Protein AF-A0A3E0HJ05-F1 (afdb_monomer)

Radius of gyration: 36.64 Å; Cα contacts (8 Å, |Δi|>4): 336; chains: 1; bounding box: 86×82×87 Å

Sequence (400 aa):
MMTKRSSRTKILLKKLAVIPVLTGFTLLFAERVEAYENSNELLDSEIIQNELPKEQKSNDTYILEDIKEKLNDVNSLKKSFIEKKDTFNINIPNGEKIKVWESRVANYNKLNKIYEELRDQKPHYIKSNIERQKQLKDLFSKLGSLYFNLSKNDKIRVKRPIHPHSPYIRFKKNGKAYYKLKNELTKEDKKLLPPPPTPLSNNKRKHTSVKSDSIPKLKRIVNHKKGTFTYTTNNGNIISKKLSELTKEEKKMIPPPPQIKLKQKALSNKLFQDFKNTKKYSIWIDGKAVNNNVLNNYKNTDFFNYSGSFVHKNARNKRFPQEYQYQLNTKKYIQKKNNQKQTTINKLSRHTSKNIKYYLDNKPISKVELNKINPKNIEKVKVVKKNDGLGAIYIASKNN

pLDDT: mean 73.84, std 21.3, range [27.89, 97.06]

Organism: NCBI:txid561505

Foldseek 3Di:
DDDDDDDPVVVVVVVVVVVVVVVVVCVVPPDDPPDPPPDDDDDDDDDDDDDDDDDDDDDPPVVVVVVVVVVVVVVVVVVVVVVPPDDDFDQDPVRDTDDDPADLLRVLQVLLVVLVVLLPDPPHLVPDDPVSVVVSVVSLVVSQVSLVPDDPVSVVVDDRRDRSLPPWDWFDDPNDIDTDHPVPQDPVNVVRDDDDDDDPPPVPVPPPVPPDPDQPPWDWDADPVQQKIWTADSVRDIDIDHVVPDDPVRVVVHDDDDPPPDQFDQDDPVNLVVLLPQQAEFEAELNHTDRSVVSVVDDSRQFRDKDKDADDCVRADPVRNHGMYMYTYGPVSVVVVVVVVVVVVVVVVVVLQPQEWEEEVNHTDDPVVVVVDDPVQWDDWDWDADPVRHIYIYTYGDDD

Solvent-accessible surface area (backbone atoms only — not comparable to full-atom values): 25010 Å² total; per-residue (Å²): 138,88,80,82,82,75,54,70,65,62,53,49,53,54,54,58,63,47,49,65,56,53,53,50,50,54,61,76,66,54,75,82,76,78,78,78,79,81,86,72,78,90,78,93,76,82,88,75,88,78,86,84,86,78,92,80,91,85,66,73,67,66,54,54,56,56,48,50,52,53,51,51,49,52,50,50,48,52,47,49,66,63,64,67,65,81,85,73,85,62,88,47,100,84,73,58,79,76,91,71,98,58,52,76,66,55,49,49,51,54,54,48,50,54,49,51,58,65,51,72,41,83,61,49,47,86,75,39,56,70,67,60,39,49,51,48,51,52,50,48,53,52,49,49,54,54,56,70,72,46,51,77,75,56,49,76,78,48,82,79,84,75,63,65,56,62,85,40,47,76,38,59,58,97,89,41,80,44,73,41,45,79,91,71,56,48,78,68,58,57,69,50,42,80,76,74,78,71,73,74,77,72,71,62,70,74,77,65,84,68,89,61,98,66,73,81,81,69,51,73,47,78,38,81,90,78,43,32,38,34,37,43,48,98,87,69,50,78,48,74,44,46,61,88,75,49,50,80,67,58,57,71,64,56,73,76,78,82,78,85,71,79,71,77,37,84,54,50,68,70,61,52,58,58,44,52,39,65,73,49,29,41,40,22,54,70,86,38,82,50,66,32,72,62,54,76,83,54,57,51,82,52,33,36,26,68,52,70,47,77,46,55,79,90,76,40,44,94,91,50,69,25,48,27,42,35,44,36,32,36,46,70,56,53,53,52,51,55,55,52,50,55,52,49,55,57,49,56,61,52,54,71,66,72,40,57,47,36,23,50,70,86,40,79,44,52,77,69,59,58,71,68,57,59,75,88,50,52,66,48,78,48,80,48,76,49,95,86,71,43,33,39,40,40,32,34,61,54,85,128

Mean predicted aligned error: 22.83 Å

Secondary structure (DSSP, 8-state):
-------HHHHHHHHHHHHHHHHHHHHHS----------------------PPP-----HHHHHHHHHHHHHHHHHHHHHHHH------PPPTT---------HHHHHHHHHHHHHHHHHSSSPGGGS-HHHHHHHHHHHHHHHHHHHHS-HHHHHTSPPPPPTTTTSEEEEETTEEEEE-GGG--HHHHHTSPPPPPP--------------------EEEETTTTEEEEE-TTS-EEEEEGGG--HHHHHTSPPPP--PPPP-PPPHHHHHHTT-TTTEEEEETTEEE-GGGGGG--GGGEEEEEEEE--GGG--SS---SEEEEEEEHHHHHHHHHHHHHHHHHHHHHHHHSEEEEETTEEE-HHHHTTS-GGGEEEEEEEE-TTS-EEEEEEEPP-

Structure (mmCIF, N/CA/C/O backbone):
data_AF-A0A3E0HJ05-F1
#
_entry.id   AF-A0A3E0HJ05-F1
#
loop_
_atom_site.group_PDB
_atom_site.id
_atom_site.type_symbol
_atom_site.label_atom_id
_atom_site.label_alt_id
_atom_site.label_comp_id
_atom_site.label_asym_id
_atom_site.label_entity_id
_atom_site.label_seq_id
_atom_site.pdbx_PDB_ins_code
_atom_site.Cartn_x
_atom_site.Cartn_y
_atom_site.Cartn_z
_atom_site.occupancy
_atom_site.B_iso_or_equiv
_atom_site.auth_seq_id
_atom_site.auth_comp_id
_atom_site.auth_asym_id
_atom_site.auth_atom_id
_atom_site.pdbx_PDB_model_num
ATOM 1 N N . MET A 1 1 ? -36.375 -14.419 -56.404 1.00 45.81 1 MET A N 1
ATOM 2 C CA . MET A 1 1 ? -37.252 -13.583 -55.552 1.00 45.81 1 MET A CA 1
ATOM 3 C C . MET A 1 1 ? -36.842 -12.119 -55.734 1.00 45.81 1 MET A C 1
ATOM 5 O O . MET A 1 1 ? -35.772 -11.734 -55.285 1.00 45.81 1 MET A O 1
ATOM 9 N N . MET A 1 2 ? -37.604 -11.343 -56.515 1.00 43.09 2 MET A N 1
ATOM 10 C CA . MET A 1 2 ? -37.268 -9.956 -56.891 1.00 43.09 2 MET A CA 1
ATOM 11 C C . MET A 1 2 ? -37.443 -8.989 -55.708 1.00 43.09 2 MET A C 1
ATOM 13 O O . MET A 1 2 ? -38.526 -8.904 -55.130 1.00 43.09 2 MET A O 1
ATOM 17 N N . THR A 1 3 ? -36.411 -8.211 -55.376 1.00 59.53 3 THR A N 1
ATOM 18 C CA . THR A 1 3 ? -36.490 -7.126 -54.387 1.00 59.53 3 THR A CA 1
ATOM 19 C C . THR A 1 3 ? -37.059 -5.865 -55.045 1.00 59.53 3 THR A C 1
ATOM 21 O O . THR A 1 3 ? -36.388 -5.167 -55.803 1.00 59.53 3 THR A O 1
ATOM 24 N N . LYS A 1 4 ? -38.332 -5.547 -54.772 1.00 61.44 4 LYS A N 1
ATOM 25 C CA . LYS A 1 4 ? -38.947 -4.296 -55.248 1.00 61.44 4 LYS A CA 1
ATOM 26 C C . LYS A 1 4 ? -38.278 -3.106 -54.551 1.00 61.44 4 LYS A C 1
ATOM 28 O O . LYS A 1 4 ? -38.478 -2.874 -53.358 1.00 61.44 4 LYS A O 1
ATOM 33 N N . ARG A 1 5 ? -37.475 -2.344 -55.296 1.00 62.31 5 ARG A N 1
ATOM 34 C CA . ARG A 1 5 ? -36.801 -1.130 -54.815 1.00 62.31 5 ARG A CA 1
ATOM 35 C C . ARG A 1 5 ? -37.858 -0.052 -54.545 1.00 62.31 5 ARG A C 1
ATOM 37 O O . ARG A 1 5 ? -38.400 0.546 -55.468 1.00 62.31 5 ARG A O 1
ATOM 44 N N . SER A 1 6 ? -38.208 0.155 -53.276 1.00 69.06 6 SER A N 1
ATOM 45 C CA . SER A 1 6 ? -39.196 1.167 -52.881 1.00 69.06 6 SER A CA 1
ATOM 46 C C . SER A 1 6 ? -38.671 2.575 -53.174 1.00 69.06 6 SER A C 1
ATOM 48 O O . SER A 1 6 ? -37.510 2.874 -52.894 1.00 69.06 6 SER A O 1
ATOM 50 N N . SER A 1 7 ? -39.531 3.452 -53.702 1.00 78.69 7 SER A N 1
ATOM 51 C CA . SER A 1 7 ? -39.158 4.837 -54.005 1.00 78.69 7 SER A CA 1
ATOM 52 C C . SER A 1 7 ? -38.736 5.591 -52.738 1.00 78.69 7 SER A C 1
ATOM 54 O O . SER A 1 7 ? -39.241 5.325 -51.639 1.00 78.69 7 SER A O 1
ATOM 56 N N . ARG A 1 8 ? -37.807 6.548 -52.888 1.00 71.50 8 ARG A N 1
ATOM 57 C CA . ARG A 1 8 ? -37.295 7.374 -51.778 1.00 71.50 8 ARG A CA 1
ATOM 58 C C . ARG A 1 8 ? -38.423 8.073 -51.016 1.00 71.50 8 ARG A C 1
ATOM 60 O O . ARG A 1 8 ? -38.378 8.118 -49.792 1.00 71.50 8 ARG A O 1
ATOM 67 N N . THR A 1 9 ? -39.468 8.516 -51.711 1.00 75.31 9 THR A N 1
ATOM 68 C CA . THR A 1 9 ? -40.637 9.178 -51.115 1.00 75.31 9 THR A CA 1
ATOM 69 C C . THR A 1 9 ? -41.416 8.242 -50.192 1.00 75.31 9 THR A C 1
ATOM 71 O O . THR A 1 9 ? -41.758 8.625 -49.077 1.00 75.31 9 THR A O 1
ATOM 74 N N . LYS A 1 10 ? -41.609 6.973 -50.586 1.00 74.38 10 LYS A N 1
ATOM 75 C CA . LYS A 1 10 ? -42.245 5.959 -49.724 1.00 74.38 10 LYS A CA 1
ATOM 76 C C . LYS A 1 10 ? -41.419 5.650 -48.475 1.00 74.38 10 LYS A C 1
ATOM 78 O O . LYS A 1 10 ? -41.986 5.368 -47.425 1.00 74.38 10 LYS A O 1
ATOM 83 N N . ILE A 1 11 ? -40.090 5.706 -48.566 1.00 78.44 11 ILE A N 1
ATOM 84 C CA . ILE A 1 11 ? -39.205 5.527 -47.405 1.00 78.44 11 ILE A CA 1
ATOM 85 C C . ILE A 1 11 ? -39.314 6.732 -46.460 1.00 78.44 11 ILE A C 1
ATOM 87 O O . ILE A 1 11 ? -39.327 6.554 -45.244 1.00 78.44 11 ILE A O 1
ATOM 91 N N . LEU A 1 12 ? -39.427 7.942 -47.007 1.00 78.44 12 LEU A N 1
ATOM 92 C CA . LEU A 1 12 ? -39.519 9.181 -46.235 1.00 78.44 12 LEU A CA 1
ATOM 93 C C . LEU A 1 12 ? -40.859 9.288 -45.487 1.00 78.44 12 LEU A C 1
ATOM 95 O O . LEU A 1 12 ? -40.858 9.557 -44.290 1.00 78.44 12 LEU A O 1
ATOM 99 N N . LEU A 1 13 ? -41.971 8.935 -46.142 1.00 79.56 13 LEU A N 1
ATOM 100 C CA . LEU A 1 13 ? -43.294 8.819 -45.512 1.00 79.56 13 LEU A CA 1
ATOM 101 C C . LEU A 1 13 ? -43.320 7.777 -44.387 1.00 79.56 13 LEU A C 1
ATOM 103 O O . LEU A 1 13 ? -43.849 8.043 -43.311 1.00 79.56 13 LEU A O 1
ATOM 107 N N . LYS A 1 14 ? -42.686 6.614 -44.589 1.00 73.81 14 LYS A N 1
ATOM 108 C CA . LYS A 1 14 ? -42.572 5.596 -43.533 1.00 73.81 14 LYS A CA 1
ATOM 109 C C . LYS A 1 14 ? -41.764 6.089 -42.334 1.00 73.81 14 LYS A C 1
ATOM 111 O O . LYS A 1 14 ? -42.125 5.780 -41.209 1.00 73.81 14 LYS A O 1
ATOM 116 N N . LYS A 1 15 ? -40.695 6.861 -42.553 1.00 74.06 15 LYS A N 1
ATOM 117 C CA . LYS A 1 15 ? -39.902 7.445 -41.459 1.00 74.06 15 LYS A CA 1
ATOM 118 C C . LYS A 1 15 ? -40.674 8.524 -40.698 1.00 74.06 15 LYS A C 1
ATOM 120 O O . LYS A 1 15 ? -40.590 8.554 -39.477 1.00 74.06 15 LYS A O 1
ATOM 125 N N . LEU A 1 16 ? -41.454 9.348 -41.397 1.00 79.38 16 LEU A N 1
ATOM 126 C CA . LEU A 1 16 ? -42.329 10.352 -40.783 1.00 79.38 16 LEU A CA 1
ATOM 127 C C . LEU A 1 16 ? -43.418 9.713 -39.909 1.00 79.38 16 LEU A C 1
ATOM 129 O O . LEU A 1 16 ? -43.684 10.205 -38.819 1.00 79.38 16 LEU A O 1
ATOM 133 N N . ALA A 1 17 ? -43.971 8.572 -40.331 1.00 80.25 17 ALA A N 1
ATOM 134 C CA . ALA A 1 17 ? -44.976 7.838 -39.561 1.00 80.25 17 ALA A CA 1
ATOM 135 C C . ALA A 1 17 ? -44.434 7.206 -38.260 1.00 80.25 17 ALA A C 1
ATOM 137 O O . ALA A 1 17 ? -45.206 6.941 -37.343 1.00 80.25 17 ALA A O 1
ATOM 138 N N . VAL A 1 18 ? -43.118 6.980 -38.148 1.00 80.19 18 VAL A N 1
ATOM 139 C CA . VAL A 1 18 ? -42.493 6.389 -36.946 1.00 80.19 18 VAL A CA 1
ATOM 140 C C . VAL A 1 18 ? -42.329 7.413 -35.817 1.00 80.19 18 VAL A C 1
ATOM 142 O O . VAL A 1 18 ? -42.331 7.034 -34.649 1.00 80.19 18 VAL A O 1
ATOM 145 N N . ILE A 1 19 ? -42.233 8.706 -36.140 1.00 77.62 19 ILE A N 1
ATOM 146 C CA . ILE A 1 19 ? -42.011 9.780 -35.159 1.00 77.62 19 ILE A CA 1
ATOM 147 C C . ILE A 1 19 ? -43.131 9.846 -34.102 1.00 77.62 19 ILE A C 1
ATOM 149 O O . ILE A 1 19 ? -42.797 9.731 -32.925 1.00 77.62 19 ILE A O 1
ATOM 153 N N . PRO A 1 20 ? -44.433 9.935 -34.449 1.00 80.44 20 PRO A N 1
ATOM 154 C CA . PRO A 1 20 ? -45.496 10.012 -33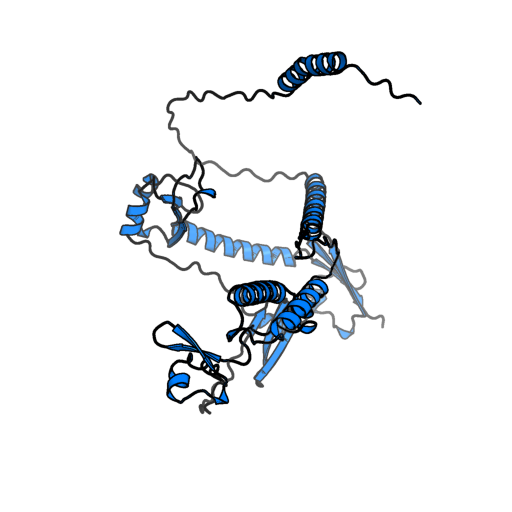.441 1.00 80.44 20 PRO A CA 1
ATOM 155 C C . PRO A 1 20 ? -45.615 8.742 -32.586 1.00 80.44 20 PRO A C 1
ATOM 157 O O . PRO A 1 20 ? -45.930 8.830 -31.401 1.00 80.44 20 PRO A O 1
ATOM 160 N N . VAL A 1 21 ? -45.296 7.567 -33.143 1.00 79.94 21 VAL A N 1
ATOM 161 C CA . VAL A 1 21 ? -45.274 6.301 -32.387 1.00 79.94 21 VAL A CA 1
ATOM 162 C C . VAL A 1 21 ? -44.150 6.311 -31.351 1.00 79.94 21 VAL A C 1
ATOM 164 O O . VAL A 1 21 ? -44.357 5.910 -30.207 1.00 79.94 21 VAL A O 1
ATOM 167 N N . LEU A 1 22 ? -42.972 6.815 -31.725 1.00 76.81 22 LEU A N 1
ATOM 168 C CA . LEU A 1 22 ? -41.833 6.930 -30.819 1.00 76.81 22 LEU A CA 1
ATOM 169 C C . LEU A 1 22 ? -42.100 7.962 -29.710 1.00 76.81 22 LEU A C 1
ATOM 171 O O . LEU A 1 22 ? -41.793 7.696 -28.551 1.00 76.81 22 LEU A O 1
ATOM 175 N N . THR A 1 23 ? -42.733 9.093 -30.044 1.00 79.00 23 THR A N 1
ATOM 176 C CA . THR A 1 23 ? -43.144 10.117 -29.070 1.00 79.00 23 THR A CA 1
ATOM 177 C C . THR A 1 23 ? -44.189 9.581 -28.085 1.00 79.00 23 THR A C 1
ATOM 179 O O . THR A 1 23 ? -44.077 9.818 -26.881 1.00 79.00 23 THR A O 1
ATOM 182 N N . GLY A 1 24 ? -45.161 8.797 -28.563 1.00 78.81 24 GLY A N 1
ATOM 183 C CA . GLY A 1 24 ? -46.135 8.113 -27.707 1.00 78.81 24 GLY A CA 1
ATOM 184 C C . GLY A 1 24 ? -45.481 7.105 -26.758 1.00 78.81 24 GLY A C 1
ATOM 185 O O . GLY A 1 24 ? -45.806 7.081 -25.574 1.00 78.81 24 GLY A O 1
ATOM 186 N N . PHE A 1 25 ? -44.495 6.339 -27.236 1.00 74.94 25 PHE A N 1
ATOM 187 C CA . PHE A 1 25 ? -43.722 5.420 -26.392 1.00 74.94 25 PHE A CA 1
ATOM 188 C C . PHE A 1 25 ? -42.910 6.147 -25.313 1.00 74.94 25 PHE A C 1
ATOM 190 O O . PHE A 1 25 ? -42.879 5.691 -24.174 1.00 74.94 25 PHE A O 1
ATOM 197 N N . THR A 1 26 ? -42.296 7.293 -25.624 1.00 75.06 26 THR A N 1
ATOM 198 C CA . THR A 1 26 ? -41.594 8.095 -24.606 1.00 75.06 26 THR A CA 1
ATOM 199 C C . THR A 1 26 ? -42.538 8.700 -23.568 1.00 75.06 26 THR A C 1
ATOM 201 O O . THR A 1 26 ? -42.143 8.841 -22.418 1.00 75.06 26 THR A O 1
ATOM 204 N N . LEU A 1 27 ? -43.783 9.013 -23.942 1.00 74.31 27 LEU A N 1
ATOM 205 C CA . LEU A 1 27 ? -44.815 9.498 -23.017 1.00 74.31 27 LEU A CA 1
ATOM 206 C C . LEU A 1 27 ? -45.376 8.378 -22.128 1.00 74.31 27 LEU A C 1
ATOM 208 O O . LEU A 1 27 ? -45.631 8.613 -20.953 1.00 74.31 27 LEU A O 1
ATOM 212 N N . LEU A 1 28 ? -45.523 7.162 -22.664 1.00 70.50 28 LEU A N 1
ATOM 213 C CA . LEU A 1 28 ? -46.004 5.988 -21.921 1.00 70.50 28 LEU A CA 1
ATOM 214 C C . LEU A 1 28 ? -44.966 5.410 -20.944 1.00 70.50 28 LEU A C 1
ATOM 216 O O . LEU A 1 28 ? -45.352 4.802 -19.952 1.00 70.50 28 LEU A O 1
ATOM 220 N N . PHE A 1 29 ? -43.669 5.603 -21.209 1.00 56.56 29 PHE A N 1
ATOM 221 C CA . PHE A 1 29 ? -42.566 5.142 -20.350 1.00 56.56 29 PHE A CA 1
ATOM 222 C C . PHE A 1 29 ? -41.878 6.264 -19.557 1.00 56.56 29 PHE A C 1
ATOM 224 O O . PHE A 1 29 ? -40.874 6.019 -18.886 1.00 56.56 29 PHE A O 1
ATOM 231 N N . ALA A 1 30 ? -42.405 7.488 -19.595 1.00 58.97 30 ALA A N 1
ATOM 232 C CA . ALA A 1 30 ? -42.013 8.524 -18.652 1.00 58.97 30 ALA A CA 1
ATOM 233 C C . ALA A 1 30 ? -42.692 8.238 -17.304 1.00 58.97 30 ALA A C 1
ATOM 235 O O . ALA A 1 30 ? -43.804 8.694 -17.043 1.00 58.97 30 ALA A O 1
ATOM 236 N N . GLU A 1 31 ? -42.035 7.457 -16.445 1.00 49.81 31 GLU A N 1
ATOM 237 C CA . GLU A 1 31 ? -42.407 7.385 -15.032 1.00 49.81 31 GLU A CA 1
ATOM 238 C C . GLU A 1 31 ? -42.452 8.809 -14.459 1.00 49.81 31 GLU A C 1
ATOM 240 O O . GLU A 1 31 ? -41.484 9.571 -14.556 1.00 49.81 31 GLU A O 1
ATOM 245 N N . ARG A 1 32 ? -43.601 9.178 -13.878 1.00 50.84 32 ARG A N 1
ATOM 246 C CA . ARG A 1 32 ? -43.757 10.405 -13.093 1.00 50.84 32 ARG A CA 1
ATOM 247 C C . ARG A 1 32 ? -42.701 10.408 -11.991 1.00 50.84 32 ARG A C 1
ATOM 249 O O . ARG A 1 32 ? -42.821 9.687 -11.006 1.00 50.84 32 ARG A O 1
ATOM 256 N N . VAL A 1 33 ? -41.701 11.270 -12.122 1.00 55.09 33 VAL A N 1
ATOM 257 C CA . VAL A 1 33 ? -40.945 11.737 -10.964 1.00 55.09 33 VAL A CA 1
ATOM 258 C C . VAL A 1 33 ? -41.799 12.829 -10.337 1.00 55.09 33 VAL A C 1
ATOM 260 O O . VAL A 1 33 ? -41.827 13.954 -10.831 1.00 55.09 33 VAL A O 1
ATOM 263 N N . GLU A 1 34 ? -42.549 12.493 -9.289 1.00 48.56 34 GLU A N 1
ATOM 264 C CA . GLU A 1 34 ? -43.165 13.514 -8.446 1.00 48.56 34 GLU A CA 1
ATOM 265 C C . GLU A 1 34 ? -42.035 14.323 -7.805 1.00 48.56 34 GLU A C 1
ATOM 267 O O . GLU A 1 34 ? -41.285 13.843 -6.951 1.00 48.56 34 GLU A O 1
ATOM 272 N N . ALA A 1 35 ? -41.854 15.552 -8.282 1.00 36.72 35 ALA A N 1
ATOM 273 C CA . ALA A 1 35 ? -41.029 16.523 -7.599 1.00 36.72 35 ALA A CA 1
ATOM 274 C C . ALA A 1 35 ? -41.748 16.878 -6.295 1.00 36.72 35 ALA A C 1
ATOM 276 O O . ALA A 1 35 ? -42.726 17.618 -6.301 1.00 36.72 35 ALA A O 1
ATOM 277 N N . TYR A 1 36 ? -41.275 16.327 -5.179 1.00 31.34 36 TYR A N 1
ATOM 278 C CA . TYR A 1 36 ? -41.640 16.832 -3.862 1.00 31.34 36 TYR A CA 1
ATOM 279 C C . TYR A 1 36 ? -41.141 18.280 -3.747 1.00 31.34 36 TYR A C 1
ATOM 281 O O . TYR A 1 36 ? -39.944 18.524 -3.560 1.00 31.34 36 TYR A O 1
ATOM 289 N N . GLU A 1 37 ? -42.059 19.241 -3.869 1.00 38.22 37 GLU A N 1
ATOM 290 C CA . GLU A 1 37 ? -41.885 20.588 -3.333 1.00 38.22 37 GLU A CA 1
ATOM 291 C C . GLU A 1 37 ? -41.752 20.466 -1.819 1.00 38.22 37 GLU A C 1
ATOM 293 O O . GLU A 1 37 ? -42.701 20.166 -1.100 1.00 38.22 37 GLU A O 1
ATOM 298 N N . ASN A 1 38 ? -40.532 20.650 -1.326 1.00 33.56 38 ASN A N 1
ATOM 299 C CA . ASN A 1 38 ? -40.273 20.671 0.101 1.00 33.56 38 ASN A CA 1
ATOM 300 C C . ASN A 1 38 ? -40.433 22.112 0.598 1.00 33.56 38 ASN A C 1
ATOM 302 O O . ASN A 1 38 ? -39.451 22.803 0.870 1.00 33.56 38 ASN A O 1
ATOM 306 N N . SER A 1 39 ? -41.679 22.577 0.669 1.00 39.00 39 SER A N 1
ATOM 307 C CA . SER A 1 39 ? -42.059 23.649 1.580 1.00 39.00 39 SER A CA 1
ATOM 308 C C . SER A 1 39 ? -42.241 23.013 2.951 1.00 39.00 39 SER A C 1
ATOM 310 O O . SER A 1 39 ? -43.238 22.338 3.173 1.00 39.00 39 SER A O 1
ATOM 312 N N . ASN A 1 40 ? -41.262 23.170 3.837 1.00 34.16 40 ASN A N 1
ATOM 313 C CA . ASN A 1 40 ? -41.509 23.195 5.274 1.00 34.16 40 ASN A CA 1
ATOM 314 C C . ASN A 1 40 ? -40.354 23.919 5.963 1.00 34.16 40 ASN A C 1
ATOM 316 O O . ASN A 1 40 ? -39.234 23.424 6.107 1.00 34.16 40 ASN A O 1
ATOM 320 N N . GLU A 1 41 ? -40.683 25.162 6.291 1.00 29.34 41 GLU A N 1
ATOM 321 C CA . GLU A 1 41 ? -40.350 25.860 7.522 1.00 29.34 41 GLU A CA 1
ATOM 322 C C . GLU A 1 41 ? -39.971 24.948 8.700 1.00 29.34 41 GLU A C 1
ATOM 324 O O . GLU A 1 41 ? -40.514 23.863 8.897 1.00 29.34 41 GLU A O 1
ATOM 329 N N . LEU A 1 42 ? -39.008 25.461 9.465 1.00 36.66 42 LEU A N 1
ATOM 330 C CA . LEU A 1 42 ? -38.709 25.195 10.870 1.00 36.66 42 LEU A CA 1
ATOM 331 C C . LEU A 1 42 ? -39.672 24.248 11.599 1.00 36.66 42 LEU A C 1
ATOM 333 O O . LEU A 1 42 ? -40.839 24.571 11.763 1.00 36.66 42 LEU A O 1
ATOM 337 N N . LEU A 1 43 ? -39.114 23.193 12.196 1.00 28.53 43 LEU A N 1
ATOM 338 C CA . LEU A 1 43 ? -39.474 22.784 13.553 1.00 28.53 43 LEU A CA 1
ATOM 339 C C . LEU A 1 43 ? -38.318 21.979 14.159 1.00 28.53 43 LEU A C 1
ATOM 341 O O . LEU A 1 43 ? -38.064 20.824 13.816 1.00 28.53 43 LEU A O 1
ATOM 345 N N . ASP A 1 44 ? -37.600 22.645 15.062 1.00 34.03 44 ASP A N 1
ATOM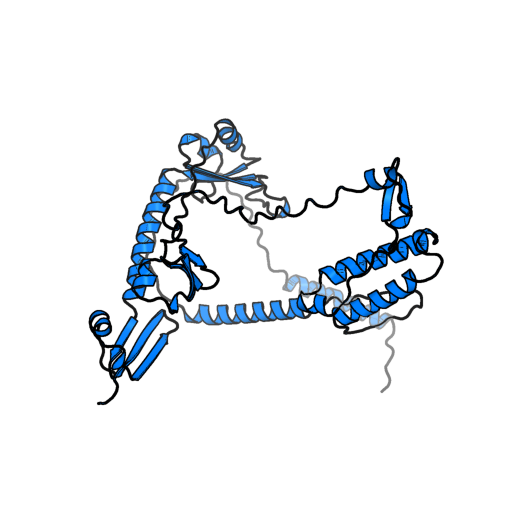 346 C CA . ASP A 1 44 ? -36.848 22.003 16.130 1.00 34.03 44 ASP A CA 1
ATOM 347 C C . ASP A 1 44 ? -37.805 21.121 16.943 1.00 34.03 44 ASP A C 1
ATOM 349 O O . ASP A 1 44 ? -38.844 21.585 17.410 1.00 34.03 44 ASP A O 1
ATOM 353 N N . SER A 1 45 ? -37.479 19.843 17.128 1.00 31.98 45 SER A N 1
ATOM 354 C CA . SER A 1 45 ? -38.027 19.045 18.233 1.00 31.98 45 SER A CA 1
ATOM 355 C C . SER A 1 45 ? -37.170 17.803 18.502 1.00 31.98 45 SER A C 1
ATOM 357 O O . SER A 1 45 ? -37.063 16.879 17.701 1.00 31.98 45 SER A O 1
ATOM 359 N N . GLU A 1 46 ? -36.489 17.866 19.645 1.00 29.73 46 GLU A N 1
ATOM 360 C CA . GLU A 1 46 ? -36.215 16.790 20.604 1.00 29.73 46 GLU A CA 1
ATOM 361 C C . GLU A 1 46 ? -36.060 15.344 20.103 1.00 29.73 46 GLU A C 1
ATOM 363 O O . GLU A 1 46 ? -37.014 14.595 19.903 1.00 29.73 46 GLU A O 1
ATOM 368 N N . ILE A 1 47 ? -34.810 14.869 20.099 1.00 29.97 47 ILE A N 1
ATOM 369 C CA . ILE A 1 47 ? -34.523 13.433 20.194 1.00 29.97 47 ILE A CA 1
ATOM 370 C C . ILE A 1 47 ? -34.620 13.033 21.672 1.00 29.97 47 ILE A C 1
ATOM 372 O O . ILE A 1 47 ? -33.638 13.088 22.417 1.00 29.97 47 ILE A O 1
ATOM 376 N N . ILE A 1 48 ? -35.817 12.609 22.075 1.00 27.89 48 ILE A N 1
ATOM 377 C CA . ILE A 1 48 ? -36.042 11.808 23.280 1.00 27.89 48 ILE A CA 1
ATOM 378 C C . ILE A 1 48 ? -35.408 10.424 23.063 1.00 27.89 48 ILE A C 1
ATOM 380 O O . ILE A 1 48 ? -35.591 9.768 22.037 1.00 27.89 48 ILE A O 1
ATOM 384 N N . GLN A 1 49 ? -34.607 9.994 24.039 1.00 38.12 49 GLN A N 1
ATOM 385 C CA . GLN A 1 49 ? -34.105 8.626 24.148 1.00 38.12 49 GLN A CA 1
ATOM 386 C C . GLN A 1 49 ? -35.290 7.679 24.354 1.00 38.12 49 GLN A C 1
ATOM 388 O O . GLN A 1 49 ? -36.028 7.923 25.293 1.00 38.12 49 GLN A O 1
ATOM 393 N N . ASN A 1 50 ? -35.429 6.602 23.567 1.00 28.39 50 ASN A N 1
ATOM 394 C CA . ASN A 1 50 ? -36.042 5.348 24.029 1.00 28.39 50 ASN A CA 1
ATOM 395 C C . ASN A 1 50 ? -35.643 4.130 23.159 1.00 28.39 50 ASN A C 1
ATOM 397 O O . ASN A 1 50 ? -35.735 4.146 21.938 1.00 28.39 50 ASN A O 1
ATOM 401 N N . GLU A 1 51 ? -35.113 3.134 23.875 1.00 29.53 51 GLU A N 1
ATOM 402 C CA . GLU A 1 51 ? -35.113 1.663 23.744 1.00 29.53 51 GLU A CA 1
ATOM 403 C C . GLU A 1 51 ? -34.953 0.901 22.402 1.00 29.53 51 GLU A C 1
ATOM 405 O O . GLU A 1 51 ? -35.538 1.188 21.365 1.00 29.53 51 GLU A O 1
ATOM 410 N N . LEU A 1 52 ? -34.145 -0.173 22.482 1.00 28.64 52 LEU A N 1
ATOM 411 C CA . LEU A 1 52 ? -33.915 -1.193 21.446 1.00 28.64 52 LEU A CA 1
ATOM 412 C C . LEU A 1 52 ? -35.151 -2.096 21.242 1.00 28.64 52 LEU A C 1
ATOM 414 O O . LEU A 1 52 ? -35.652 -2.629 22.235 1.00 28.64 52 LEU A O 1
ATOM 418 N N . PRO A 1 53 ? -35.518 -2.460 19.995 1.00 29.48 53 PRO A N 1
ATOM 419 C CA . PRO A 1 53 ? -36.427 -3.573 19.752 1.00 29.48 53 PRO A CA 1
ATOM 420 C C . PRO A 1 53 ? -35.707 -4.931 19.804 1.00 29.48 53 PRO A C 1
ATOM 422 O O . PRO A 1 53 ? -34.565 -5.088 19.360 1.00 29.48 53 PRO A O 1
ATOM 425 N N . LYS A 1 54 ? -36.422 -5.910 20.369 1.00 29.12 54 LYS A N 1
ATOM 426 C CA . LYS A 1 54 ? -36.072 -7.331 20.505 1.00 29.12 54 LYS A CA 1
ATOM 427 C C . LYS A 1 54 ? -36.150 -8.083 19.167 1.00 29.12 54 LYS A C 1
ATOM 429 O O . LYS A 1 54 ? -36.834 -7.666 18.241 1.00 29.12 54 LYS A O 1
ATOM 434 N N . GLU A 1 55 ? -35.442 -9.214 19.130 1.00 32.16 55 GLU A N 1
ATOM 435 C CA . GLU A 1 55 ? -35.358 -10.202 18.047 1.00 32.16 55 GLU A CA 1
ATOM 436 C C . GLU A 1 55 ? -36.708 -10.560 17.400 1.00 32.16 55 GLU A C 1
ATOM 438 O O . GLU A 1 55 ? -37.640 -10.983 18.083 1.00 32.16 55 GLU A O 1
ATOM 443 N N . GLN A 1 56 ? -36.743 -10.547 16.065 1.00 28.45 56 GLN A N 1
ATOM 444 C CA . GLN A 1 56 ? -37.658 -11.364 15.269 1.00 28.45 56 GLN A CA 1
ATOM 445 C C . GLN A 1 56 ? -36.851 -12.283 14.345 1.00 28.45 56 GLN A C 1
ATOM 447 O O . GLN A 1 56 ? -36.009 -11.843 13.564 1.00 28.45 56 GLN A O 1
ATOM 452 N N . LYS A 1 57 ? -37.115 -13.586 14.479 1.00 39.19 57 LYS A N 1
ATOM 453 C CA . LYS A 1 57 ? -36.731 -14.647 13.545 1.00 39.19 57 LYS A CA 1
ATOM 454 C C . LYS A 1 57 ? -37.639 -14.578 12.316 1.00 39.19 57 LYS A C 1
ATOM 456 O O . LYS A 1 57 ? -38.853 -14.565 12.493 1.00 39.19 57 LYS A O 1
ATOM 461 N N . SER A 1 58 ? -37.073 -14.625 11.112 1.00 34.16 58 SER A N 1
ATOM 462 C CA . SER A 1 58 ? -37.588 -15.382 9.952 1.00 34.16 58 SER A CA 1
ATOM 463 C C . SER A 1 58 ? -36.800 -15.046 8.676 1.00 34.16 58 SER A C 1
ATOM 465 O O . SER A 1 58 ? -36.328 -13.925 8.512 1.00 34.16 58 SER A O 1
ATOM 467 N N . ASN A 1 59 ? -36.722 -16.038 7.780 1.00 34.91 59 ASN A N 1
ATOM 468 C CA . ASN A 1 59 ? -36.358 -15.962 6.354 1.00 34.91 59 ASN A CA 1
ATOM 469 C C . ASN A 1 59 ? -34.894 -16.232 5.954 1.00 34.91 59 ASN A C 1
ATOM 471 O O . ASN A 1 59 ? -34.312 -15.507 5.151 1.00 34.91 59 ASN A O 1
ATOM 475 N N . ASP A 1 60 ? -34.340 -17.362 6.408 1.00 36.66 60 ASP A N 1
ATOM 476 C CA . ASP A 1 60 ? -33.050 -17.887 5.920 1.00 36.66 60 ASP A CA 1
ATOM 477 C C . ASP A 1 60 ? -33.098 -18.386 4.456 1.00 36.66 60 ASP A C 1
ATOM 479 O O . ASP A 1 60 ? -32.069 -18.410 3.780 1.00 36.66 60 ASP A O 1
ATOM 483 N N . THR A 1 61 ? -34.276 -18.734 3.923 1.00 36.97 61 THR A N 1
ATOM 484 C CA . THR A 1 61 ? -34.416 -19.247 2.545 1.00 36.97 61 THR A CA 1
ATOM 485 C C . THR A 1 61 ? -34.180 -18.158 1.493 1.00 36.97 61 THR A C 1
ATOM 487 O O . THR A 1 61 ? -33.411 -18.366 0.562 1.00 36.97 61 THR A O 1
ATOM 490 N N . TYR A 1 62 ? -34.715 -16.948 1.689 1.00 36.41 62 TYR A N 1
ATOM 491 C CA . TYR A 1 62 ? -34.543 -15.837 0.739 1.00 36.41 62 TYR A CA 1
ATOM 492 C C . TYR A 1 62 ? -33.093 -15.332 0.647 1.00 36.41 62 TYR A C 1
ATOM 494 O O . TYR A 1 62 ? -32.664 -14.847 -0.396 1.00 36.41 62 TYR A O 1
ATOM 502 N N . ILE A 1 63 ? -32.310 -15.484 1.720 1.00 43.91 63 ILE A N 1
ATOM 503 C CA . ILE A 1 63 ? -30.905 -15.058 1.753 1.00 43.91 63 ILE A CA 1
ATOM 504 C C . ILE A 1 63 ? -30.014 -16.031 0.957 1.00 43.91 63 ILE A C 1
ATOM 506 O O . ILE A 1 63 ? -29.008 -15.618 0.381 1.00 43.91 63 ILE A O 1
ATOM 510 N N . LEU A 1 64 ? -30.365 -17.319 0.892 1.00 41.78 64 LEU A N 1
ATOM 511 C CA . LEU A 1 64 ? -29.567 -18.344 0.207 1.00 41.78 64 LEU A CA 1
ATOM 512 C C . LEU A 1 64 ? -29.651 -18.248 -1.322 1.00 41.78 64 LEU A C 1
ATOM 514 O O . LEU A 1 64 ? -28.619 -18.401 -1.983 1.00 41.78 64 LEU A O 1
ATOM 518 N N . GLU A 1 65 ? -30.831 -17.966 -1.879 1.00 49.38 65 GLU A N 1
ATOM 519 C CA . GLU A 1 65 ? -31.000 -17.694 -3.313 1.00 49.38 65 GLU A CA 1
ATOM 520 C C . GLU A 1 65 ? -30.258 -16.411 -3.730 1.00 49.38 65 GLU A C 1
ATOM 522 O O . GLU A 1 65 ? -29.450 -16.450 -4.659 1.00 49.38 65 GLU A O 1
ATOM 527 N N . ASP A 1 66 ? -30.408 -15.324 -2.968 1.00 45.69 66 ASP A N 1
ATOM 528 C CA . ASP A 1 66 ? -29.780 -14.022 -3.248 1.00 45.69 66 ASP A CA 1
ATOM 529 C C . ASP A 1 66 ? -28.235 -14.078 -3.126 1.00 45.69 66 ASP A C 1
ATOM 531 O O . ASP A 1 66 ? -27.492 -13.421 -3.860 1.00 45.69 66 ASP A O 1
ATOM 535 N N . ILE A 1 67 ? -27.701 -14.935 -2.242 1.00 43.66 67 ILE A N 1
ATOM 536 C CA . ILE A 1 67 ? -26.255 -15.205 -2.156 1.00 43.66 67 ILE A CA 1
ATOM 537 C C . ILE A 1 67 ? -25.761 -16.042 -3.342 1.00 43.66 67 ILE A C 1
ATOM 539 O O . ILE A 1 67 ? -24.672 -15.762 -3.848 1.00 43.66 67 ILE A O 1
ATOM 543 N N . LYS A 1 68 ? -26.509 -17.060 -3.793 1.00 49.34 68 LYS A N 1
ATOM 544 C CA . LYS A 1 68 ? -26.128 -17.864 -4.972 1.00 49.34 68 LYS A CA 1
ATOM 545 C C . LYS A 1 68 ? -26.111 -17.013 -6.238 1.00 49.34 68 LYS A C 1
ATOM 547 O O . LYS A 1 68 ? -25.178 -17.138 -7.031 1.00 49.34 68 LYS A O 1
ATOM 552 N N . GLU A 1 69 ? -27.092 -16.130 -6.392 1.00 51.03 69 GLU A N 1
ATOM 553 C CA . GLU A 1 69 ? -27.199 -15.218 -7.529 1.00 51.03 69 GLU A CA 1
ATOM 554 C C . GLU A 1 69 ? -26.032 -14.220 -7.544 1.00 51.03 69 GLU A C 1
ATOM 556 O O . GLU A 1 69 ? -25.295 -14.140 -8.529 1.00 51.03 69 GLU A O 1
ATOM 561 N N . LYS A 1 70 ? -25.717 -13.606 -6.392 1.00 52.91 70 LYS A N 1
ATOM 562 C CA . LYS A 1 70 ? -24.526 -12.747 -6.235 1.00 52.91 70 LYS A CA 1
ATOM 563 C C . LYS A 1 70 ? -23.211 -13.492 -6.465 1.00 52.91 70 LYS A C 1
ATOM 565 O O . LYS A 1 70 ? -22.258 -12.907 -6.978 1.00 52.91 70 LYS A O 1
ATOM 570 N N . LEU A 1 71 ? -23.113 -14.773 -6.101 1.00 43.38 71 LEU A N 1
ATOM 571 C CA . LEU A 1 71 ? -21.904 -15.572 -6.341 1.00 43.38 71 LEU A CA 1
ATOM 572 C C . LEU A 1 71 ? -21.718 -15.884 -7.833 1.00 43.38 71 LEU A C 1
ATOM 574 O O . LEU A 1 71 ? -20.590 -15.851 -8.333 1.00 43.38 71 LEU A O 1
ATOM 578 N N . ASN A 1 72 ? -22.816 -16.168 -8.536 1.00 50.31 72 ASN A N 1
ATOM 579 C CA . ASN A 1 72 ? -22.824 -16.380 -9.980 1.00 50.31 72 ASN A CA 1
ATOM 580 C C . ASN A 1 72 ? -22.466 -15.097 -10.731 1.00 50.31 72 ASN A C 1
ATOM 582 O O . ASN A 1 72 ? -21.633 -15.158 -11.633 1.00 50.31 72 ASN A O 1
ATOM 586 N N . ASP A 1 73 ? -22.970 -13.945 -10.292 1.00 53.97 73 ASP A N 1
ATOM 587 C CA . ASP A 1 73 ? -22.596 -12.642 -10.844 1.00 53.97 73 ASP A CA 1
ATOM 588 C C . ASP A 1 73 ? -21.138 -12.280 -10.575 1.00 53.97 73 ASP A C 1
ATOM 590 O O . ASP A 1 73 ? -20.435 -11.818 -11.467 1.00 53.97 73 ASP A O 1
ATOM 594 N N . VAL A 1 74 ? -20.608 -12.551 -9.380 1.00 49.47 74 VAL A N 1
ATOM 595 C CA . VAL A 1 74 ? -19.181 -12.323 -9.098 1.00 49.47 74 VAL A CA 1
ATOM 596 C C . VAL A 1 74 ? -18.298 -13.237 -9.949 1.00 49.47 74 VAL A C 1
ATOM 598 O O . VAL A 1 74 ? -17.225 -12.817 -10.391 1.00 49.47 74 VAL A O 1
ATOM 601 N N . ASN A 1 75 ? -18.730 -14.472 -10.212 1.00 44.62 75 ASN A N 1
ATOM 602 C CA . ASN A 1 75 ? -18.020 -15.395 -11.092 1.00 44.62 75 ASN A CA 1
ATOM 603 C C . ASN A 1 75 ? -18.148 -15.001 -12.573 1.00 44.62 75 ASN A C 1
ATOM 605 O O . ASN A 1 75 ? -17.149 -15.089 -13.288 1.00 44.62 75 ASN A O 1
ATOM 609 N N . SER A 1 76 ? -19.309 -14.511 -13.020 1.00 43.81 76 SER A N 1
ATOM 610 C CA . SER A 1 76 ? -19.532 -13.981 -14.373 1.00 43.81 76 SER A CA 1
ATOM 611 C C . SER A 1 76 ? -18.731 -12.694 -14.599 1.00 43.81 76 SER A C 1
ATOM 613 O O . SER A 1 76 ? -18.081 -12.545 -15.630 1.00 43.81 76 SER A O 1
ATOM 615 N N . LEU A 1 77 ? -18.650 -11.820 -13.591 1.00 41.41 77 LEU A N 1
ATOM 616 C CA . LEU A 1 77 ? -17.797 -10.634 -13.558 1.00 41.41 77 LEU A CA 1
ATOM 617 C C . LEU A 1 77 ? -16.322 -11.023 -13.586 1.00 41.41 77 LEU A C 1
ATOM 619 O O . LEU A 1 77 ? -15.566 -10.495 -14.391 1.00 41.41 77 LEU A O 1
ATOM 623 N N . LYS A 1 78 ? -15.881 -11.998 -12.782 1.00 38.12 78 LYS A N 1
ATOM 624 C CA . LYS A 1 78 ? -14.503 -12.513 -12.868 1.00 38.12 78 LYS A CA 1
ATOM 625 C C . LYS A 1 78 ? -14.196 -13.064 -14.257 1.00 38.12 78 LYS A C 1
ATOM 627 O O . LYS A 1 78 ? -13.107 -12.818 -14.767 1.00 38.12 78 LYS A O 1
ATOM 632 N N . LYS A 1 79 ? -15.140 -13.785 -14.866 1.00 34.62 79 LYS A N 1
ATOM 633 C CA . LYS A 1 79 ? -15.004 -14.349 -16.210 1.00 34.62 79 LYS A CA 1
ATOM 634 C C . LYS A 1 79 ? -14.968 -13.246 -17.274 1.00 34.62 79 LYS A C 1
ATOM 636 O O . LYS A 1 79 ? -14.070 -13.268 -18.105 1.00 34.62 79 LYS A O 1
ATOM 641 N N . SER A 1 80 ? -15.796 -12.207 -17.162 1.00 32.19 80 SER A N 1
ATOM 642 C CA . SER A 1 80 ? -15.805 -11.050 -18.071 1.00 32.19 80 SER A CA 1
ATOM 643 C C . SER A 1 80 ? -14.580 -10.136 -17.911 1.00 32.19 80 SER A C 1
ATOM 645 O O . SER A 1 80 ? -14.059 -9.634 -18.906 1.00 32.19 80 SER A O 1
ATOM 647 N N . PHE A 1 81 ? -14.034 -9.990 -16.697 1.00 34.22 81 PHE A N 1
ATOM 648 C CA . PHE A 1 81 ? -12.737 -9.342 -16.449 1.00 34.22 81 PHE A CA 1
ATOM 649 C C . PHE A 1 81 ? -11.549 -10.177 -16.966 1.00 34.22 81 PH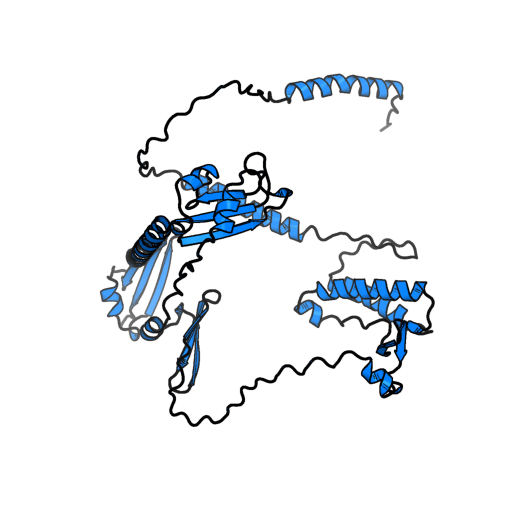E A C 1
ATOM 651 O O . PHE A 1 81 ? -10.497 -9.616 -17.271 1.00 34.22 81 PHE A O 1
ATOM 658 N N . ILE A 1 82 ? -11.690 -11.504 -17.079 1.00 42.53 82 ILE A N 1
ATOM 659 C CA . ILE A 1 82 ? -10.677 -12.403 -17.660 1.00 42.53 82 ILE A CA 1
ATOM 660 C C . ILE A 1 82 ? -10.805 -12.498 -19.196 1.00 42.53 82 ILE A C 1
ATOM 662 O O . ILE A 1 82 ? -9.789 -12.705 -19.868 1.00 42.53 82 ILE A O 1
ATOM 666 N N . GLU A 1 83 ? -12.011 -12.324 -19.749 1.00 42.41 83 GLU A N 1
ATOM 667 C CA . GLU A 1 83 ? -12.328 -12.404 -21.185 1.00 42.41 83 GLU A CA 1
ATOM 668 C C . GLU A 1 83 ? -12.161 -11.072 -21.933 1.00 42.41 83 GLU A C 1
ATOM 670 O O . GLU A 1 83 ? -11.823 -11.092 -23.116 1.00 42.41 83 GLU A O 1
ATOM 675 N N . LYS A 1 84 ? -12.263 -9.913 -21.264 1.00 39.22 84 LYS A N 1
ATOM 676 C CA . LYS A 1 84 ? -11.827 -8.618 -21.823 1.00 39.22 84 LYS A CA 1
ATOM 677 C C . LYS A 1 84 ? -10.294 -8.525 -21.848 1.00 39.22 84 LYS A C 1
ATOM 679 O O . LYS A 1 84 ? -9.681 -7.735 -21.139 1.00 39.22 84 LYS A O 1
ATOM 684 N N . LYS A 1 85 ? -9.647 -9.375 -22.646 1.00 44.03 85 LYS A N 1
ATOM 685 C CA . LYS A 1 85 ? -8.240 -9.219 -23.027 1.00 44.03 85 LYS A CA 1
ATOM 686 C C . LYS A 1 85 ? -8.195 -8.344 -24.270 1.00 44.03 85 LYS A C 1
ATOM 688 O O . LYS A 1 85 ? -8.454 -8.810 -25.372 1.00 44.03 85 LYS A O 1
ATOM 693 N N . ASP A 1 86 ? -7.902 -7.076 -24.022 1.00 40.12 86 ASP A N 1
ATOM 694 C CA . ASP A 1 86 ? -7.628 -5.998 -24.967 1.00 40.12 86 ASP A CA 1
ATOM 695 C C . ASP A 1 86 ? -7.148 -6.478 -26.349 1.00 40.12 86 ASP A C 1
ATOM 697 O O . ASP A 1 86 ? -6.026 -6.964 -26.521 1.00 40.12 86 ASP A O 1
ATOM 701 N N . THR A 1 87 ? -7.996 -6.307 -27.362 1.00 39.50 87 THR A N 1
ATOM 702 C CA . THR A 1 87 ? -7.588 -6.398 -28.764 1.00 39.50 87 THR A CA 1
ATOM 703 C C . THR A 1 87 ? -6.761 -5.158 -29.102 1.00 39.50 87 THR A C 1
ATOM 705 O O . THR A 1 87 ? -7.315 -4.080 -29.313 1.00 39.50 87 THR A O 1
ATOM 708 N N . PHE A 1 88 ? -5.436 -5.285 -29.147 1.00 40.12 88 PHE A N 1
ATOM 709 C CA . PHE A 1 88 ? -4.567 -4.217 -29.641 1.00 40.12 88 PHE A CA 1
ATOM 710 C C . PHE A 1 88 ? -4.379 -4.359 -31.152 1.00 40.12 88 PHE A C 1
ATOM 712 O O . PHE A 1 88 ? -3.705 -5.276 -31.615 1.00 40.12 88 PHE A O 1
ATOM 719 N N . ASN A 1 89 ? -4.928 -3.417 -31.916 1.00 40.12 89 ASN A N 1
ATOM 720 C CA . ASN A 1 89 ? -4.542 -3.228 -33.310 1.00 40.12 89 ASN A CA 1
ATOM 721 C C . ASN A 1 89 ? -3.172 -2.532 -33.327 1.00 40.12 89 ASN A C 1
ATOM 723 O O . ASN A 1 89 ? -3.054 -1.391 -32.881 1.00 40.12 89 ASN A O 1
ATOM 727 N N . ILE A 1 90 ? -2.126 -3.212 -33.799 1.00 40.22 90 ILE A N 1
ATOM 728 C CA . ILE A 1 90 ? -0.826 -2.589 -34.075 1.00 40.22 90 ILE A CA 1
ATOM 729 C C . ILE A 1 90 ? -0.770 -2.321 -35.577 1.00 40.22 90 ILE A C 1
ATOM 731 O O . ILE A 1 90 ? -0.804 -3.263 -36.362 1.00 40.22 90 ILE A O 1
ATOM 735 N N . ASN A 1 91 ? -0.670 -1.051 -35.970 1.00 41.41 91 ASN A N 1
ATOM 736 C CA . ASN A 1 91 ? -0.314 -0.695 -37.341 1.00 41.41 91 ASN A CA 1
ATOM 737 C C . ASN A 1 91 ? 1.198 -0.898 -37.519 1.00 41.41 91 ASN A C 1
ATOM 739 O O . ASN A 1 91 ? 1.995 -0.327 -36.774 1.00 41.41 91 ASN A O 1
ATOM 743 N N . ILE A 1 92 ? 1.574 -1.729 -38.488 1.00 45.59 92 ILE A N 1
ATOM 744 C CA . ILE A 1 92 ? 2.955 -1.959 -38.933 1.00 45.59 92 ILE A CA 1
ATOM 745 C C . ILE A 1 92 ? 3.180 -1.105 -40.200 1.00 45.59 92 ILE A C 1
ATOM 747 O O . ILE A 1 92 ? 2.234 -0.948 -40.974 1.00 45.59 92 ILE A O 1
ATOM 751 N N . PRO A 1 93 ? 4.389 -0.560 -40.449 1.00 42.47 93 PRO A N 1
ATOM 752 C CA . PRO A 1 93 ? 4.697 0.277 -41.622 1.00 42.47 93 PRO A CA 1
ATOM 753 C C . PRO A 1 93 ? 4.369 -0.329 -43.002 1.00 42.47 93 PRO A C 1
ATOM 755 O O . PRO A 1 93 ? 4.233 0.427 -43.955 1.00 42.47 93 PRO A O 1
ATOM 758 N N . ASN A 1 94 ? 4.158 -1.646 -43.111 1.00 40.75 94 ASN A N 1
ATOM 759 C CA . ASN A 1 94 ? 3.803 -2.316 -44.372 1.00 40.75 94 ASN A CA 1
ATOM 760 C C . ASN A 1 94 ? 2.287 -2.549 -44.558 1.00 40.75 94 ASN A C 1
ATOM 762 O O . ASN A 1 94 ? 1.884 -3.282 -45.453 1.00 40.75 94 ASN A O 1
ATOM 766 N N . GLY A 1 95 ? 1.428 -1.966 -43.715 1.00 43.06 95 GLY A N 1
ATOM 767 C CA . GLY A 1 95 ? -0.031 -1.993 -43.911 1.00 43.06 95 GLY A CA 1
ATOM 768 C C . GLY A 1 95 ? -0.748 -3.297 -43.530 1.00 43.06 95 GLY A C 1
ATOM 769 O O . GLY A 1 95 ? -1.977 -3.344 -43.571 1.00 43.06 95 GLY A O 1
ATOM 770 N N . GLU A 1 96 ? -0.036 -4.338 -43.094 1.00 37.50 96 GLU A N 1
ATOM 771 C CA . GLU A 1 96 ? -0.668 -5.581 -42.643 1.00 37.50 96 GLU A CA 1
ATOM 772 C C . GLU A 1 96 ? -1.319 -5.445 -41.256 1.00 37.50 96 GLU A C 1
ATOM 774 O O . GLU A 1 96 ? -0.705 -4.996 -40.283 1.00 37.50 96 GLU A O 1
ATOM 779 N N . LYS A 1 97 ? -2.580 -5.890 -41.159 1.00 40.56 97 LYS A N 1
ATOM 780 C CA . LYS A 1 97 ? -3.334 -6.017 -39.904 1.00 40.56 97 LYS A CA 1
ATOM 781 C C . LYS A 1 97 ? -3.314 -7.471 -39.451 1.00 40.56 97 LYS A C 1
ATOM 783 O O . LYS A 1 97 ? -3.930 -8.330 -40.072 1.00 40.56 97 LYS A O 1
ATOM 788 N N . ILE A 1 98 ? -2.655 -7.741 -38.331 1.00 39.12 98 ILE A N 1
ATOM 789 C CA . ILE A 1 98 ? -2.530 -9.089 -37.773 1.00 39.12 98 ILE A CA 1
ATOM 790 C C . ILE A 1 98 ? -3.538 -9.261 -36.621 1.00 39.12 98 ILE A C 1
ATOM 792 O O . ILE A 1 98 ? -3.399 -8.632 -35.573 1.00 39.12 98 ILE A O 1
ATOM 796 N N . LYS A 1 99 ? -4.552 -10.125 -36.791 1.00 45.94 99 LYS A N 1
ATOM 797 C CA . LYS A 1 99 ? -5.434 -10.600 -35.704 1.00 45.94 99 LYS A CA 1
ATOM 798 C C . LYS A 1 99 ? -4.815 -11.864 -35.114 1.00 45.94 99 LYS A C 1
ATOM 800 O O . LYS A 1 99 ? -4.917 -12.922 -35.724 1.00 45.94 99 LYS A O 1
ATOM 805 N N . VAL A 1 100 ? -4.163 -11.776 -33.955 1.00 38.75 100 VAL A N 1
ATOM 806 C CA . VAL A 1 100 ? -3.569 -12.968 -33.335 1.00 38.75 100 VAL A CA 1
ATOM 807 C C . VAL A 1 100 ? -3.975 -13.099 -31.874 1.00 38.75 100 VAL A C 1
ATOM 809 O O . VAL A 1 100 ? -3.734 -12.216 -31.053 1.00 38.75 100 VAL A O 1
ATOM 812 N N . TRP A 1 101 ? -4.553 -14.255 -31.550 1.00 44.00 101 TRP A N 1
ATOM 813 C CA . TRP A 1 101 ? -4.656 -14.783 -30.192 1.00 44.00 101 TRP A CA 1
ATOM 814 C C . TRP A 1 101 ? -3.270 -15.255 -29.727 1.00 44.00 101 TRP A C 1
ATOM 816 O O . TRP A 1 101 ? -3.017 -16.442 -29.555 1.00 44.00 101 TRP A O 1
ATOM 826 N N . GLU A 1 102 ? -2.324 -14.329 -29.587 1.00 51.69 102 GLU A N 1
ATOM 827 C CA . GLU A 1 102 ? -0.955 -14.657 -29.183 1.00 51.69 102 GLU A CA 1
ATOM 828 C C . GLU A 1 102 ? -0.914 -14.664 -27.652 1.00 51.69 102 GLU A C 1
ATOM 830 O O . GLU A 1 102 ? -1.391 -13.738 -26.985 1.00 51.69 102 GLU A O 1
ATOM 835 N N . SER A 1 103 ? -0.335 -15.714 -27.060 1.00 68.56 103 SER A N 1
ATOM 836 C CA . SER A 1 103 ? -0.021 -15.690 -25.631 1.00 68.56 103 SER A CA 1
ATOM 837 C C . SER A 1 103 ? 0.835 -14.451 -25.327 1.00 68.56 103 SER A C 1
ATOM 839 O O . SER A 1 103 ? 1.650 -14.035 -26.151 1.00 68.56 103 SER A O 1
ATOM 841 N N . ARG A 1 104 ? 0.688 -13.845 -24.138 1.00 77.44 104 ARG A N 1
ATOM 842 C CA . ARG A 1 104 ? 1.481 -12.654 -23.752 1.00 77.44 104 ARG A CA 1
ATOM 843 C C . ARG A 1 104 ? 2.989 -12.873 -23.939 1.00 77.44 104 ARG A C 1
ATOM 845 O O . ARG A 1 104 ? 3.707 -11.940 -24.280 1.00 77.44 104 ARG A O 1
ATOM 852 N N . VAL A 1 105 ? 3.437 -14.114 -23.744 1.00 86.12 105 VAL A N 1
ATOM 853 C CA . VAL A 1 105 ? 4.811 -14.575 -23.980 1.00 86.12 105 VAL A CA 1
ATOM 854 C C . VAL A 1 105 ? 5.162 -14.576 -25.470 1.00 86.12 105 VAL A C 1
ATOM 856 O O . VAL A 1 105 ? 6.209 -14.056 -25.838 1.00 86.12 105 VAL A O 1
ATOM 859 N N . ALA A 1 106 ? 4.296 -15.114 -26.332 1.00 85.81 106 ALA A N 1
ATOM 860 C CA . ALA A 1 106 ? 4.523 -15.139 -27.776 1.00 85.81 106 ALA A CA 1
ATOM 861 C C . ALA A 1 106 ? 4.576 -13.723 -28.375 1.00 85.81 106 ALA A C 1
ATOM 863 O O . ALA A 1 106 ? 5.523 -13.411 -29.094 1.00 85.81 106 ALA A O 1
ATOM 864 N N . ASN A 1 107 ? 3.645 -12.843 -27.987 1.00 83.88 107 ASN A N 1
ATOM 865 C CA . ASN A 1 107 ? 3.649 -11.436 -28.403 1.00 83.88 107 ASN A CA 1
ATOM 866 C C . ASN A 1 107 ? 4.939 -10.729 -27.950 1.00 83.88 107 ASN A C 1
ATOM 868 O O . ASN A 1 107 ? 5.624 -10.091 -28.750 1.00 83.88 107 ASN A O 1
ATOM 872 N N . TYR A 1 108 ? 5.327 -10.915 -26.682 1.00 92.69 108 TYR A N 1
ATOM 873 C CA . TYR A 1 108 ? 6.585 -10.381 -26.165 1.00 92.69 108 TYR A CA 1
ATOM 874 C C . TYR A 1 108 ? 7.792 -10.865 -26.979 1.00 92.69 108 TYR A C 1
ATOM 876 O O . TYR A 1 108 ? 8.604 -10.046 -27.398 1.00 92.69 108 TYR A O 1
ATOM 884 N N . ASN A 1 109 ? 7.896 -12.170 -27.244 1.00 93.38 109 ASN A N 1
ATOM 885 C CA . ASN A 1 109 ? 9.015 -12.747 -27.989 1.00 93.38 109 ASN A CA 1
ATOM 886 C C . ASN A 1 109 ? 9.077 -12.236 -29.432 1.00 93.38 109 ASN A C 1
ATOM 888 O O . ASN A 1 109 ? 10.162 -11.921 -29.916 1.00 93.38 109 ASN A O 1
ATOM 892 N N . LYS A 1 110 ? 7.927 -12.104 -30.100 1.00 91.50 110 LYS A N 1
ATOM 893 C CA . LYS A 1 110 ? 7.829 -11.553 -31.455 1.00 91.50 110 LYS A CA 1
ATOM 894 C C . LYS A 1 110 ? 8.302 -10.104 -31.502 1.00 91.50 110 LYS A C 1
ATOM 896 O O . LYS A 1 110 ? 9.148 -9.758 -32.322 1.00 91.50 110 LYS A O 1
ATOM 901 N N . LEU A 1 111 ? 7.814 -9.271 -30.581 1.00 91.25 111 LEU A N 1
ATOM 902 C CA . LEU A 1 111 ? 8.229 -7.873 -30.496 1.00 91.25 111 LEU A CA 1
ATOM 903 C C . LEU A 1 111 ? 9.709 -7.743 -30.107 1.00 91.25 111 LEU A C 1
ATOM 905 O O . LEU A 1 111 ? 10.405 -6.876 -30.629 1.00 91.25 111 LEU A O 1
ATOM 909 N N . ASN A 1 112 ? 10.198 -8.611 -29.216 1.00 95.69 112 ASN A N 1
ATOM 910 C CA . ASN A 1 112 ? 11.598 -8.621 -28.811 1.00 95.69 112 ASN A CA 1
ATOM 911 C C . ASN A 1 112 ? 12.499 -9.006 -29.987 1.00 95.69 112 ASN A C 1
ATOM 913 O O . ASN A 1 112 ? 13.524 -8.372 -30.177 1.00 95.69 112 ASN A O 1
ATOM 917 N N . LYS A 1 113 ? 12.095 -9.972 -30.821 1.00 95.25 113 LYS A N 1
ATOM 918 C CA . LYS A 1 113 ? 12.829 -10.343 -32.038 1.00 95.25 113 LYS A CA 1
ATOM 919 C C . LYS A 1 113 ? 12.997 -9.150 -32.989 1.00 95.25 113 LYS A C 1
ATOM 921 O O . LYS A 1 113 ? 14.123 -8.830 -33.345 1.00 95.25 113 LYS A O 1
ATOM 926 N N . ILE A 1 114 ? 11.908 -8.441 -33.300 1.00 93.19 114 ILE A N 1
ATOM 927 C CA . ILE A 1 114 ? 11.935 -7.239 -34.160 1.00 93.19 114 ILE A CA 1
ATOM 928 C C . ILE A 1 114 ? 12.859 -6.160 -33.576 1.00 93.19 114 ILE A C 1
ATOM 930 O O . ILE A 1 114 ? 13.621 -5.511 -34.289 1.00 93.19 114 ILE A O 1
ATOM 934 N N . TYR A 1 115 ? 12.788 -5.955 -32.261 1.00 96.12 115 TYR A N 1
ATOM 935 C CA . TYR A 1 115 ? 13.625 -4.980 -31.571 1.00 96.12 115 TYR A CA 1
ATOM 936 C C . TYR A 1 115 ? 15.117 -5.326 -31.641 1.00 96.12 115 TYR A C 1
ATOM 938 O O . TYR A 1 115 ? 15.928 -4.441 -31.907 1.00 96.12 115 TYR A O 1
ATOM 946 N N . GLU A 1 116 ? 15.478 -6.586 -31.402 1.00 95.69 116 GLU A N 1
ATOM 947 C CA . GLU A 1 116 ? 16.865 -7.055 -31.456 1.00 95.69 116 GLU A CA 1
ATOM 948 C C . GLU A 1 116 ? 17.419 -6.933 -32.885 1.00 95.69 116 GLU A C 1
ATOM 950 O O . GLU A 1 116 ? 18.487 -6.355 -33.070 1.00 95.69 116 GLU A O 1
ATOM 955 N N . GLU A 1 117 ? 16.642 -7.334 -33.900 1.00 94.50 117 GLU A N 1
ATOM 956 C CA . GLU A 1 117 ? 16.994 -7.167 -35.318 1.00 94.50 117 GLU A CA 1
ATOM 957 C C . GLU A 1 117 ? 17.260 -5.694 -35.670 1.00 94.50 117 GLU A C 1
ATOM 959 O O . GLU A 1 117 ? 18.291 -5.367 -36.257 1.00 94.50 117 GLU A O 1
ATOM 964 N N . LEU A 1 118 ? 16.378 -4.777 -35.254 1.00 93.19 118 LEU A N 1
ATOM 965 C CA . LEU A 1 118 ? 16.558 -3.342 -35.494 1.00 93.19 118 LEU A CA 1
ATOM 966 C C . LEU A 1 118 ? 17.741 -2.758 -34.708 1.00 93.19 118 LEU A C 1
ATOM 968 O O . LEU A 1 118 ? 18.386 -1.809 -35.165 1.00 93.19 118 LEU A O 1
ATOM 972 N N . ARG A 1 119 ? 18.024 -3.276 -33.510 1.00 94.44 119 ARG A N 1
ATOM 973 C CA . ARG A 1 119 ? 19.120 -2.796 -32.660 1.00 94.44 119 ARG A CA 1
ATOM 974 C C . ARG A 1 119 ? 20.478 -3.199 -33.226 1.00 94.44 119 ARG A C 1
ATOM 976 O O . ARG A 1 119 ? 21.394 -2.379 -33.212 1.00 94.44 119 ARG A O 1
ATOM 983 N N . ASP A 1 120 ? 20.587 -4.421 -33.732 1.00 93.88 120 ASP A N 1
ATOM 984 C CA . ASP A 1 120 ? 21.852 -5.002 -34.184 1.00 93.88 120 ASP A CA 1
ATOM 985 C C . ASP A 1 120 ? 22.286 -4.481 -35.570 1.00 93.88 120 ASP A C 1
ATOM 987 O O . ASP A 1 120 ? 23.447 -4.619 -35.962 1.00 93.88 120 ASP A O 1
ATOM 991 N N . GLN A 1 121 ? 21.394 -3.789 -36.290 1.00 94.06 121 GLN A N 1
ATOM 992 C CA . GLN A 1 121 ? 21.728 -3.074 -37.524 1.00 94.06 121 GLN A CA 1
ATOM 993 C C . GLN A 1 121 ? 22.802 -1.991 -37.312 1.00 94.06 121 GLN A C 1
ATOM 995 O O . GLN A 1 121 ? 22.781 -1.218 -36.346 1.00 94.06 121 GLN A O 1
ATOM 1000 N N . LYS A 1 122 ? 23.716 -1.872 -38.280 1.00 93.00 122 LYS A N 1
ATOM 1001 C CA . LYS A 1 122 ? 24.744 -0.821 -38.318 1.00 93.00 122 LYS A CA 1
ATOM 1002 C C . LYS A 1 122 ? 24.224 0.421 -39.068 1.00 93.00 122 LYS A C 1
ATOM 1004 O O . LYS A 1 122 ? 23.446 0.265 -40.002 1.00 93.00 122 LYS A O 1
ATOM 1009 N N . PRO A 1 123 ? 24.646 1.645 -38.698 1.00 92.62 123 PRO A N 1
ATOM 1010 C CA . PRO A 1 123 ? 25.509 1.979 -37.563 1.00 92.62 123 PRO A CA 1
ATOM 1011 C C . PRO A 1 123 ? 24.791 1.764 -36.221 1.00 92.62 123 PRO A C 1
ATOM 1013 O O . PRO A 1 123 ? 23.569 1.793 -36.156 1.00 92.62 123 PRO A O 1
ATOM 1016 N N . HIS A 1 124 ? 25.539 1.541 -35.139 1.00 94.06 124 HIS A N 1
ATOM 1017 C CA . HIS A 1 124 ? 24.966 1.331 -33.801 1.00 94.06 124 HIS A CA 1
ATOM 1018 C C . HIS A 1 124 ? 24.036 2.489 -33.376 1.00 94.06 124 HIS A C 1
ATOM 1020 O O . HIS A 1 124 ? 24.254 3.624 -33.800 1.00 94.06 124 HIS A O 1
ATOM 1026 N N . TYR A 1 125 ? 23.068 2.234 -32.481 1.00 93.75 125 TYR A N 1
ATOM 1027 C CA . TYR A 1 125 ? 22.077 3.205 -31.968 1.00 93.75 125 TYR A CA 1
ATOM 1028 C C . TYR A 1 125 ? 22.637 4.624 -31.753 1.00 93.75 125 TYR A C 1
ATOM 1030 O O . TYR A 1 125 ? 22.061 5.600 -32.220 1.00 93.75 125 TYR A O 1
ATOM 1038 N N . ILE A 1 126 ? 23.797 4.744 -31.104 1.00 91.25 126 ILE A N 1
ATOM 1039 C CA . ILE A 1 126 ? 24.421 6.035 -30.745 1.00 91.25 126 ILE A CA 1
ATOM 1040 C C . ILE A 1 126 ? 24.811 6.867 -31.974 1.00 91.25 126 ILE A C 1
ATOM 1042 O O . ILE A 1 126 ? 24.777 8.091 -31.919 1.00 91.25 126 ILE A O 1
ATOM 1046 N N . LYS A 1 127 ? 25.188 6.200 -33.068 1.00 92.88 127 LYS A N 1
ATOM 1047 C CA . LYS A 1 127 ? 25.587 6.812 -34.342 1.00 92.88 127 LYS A CA 1
ATOM 1048 C C . LYS A 1 127 ? 24.457 6.774 -35.383 1.00 92.88 127 LYS A C 1
ATOM 1050 O O . LYS A 1 127 ? 24.686 7.108 -36.538 1.00 92.88 127 LYS A O 1
ATOM 1055 N N . SER A 1 128 ? 23.267 6.308 -35.001 1.00 92.44 128 SER A N 1
ATOM 1056 C CA . SER A 1 128 ? 22.111 6.205 -35.898 1.00 92.44 128 SER A CA 1
ATOM 1057 C C . SER A 1 128 ? 21.334 7.522 -35.975 1.00 92.44 128 SER A C 1
ATOM 1059 O O . SER A 1 128 ? 21.522 8.405 -35.137 1.00 92.44 128 SER A O 1
ATOM 1061 N N . ASN A 1 129 ? 20.456 7.659 -36.971 1.00 93.94 129 ASN A N 1
ATOM 1062 C CA . ASN A 1 129 ? 19.620 8.850 -37.127 1.00 93.94 129 ASN A CA 1
ATOM 1063 C C . ASN A 1 129 ? 18.622 9.019 -35.957 1.00 93.94 129 ASN A C 1
ATOM 1065 O O . ASN A 1 129 ? 18.308 8.073 -35.229 1.00 93.94 129 ASN A O 1
ATOM 1069 N N . ILE A 1 130 ? 18.124 10.243 -35.762 1.00 92.44 130 ILE A N 1
ATOM 1070 C CA . ILE A 1 130 ? 17.258 10.600 -34.622 1.00 92.44 130 ILE A CA 1
ATOM 1071 C C . ILE A 1 130 ? 15.957 9.782 -34.625 1.00 92.44 130 ILE A C 1
ATOM 1073 O O . ILE A 1 130 ? 15.482 9.369 -33.565 1.00 92.44 130 ILE A O 1
ATOM 1077 N N . GLU A 1 131 ? 15.397 9.502 -35.801 1.00 90.94 131 GLU A N 1
ATOM 1078 C CA . GLU A 1 131 ? 14.160 8.730 -35.945 1.00 90.94 131 GLU A CA 1
ATOM 1079 C C . GLU A 1 131 ? 14.330 7.281 -35.493 1.00 90.94 131 GLU A C 1
ATOM 1081 O O . GLU A 1 131 ? 13.544 6.790 -34.685 1.00 90.94 131 GLU A O 1
ATOM 1086 N N . ARG A 1 132 ? 15.400 6.612 -35.925 1.00 92.38 132 ARG A N 1
ATOM 1087 C CA . ARG A 1 132 ? 15.741 5.249 -35.511 1.00 92.38 132 ARG A CA 1
ATOM 1088 C C . ARG A 1 132 ? 16.076 5.192 -34.028 1.00 92.38 132 ARG A C 1
ATOM 1090 O O . ARG A 1 132 ? 15.656 4.256 -33.347 1.00 92.38 132 ARG A O 1
ATOM 1097 N N . GLN A 1 133 ? 16.768 6.200 -33.491 1.00 92.50 133 GLN A N 1
ATOM 1098 C CA . GLN A 1 133 ? 16.977 6.305 -32.045 1.00 92.50 133 GLN A CA 1
ATOM 1099 C C . GLN A 1 133 ? 15.640 6.383 -31.297 1.00 92.50 133 GLN A C 1
ATOM 1101 O O . GLN A 1 133 ? 15.435 5.675 -30.308 1.00 92.50 133 GLN A O 1
ATOM 1106 N N . LYS A 1 134 ? 14.702 7.202 -31.782 1.00 93.31 134 LYS A N 1
ATOM 1107 C CA . LYS A 1 134 ? 13.358 7.315 -31.206 1.00 93.31 134 LYS A CA 1
ATOM 1108 C C . LYS A 1 134 ? 12.602 5.986 -31.291 1.00 93.31 134 LYS A C 1
ATOM 1110 O O . LYS A 1 134 ? 12.129 5.506 -30.265 1.00 93.31 134 LYS A O 1
ATOM 1115 N N . GLN A 1 135 ? 12.589 5.335 -32.453 1.00 92.38 135 GLN A N 1
ATOM 1116 C CA . GLN A 1 135 ? 11.946 4.032 -32.657 1.00 92.38 135 GLN A CA 1
ATOM 1117 C C . GLN A 1 135 ? 12.498 2.953 -31.713 1.00 92.38 135 GLN A C 1
ATOM 1119 O O . GLN A 1 135 ? 11.730 2.269 -31.038 1.00 92.38 135 GLN A O 1
ATOM 1124 N N . LEU A 1 136 ? 13.825 2.826 -31.606 1.00 94.00 136 LEU A N 1
ATOM 1125 C CA . LEU A 1 136 ? 14.465 1.865 -30.703 1.00 94.00 136 LEU A CA 1
ATOM 1126 C C . LEU A 1 136 ? 14.158 2.162 -29.230 1.00 94.00 136 LEU A C 1
ATOM 1128 O O . LEU A 1 136 ? 13.972 1.234 -28.441 1.00 94.00 136 LEU A O 1
ATOM 1132 N N . LYS A 1 137 ? 14.079 3.440 -28.846 1.00 94.75 137 LYS A N 1
ATOM 1133 C CA . LYS A 1 137 ? 13.716 3.857 -27.486 1.00 94.75 137 LYS A CA 1
ATOM 1134 C C . LYS A 1 137 ? 12.254 3.541 -27.162 1.00 94.75 137 LYS A C 1
ATOM 1136 O O . LYS A 1 137 ? 11.970 3.069 -26.057 1.00 94.75 137 LYS A O 1
ATOM 1141 N N . ASP A 1 138 ? 11.349 3.761 -28.108 1.00 92.88 138 ASP A N 1
ATOM 1142 C CA . ASP A 1 138 ? 9.918 3.499 -27.949 1.00 92.88 138 ASP A CA 1
ATOM 1143 C C . ASP A 1 138 ? 9.651 1.988 -27.877 1.00 92.88 138 ASP A C 1
ATOM 1145 O O . ASP A 1 138 ? 8.967 1.521 -26.961 1.00 92.88 138 ASP A O 1
ATOM 1149 N N . LEU A 1 139 ? 10.279 1.199 -28.760 1.00 91.19 139 LEU A N 1
ATOM 1150 C CA . LEU A 1 139 ? 10.233 -0.267 -28.721 1.00 91.19 139 LEU A CA 1
ATOM 1151 C C . LEU A 1 139 ? 10.803 -0.823 -27.414 1.00 91.19 139 LEU A C 1
ATOM 1153 O O . LEU A 1 139 ? 10.163 -1.664 -26.783 1.00 91.19 139 LEU A O 1
ATOM 1157 N N . PHE A 1 140 ? 11.959 -0.325 -26.966 1.00 96.81 140 PHE A N 1
ATOM 1158 C CA . PHE A 1 140 ? 12.559 -0.745 -25.700 1.00 96.81 140 PHE A CA 1
ATOM 1159 C C . PHE A 1 140 ? 11.656 -0.426 -24.502 1.00 96.81 140 PHE A C 1
ATOM 1161 O O . PHE A 1 140 ? 11.455 -1.275 -23.633 1.00 96.81 140 PHE A O 1
ATOM 1168 N N . SER A 1 141 ? 11.068 0.773 -24.469 1.00 94.06 141 SER A N 1
ATOM 1169 C CA . SER A 1 141 ? 10.129 1.181 -23.416 1.00 94.06 141 SER A CA 1
ATOM 1170 C C . SER A 1 141 ? 8.902 0.265 -23.390 1.00 94.06 141 SER A C 1
ATOM 1172 O O . SER A 1 141 ? 8.536 -0.254 -22.334 1.00 94.06 141 SER A O 1
ATOM 1174 N N . LYS A 1 142 ? 8.324 -0.018 -24.566 1.00 91.50 142 LYS A N 1
ATOM 1175 C CA . LYS A 1 142 ? 7.180 -0.923 -24.727 1.00 91.50 142 LYS A CA 1
ATOM 1176 C C . LYS A 1 142 ? 7.511 -2.353 -24.293 1.00 91.50 142 LYS A C 1
ATOM 1178 O O . LYS A 1 142 ? 6.746 -2.952 -23.537 1.00 91.50 142 LYS A O 1
ATOM 1183 N N . LEU A 1 143 ? 8.661 -2.887 -24.705 1.00 94.69 143 LEU A N 1
ATOM 1184 C CA . LEU A 1 143 ? 9.145 -4.203 -24.280 1.00 94.69 143 LEU A CA 1
ATOM 1185 C C . LEU A 1 143 ? 9.397 -4.264 -22.776 1.00 94.69 143 LEU A C 1
ATOM 1187 O O . LEU A 1 143 ? 9.060 -5.264 -22.147 1.00 94.69 143 LEU A O 1
ATOM 1191 N N . GLY A 1 144 ? 9.931 -3.195 -22.183 1.00 93.62 144 GLY A N 1
ATOM 1192 C CA . GLY A 1 144 ? 10.083 -3.068 -20.738 1.00 93.62 144 GLY A CA 1
ATOM 1193 C C . GLY A 1 144 ? 8.744 -3.225 -20.020 1.00 93.62 144 GLY A C 1
ATOM 1194 O O . GLY A 1 144 ? 8.615 -4.084 -19.147 1.00 93.62 144 GLY A O 1
ATOM 1195 N N . SER A 1 145 ? 7.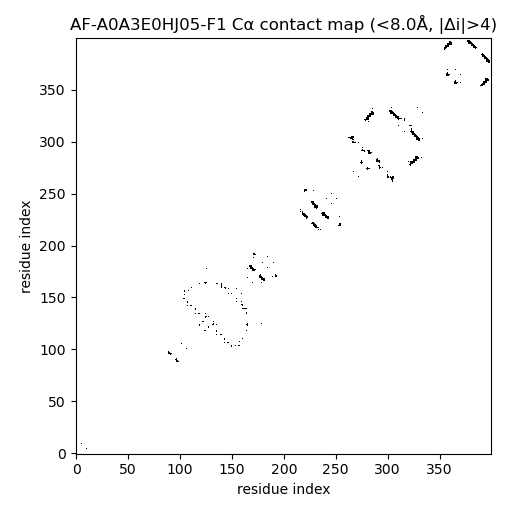728 -2.460 -20.425 1.00 89.94 145 SER A N 1
ATOM 1196 C CA . SER A 1 145 ? 6.376 -2.552 -19.859 1.00 89.94 145 SER A CA 1
ATOM 1197 C C . SER A 1 145 ? 5.772 -3.950 -20.012 1.00 89.94 145 SER A C 1
ATOM 1199 O O . SER A 1 145 ? 5.259 -4.504 -19.039 1.00 89.94 145 SER A O 1
ATOM 1201 N N . LEU A 1 146 ? 5.879 -4.556 -21.200 1.00 90.56 146 LEU A N 1
ATOM 1202 C CA . LEU A 1 146 ? 5.391 -5.916 -21.439 1.00 90.56 146 LEU A CA 1
ATOM 1203 C C . LEU A 1 146 ? 6.100 -6.930 -20.538 1.00 90.56 146 LEU A C 1
ATOM 1205 O O . LEU A 1 146 ? 5.433 -7.707 -19.858 1.00 90.56 146 LEU A O 1
ATOM 1209 N N . TYR A 1 147 ? 7.431 -6.874 -20.464 1.00 94.56 147 TYR A N 1
ATOM 1210 C CA . TYR A 1 147 ? 8.229 -7.757 -19.620 1.00 94.56 147 TYR A CA 1
ATOM 1211 C C . TYR A 1 147 ? 7.853 -7.619 -18.142 1.00 94.56 147 TYR A C 1
ATOM 1213 O O . TYR A 1 147 ? 7.653 -8.622 -17.461 1.00 94.56 147 TYR A O 1
ATOM 1221 N N . PHE A 1 148 ? 7.716 -6.396 -17.616 1.00 91.69 148 PHE A N 1
ATOM 1222 C CA . PHE A 1 148 ? 7.361 -6.195 -16.208 1.00 91.69 148 PHE A CA 1
ATOM 1223 C C . PHE A 1 148 ? 5.949 -6.687 -15.872 1.00 91.69 148 PHE A C 1
ATOM 1225 O O . PHE A 1 148 ? 5.760 -7.195 -14.761 1.00 91.69 148 PHE A O 1
ATOM 1232 N N . ASN A 1 149 ? 5.027 -6.650 -16.837 1.00 88.00 149 ASN A N 1
ATOM 1233 C CA . ASN A 1 149 ? 3.663 -7.167 -16.710 1.00 88.00 149 ASN A CA 1
ATOM 1234 C C . ASN A 1 149 ? 3.554 -8.702 -16.805 1.00 88.00 149 ASN A C 1
ATOM 1236 O O . ASN A 1 149 ? 2.510 -9.260 -16.459 1.00 88.00 149 ASN A O 1
ATOM 1240 N N . LEU A 1 150 ? 4.603 -9.409 -17.242 1.00 85.62 150 LEU A N 1
ATOM 1241 C CA . LEU A 1 150 ? 4.626 -10.875 -17.246 1.00 85.62 150 LEU A CA 1
ATOM 1242 C C . LEU A 1 150 ? 4.651 -11.453 -15.819 1.00 85.62 150 LEU A C 1
ATOM 1244 O O . LEU A 1 150 ? 5.243 -10.884 -14.889 1.00 85.62 150 LEU A O 1
ATOM 1248 N N . SER A 1 151 ? 4.036 -12.629 -15.652 1.00 83.75 151 SER A N 1
ATOM 1249 C CA . SE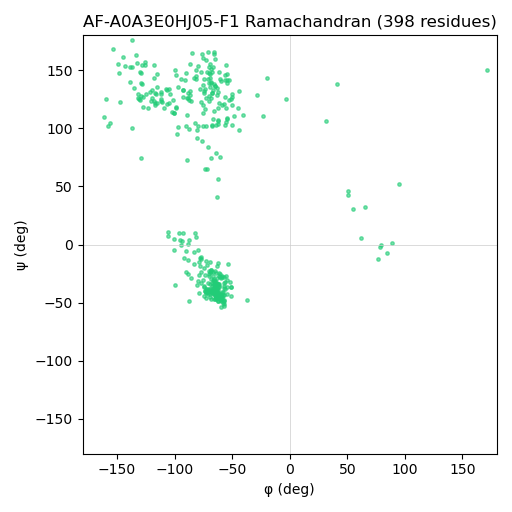R A 1 151 ? 4.096 -13.379 -14.394 1.00 83.75 151 SER A CA 1
ATOM 1250 C C . SER A 1 151 ? 5.527 -13.855 -14.106 1.00 83.75 151 SER A C 1
ATOM 1252 O O . SER A 1 151 ? 6.384 -13.880 -14.990 1.00 83.75 151 SER A O 1
ATOM 1254 N N . LYS A 1 152 ? 5.814 -14.262 -12.863 1.00 85.38 152 LYS A N 1
ATOM 1255 C CA . LYS A 1 152 ? 7.142 -14.798 -12.508 1.00 85.38 152 LYS A CA 1
ATOM 1256 C C . LYS A 1 152 ? 7.520 -16.019 -13.358 1.00 85.38 152 LYS A C 1
ATOM 1258 O O . LYS A 1 152 ? 8.651 -16.087 -13.820 1.00 85.38 152 LYS A O 1
ATOM 1263 N N . ASN A 1 153 ? 6.572 -16.923 -13.609 1.00 81.12 153 ASN A N 1
ATOM 1264 C CA . ASN A 1 153 ? 6.795 -18.128 -14.417 1.00 81.12 153 ASN A CA 1
ATOM 1265 C C . ASN A 1 153 ? 7.016 -17.792 -15.899 1.00 81.12 153 ASN A C 1
ATOM 1267 O O . ASN A 1 153 ? 7.798 -18.447 -16.579 1.00 81.12 153 ASN A O 1
ATOM 1271 N N . ASP A 1 154 ? 6.355 -16.751 -16.407 1.00 85.62 154 ASP A N 1
ATOM 1272 C CA . ASP A 1 154 ? 6.548 -16.283 -17.783 1.00 85.62 154 ASP A CA 1
ATOM 1273 C C . ASP A 1 154 ? 7.902 -15.599 -17.974 1.00 85.62 154 ASP A C 1
ATOM 1275 O O . ASP A 1 154 ? 8.557 -15.824 -18.984 1.00 85.62 154 ASP A O 1
ATOM 1279 N N . LYS A 1 155 ? 8.359 -14.822 -16.983 1.00 90.88 155 LYS A N 1
ATOM 1280 C CA . LYS A 1 155 ? 9.672 -14.153 -17.011 1.00 90.88 155 LYS A CA 1
ATOM 1281 C C . LYS A 1 155 ? 10.844 -15.129 -17.102 1.00 90.88 155 LYS A C 1
ATOM 1283 O O . LYS A 1 155 ? 11.871 -14.765 -17.648 1.00 90.88 155 LYS 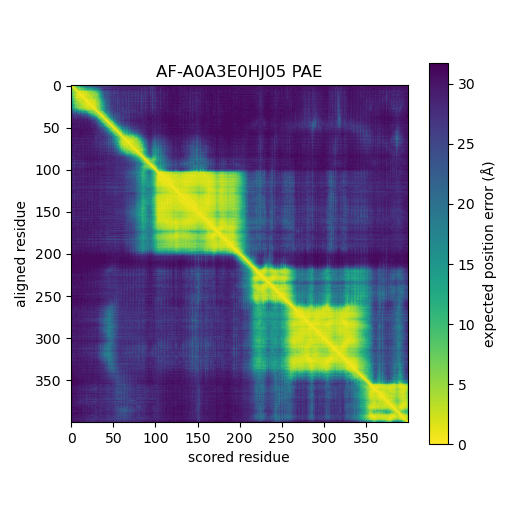A O 1
ATOM 1288 N N . ILE A 1 156 ? 10.692 -16.354 -16.597 1.00 89.25 156 ILE A N 1
ATOM 1289 C CA . ILE A 1 156 ? 11.715 -17.409 -16.714 1.00 89.25 156 ILE A CA 1
ATOM 1290 C C . ILE A 1 156 ? 11.833 -17.904 -18.167 1.00 89.25 156 ILE A C 1
ATOM 1292 O O . ILE A 1 156 ? 12.896 -18.346 -18.586 1.00 89.25 156 ILE A O 1
ATOM 1296 N N . ARG A 1 157 ? 10.751 -17.807 -18.949 1.00 89.50 157 ARG A N 1
ATOM 1297 C CA . ARG A 1 157 ? 10.663 -18.313 -20.328 1.00 89.50 157 ARG A CA 1
ATOM 1298 C C . ARG A 1 157 ? 11.079 -17.294 -21.387 1.00 89.50 157 ARG A C 1
ATOM 1300 O O . ARG A 1 157 ? 11.118 -17.634 -22.565 1.00 89.50 157 ARG A O 1
ATOM 1307 N N . VAL A 1 158 ? 11.352 -16.053 -20.992 1.00 92.88 158 VAL A N 1
ATOM 1308 C CA . VAL A 1 158 ? 11.699 -14.968 -21.914 1.00 92.88 158 VAL A CA 1
ATOM 1309 C C . VAL A 1 158 ? 12.961 -14.253 -21.455 1.00 92.88 158 VAL A C 1
ATOM 1311 O O . VAL A 1 158 ? 13.231 -14.133 -20.262 1.00 92.88 158 VAL A O 1
ATOM 1314 N N . LYS A 1 159 ? 13.743 -13.742 -22.405 1.00 93.88 159 LYS A N 1
ATOM 1315 C CA . LYS A 1 159 ? 14.912 -12.914 -22.092 1.00 93.88 159 LYS A CA 1
ATOM 1316 C C . LYS A 1 159 ? 14.464 -11.477 -21.852 1.00 93.88 159 LYS A C 1
ATOM 1318 O O . LYS A 1 159 ? 13.555 -11.002 -22.515 1.00 93.88 159 LYS A O 1
ATOM 1323 N N . ARG A 1 160 ? 15.103 -10.784 -20.908 1.00 94.19 160 ARG A N 1
ATOM 1324 C CA . ARG A 1 160 ? 14.876 -9.350 -20.671 1.00 94.19 160 ARG A CA 1
ATOM 1325 C C . ARG A 1 160 ? 15.409 -8.544 -21.871 1.00 94.19 160 ARG A C 1
ATOM 1327 O O . ARG A 1 160 ? 16.503 -8.876 -22.329 1.00 94.19 160 ARG A O 1
ATOM 1334 N N . PRO A 1 161 ? 14.721 -7.479 -22.336 1.00 95.25 161 PRO A N 1
ATOM 1335 C CA . PRO A 1 161 ? 15.212 -6.716 -23.475 1.00 95.25 161 PRO A CA 1
ATOM 1336 C C . PRO A 1 161 ? 16.470 -5.952 -23.050 1.00 95.25 161 PRO A C 1
ATOM 1338 O O . PRO A 1 161 ? 16.525 -5.379 -21.953 1.00 95.25 161 PRO A O 1
ATOM 1341 N N . ILE A 1 162 ? 17.493 -5.967 -23.896 1.00 95.56 162 ILE A N 1
ATOM 1342 C CA . ILE A 1 162 ? 18.746 -5.241 -23.662 1.00 95.56 162 ILE A CA 1
ATOM 1343 C C . ILE A 1 162 ? 18.535 -3.776 -24.064 1.00 95.56 162 ILE A C 1
ATOM 1345 O O . ILE A 1 162 ? 17.715 -3.477 -24.919 1.00 95.56 162 ILE A O 1
ATOM 1349 N N . HIS A 1 163 ? 19.235 -2.840 -23.425 1.00 95.31 163 HIS A N 1
ATOM 1350 C CA . HIS A 1 163 ? 19.065 -1.414 -23.712 1.00 95.31 163 HIS A CA 1
ATOM 1351 C C . HIS A 1 163 ? 19.644 -1.029 -25.095 1.00 95.31 163 HIS A C 1
ATOM 1353 O O . HIS A 1 163 ? 20.740 -1.496 -25.409 1.00 95.31 163 HIS A O 1
ATOM 1359 N N . PRO A 1 164 ? 19.021 -0.114 -25.879 1.00 95.62 164 PRO A N 1
ATOM 1360 C CA . PRO A 1 164 ? 19.478 0.227 -27.234 1.00 95.62 164 PRO A CA 1
ATOM 1361 C C . PRO A 1 164 ? 20.930 0.699 -27.346 1.00 95.62 164 PRO A C 1
ATOM 1363 O O . PRO A 1 164 ? 21.574 0.475 -28.359 1.00 95.62 164 PRO A O 1
ATOM 1366 N N . HIS A 1 165 ? 21.446 1.372 -26.315 1.00 93.88 165 HIS A N 1
ATOM 1367 C CA . HIS A 1 165 ? 22.828 1.860 -26.298 1.00 93.88 165 HIS A CA 1
ATOM 1368 C C . HIS A 1 165 ? 23.847 0.844 -25.752 1.00 93.88 165 HIS A C 1
ATOM 1370 O O . HIS A 1 165 ? 25.015 1.191 -25.619 1.00 93.88 165 HIS A O 1
ATOM 1376 N N . SER A 1 166 ? 23.435 -0.364 -25.359 1.00 93.62 166 SER A N 1
ATOM 1377 C CA . SER A 1 166 ? 24.362 -1.411 -24.906 1.00 93.62 166 SER A CA 1
ATOM 1378 C C . SER A 1 166 ? 25.273 -1.839 -26.063 1.00 93.62 166 SER A C 1
ATOM 1380 O O . SER A 1 166 ? 24.749 -2.022 -27.156 1.00 93.62 166 SER A O 1
ATOM 1382 N N . PRO A 1 167 ? 26.595 -2.030 -25.873 1.00 93.56 167 PRO A N 1
ATOM 1383 C CA . PRO A 1 167 ? 27.333 -2.161 -24.605 1.00 93.56 167 PRO A CA 1
ATOM 1384 C C . PRO A 1 167 ? 27.921 -0.852 -24.044 1.00 93.56 167 PRO A C 1
ATOM 1386 O O . PRO A 1 167 ? 28.708 -0.883 -23.096 1.00 93.56 167 PRO A O 1
ATOM 1389 N N . TYR A 1 168 ? 27.568 0.306 -24.602 1.00 93.56 168 TYR A N 1
ATOM 1390 C CA . TYR A 1 168 ? 28.101 1.588 -24.149 1.00 93.56 168 TYR A CA 1
ATOM 1391 C C . TYR A 1 168 ? 27.484 2.021 -22.819 1.00 93.56 168 TYR A C 1
ATOM 1393 O O . TYR A 1 168 ? 26.280 1.886 -22.569 1.00 93.56 168 TYR A O 1
ATOM 1401 N N . ILE A 1 169 ? 28.328 2.619 -21.984 1.00 92.19 169 ILE A N 1
ATOM 1402 C CA . ILE A 1 169 ? 27.953 3.214 -20.709 1.00 92.19 169 ILE A CA 1
ATOM 1403 C C . ILE A 1 169 ? 27.568 4.670 -20.955 1.00 92.19 169 ILE A C 1
ATOM 1405 O O . ILE A 1 169 ? 28.353 5.437 -21.513 1.00 92.19 169 ILE A O 1
ATOM 1409 N N . ARG A 1 170 ? 26.365 5.052 -20.515 1.00 91.56 170 ARG A N 1
ATOM 1410 C CA . ARG A 1 170 ? 25.887 6.436 -20.567 1.00 91.56 170 ARG A CA 1
ATOM 1411 C C . ARG A 1 170 ? 26.290 7.192 -19.302 1.00 91.56 170 ARG A C 1
ATOM 1413 O O . ARG A 1 170 ? 25.909 6.782 -18.209 1.00 91.56 170 ARG A O 1
ATOM 1420 N N . PHE A 1 171 ? 26.954 8.332 -19.451 1.00 90.00 171 PHE A N 1
ATOM 1421 C CA . PHE A 1 171 ? 27.272 9.262 -18.360 1.00 90.00 171 PHE A CA 1
ATOM 1422 C C . PHE A 1 171 ? 26.953 10.704 -18.771 1.00 90.00 171 PHE A C 1
ATOM 1424 O O . PHE A 1 171 ? 26.727 10.984 -19.949 1.00 90.00 171 PHE A O 1
ATOM 1431 N N . LYS A 1 172 ? 26.860 11.621 -17.803 1.00 89.38 172 LYS A N 1
ATOM 1432 C CA . LYS A 1 172 ? 26.571 13.040 -18.060 1.00 89.38 172 LYS A CA 1
ATOM 1433 C C . LYS A 1 172 ? 27.795 13.890 -17.745 1.00 89.38 172 LYS A C 1
ATOM 1435 O O . LYS A 1 172 ? 28.339 13.779 -16.655 1.00 89.38 172 LYS A O 1
ATOM 1440 N N . LYS A 1 173 ? 28.172 14.775 -18.668 1.00 88.81 173 LYS A N 1
ATOM 1441 C CA . LYS A 1 173 ? 29.211 15.797 -18.478 1.00 88.81 173 LYS A CA 1
ATOM 1442 C C . LYS A 1 173 ? 28.650 17.130 -18.968 1.00 88.81 173 LYS A C 1
ATOM 1444 O O . LYS A 1 173 ? 28.130 17.197 -20.078 1.00 88.81 173 LYS A O 1
ATOM 1449 N N . ASN A 1 174 ? 28.682 18.162 -18.126 1.00 86.94 174 ASN A N 1
ATOM 1450 C CA . ASN A 1 174 ? 28.160 19.504 -18.436 1.00 86.94 174 ASN A CA 1
ATOM 1451 C C . ASN A 1 174 ? 26.718 19.480 -18.998 1.00 86.94 174 ASN A C 1
ATOM 1453 O O . ASN A 1 174 ? 26.413 20.116 -20.002 1.00 86.94 174 ASN A O 1
ATOM 1457 N N . GLY A 1 175 ? 25.841 18.655 -18.412 1.00 85.56 175 GLY A N 1
ATOM 1458 C CA . GLY A 1 175 ? 24.440 18.507 -18.837 1.00 85.56 175 GLY A CA 1
ATOM 1459 C C . GLY A 1 175 ? 24.204 17.665 -20.101 1.00 85.56 175 GLY A C 1
ATOM 1460 O O . GLY A 1 175 ? 23.072 17.241 -20.333 1.00 85.56 175 GLY A O 1
ATOM 1461 N N . LYS A 1 176 ? 25.245 17.339 -20.878 1.00 87.50 176 LYS A N 1
ATOM 1462 C CA . LYS A 1 176 ? 25.151 16.513 -22.093 1.00 87.50 176 LYS A CA 1
ATOM 1463 C C . LYS A 1 176 ? 25.434 15.040 -21.790 1.00 87.50 176 LYS A C 1
ATOM 1465 O O . LYS A 1 176 ? 26.272 14.712 -20.949 1.00 87.50 176 LYS A O 1
ATOM 1470 N N . ALA A 1 177 ? 24.700 14.144 -22.451 1.00 87.88 177 ALA A N 1
ATOM 1471 C CA . ALA A 1 177 ? 24.875 12.700 -22.312 1.00 87.88 177 ALA A CA 1
ATOM 1472 C C . ALA A 1 177 ? 25.953 12.192 -23.279 1.00 87.88 177 ALA A C 1
ATOM 1474 O O . ALA A 1 177 ? 25.869 12.438 -24.479 1.00 87.88 177 ALA A O 1
ATOM 1475 N N . TYR A 1 178 ? 26.919 11.448 -22.751 1.00 91.12 178 TYR A N 1
ATOM 1476 C CA . TYR A 1 178 ? 28.006 10.821 -23.498 1.00 91.12 178 TYR A CA 1
ATOM 1477 C C . TYR A 1 178 ? 27.928 9.303 -23.366 1.00 91.12 178 TYR A C 1
ATOM 1479 O O . TYR A 1 178 ? 27.390 8.782 -22.385 1.00 91.12 178 TYR A O 1
ATOM 1487 N N . TYR A 1 179 ? 28.477 8.603 -24.357 1.00 93.00 179 TYR A N 1
ATOM 1488 C CA . TYR A 1 179 ? 28.494 7.147 -24.428 1.00 93.00 179 TYR A CA 1
ATOM 1489 C C . TYR A 1 179 ? 29.908 6.665 -24.748 1.00 93.00 179 TYR A C 1
ATOM 1491 O O . TYR A 1 179 ? 30.482 7.096 -25.744 1.00 93.00 179 TYR A O 1
ATOM 1499 N N . LYS A 1 180 ? 30.459 5.773 -23.921 1.00 92.88 180 LYS A N 1
ATOM 1500 C CA . LYS A 1 180 ? 31.775 5.147 -24.140 1.00 92.88 180 LYS A CA 1
ATOM 1501 C C . LYS A 1 180 ? 31.736 3.667 -23.780 1.00 92.88 180 LYS A C 1
ATOM 1503 O O . LYS A 1 180 ? 30.924 3.263 -22.940 1.00 92.88 180 LYS A O 1
ATOM 1508 N N . LEU A 1 181 ? 32.591 2.858 -24.400 1.00 93.50 181 LEU A N 1
ATOM 1509 C CA . LEU A 1 181 ? 32.763 1.469 -23.977 1.00 93.50 181 LEU A CA 1
ATOM 1510 C C . LEU A 1 181 ? 33.434 1.419 -22.607 1.00 93.50 181 LEU A C 1
ATOM 1512 O O . LEU A 1 181 ? 34.236 2.282 -22.269 1.00 93.50 181 LEU A O 1
ATOM 1516 N N . LYS A 1 182 ? 33.151 0.371 -21.826 1.00 91.62 182 LYS A N 1
ATOM 1517 C CA . LYS A 1 182 ? 33.706 0.202 -20.471 1.00 91.62 182 LYS A CA 1
ATOM 1518 C C . LYS A 1 182 ? 35.235 0.355 -20.417 1.00 91.62 182 LYS A C 1
ATOM 1520 O O . LYS A 1 182 ? 35.748 0.924 -19.457 1.00 91.62 182 LYS A O 1
ATOM 1525 N N . ASN A 1 183 ? 35.931 -0.120 -21.449 1.00 92.75 183 ASN A N 1
ATOM 1526 C CA . ASN A 1 183 ? 37.392 -0.097 -21.539 1.00 92.75 183 ASN A CA 1
ATOM 1527 C C . ASN A 1 183 ? 37.950 1.288 -21.922 1.00 92.75 183 ASN A C 1
ATOM 1529 O O . ASN A 1 183 ? 39.110 1.567 -21.657 1.00 92.75 183 ASN A O 1
ATOM 1533 N N . GLU A 1 184 ? 37.120 2.168 -22.486 1.00 92.44 184 GLU A N 1
ATOM 1534 C CA . GLU A 1 184 ? 37.484 3.526 -22.921 1.00 92.44 184 GLU A CA 1
ATOM 1535 C C . GLU A 1 184 ? 37.195 4.590 -21.843 1.00 92.44 184 GLU A C 1
ATOM 1537 O O . GLU A 1 184 ? 37.402 5.787 -22.062 1.00 92.44 184 GLU A O 1
ATOM 1542 N N . LEU A 1 185 ? 36.663 4.190 -20.680 1.00 90.94 185 LEU A N 1
ATOM 1543 C CA . LEU A 1 185 ? 36.345 5.122 -19.597 1.00 90.94 185 LEU A CA 1
ATOM 1544 C C . LEU A 1 185 ? 37.611 5.583 -18.869 1.00 90.94 185 LEU A C 1
ATOM 1546 O O . LEU A 1 185 ? 38.295 4.792 -18.211 1.00 90.94 185 LEU A O 1
ATOM 1550 N N . THR A 1 186 ? 37.845 6.895 -18.888 1.00 92.12 186 THR A N 1
ATOM 1551 C CA . THR A 1 186 ? 38.903 7.538 -18.098 1.00 92.12 186 THR A CA 1
ATOM 1552 C C . THR A 1 186 ? 38.566 7.546 -16.601 1.00 92.12 186 THR A C 1
ATOM 1554 O O . THR A 1 186 ? 37.422 7.316 -16.200 1.00 92.12 186 THR A O 1
ATOM 1557 N N . LYS A 1 187 ? 39.558 7.828 -15.741 1.00 90.06 187 LYS A N 1
ATOM 1558 C CA . LYS A 1 187 ? 39.333 7.987 -14.289 1.00 90.06 187 LYS A CA 1
ATOM 1559 C C . LYS A 1 187 ? 38.300 9.082 -13.991 1.00 90.06 187 LYS A C 1
ATOM 1561 O O . LYS A 1 187 ? 37.465 8.893 -13.112 1.00 90.06 187 LYS A O 1
ATOM 1566 N N . GLU A 1 188 ? 38.307 10.166 -14.765 1.00 89.12 188 GLU A N 1
ATOM 1567 C CA . GLU A 1 188 ? 37.343 11.262 -14.628 1.00 89.12 188 GLU A CA 1
ATOM 1568 C C . GLU A 1 188 ? 35.938 10.862 -15.094 1.00 89.12 188 GLU A C 1
ATOM 1570 O O . GLU A 1 188 ? 34.964 11.138 -14.399 1.00 89.12 188 GLU A O 1
ATOM 1575 N N . ASP A 1 189 ? 35.813 10.119 -16.202 1.00 89.88 189 ASP A N 1
ATOM 1576 C CA . ASP A 1 189 ? 34.508 9.614 -16.657 1.00 89.88 189 ASP A CA 1
ATOM 1577 C C . ASP A 1 189 ? 33.871 8.680 -15.613 1.00 89.88 189 ASP A C 1
ATOM 1579 O O . ASP A 1 189 ? 32.658 8.710 -15.402 1.00 89.88 189 ASP A O 1
ATOM 1583 N N . LYS A 1 190 ? 34.686 7.878 -14.911 1.00 88.38 190 LYS A N 1
ATOM 1584 C CA . LYS A 1 190 ? 34.216 6.981 -13.842 1.00 88.38 190 LYS A CA 1
ATOM 1585 C C . LYS A 1 190 ? 33.653 7.738 -12.637 1.00 88.38 190 LYS A C 1
ATOM 1587 O O . LYS A 1 190 ? 32.705 7.245 -12.035 1.00 88.38 190 LYS A O 1
ATOM 1592 N N . LYS A 1 191 ? 34.181 8.925 -12.307 1.00 90.19 191 LYS A N 1
ATOM 1593 C CA . LYS A 1 191 ? 33.654 9.774 -11.217 1.00 90.19 191 LYS A CA 1
ATOM 1594 C C . LYS A 1 191 ? 32.267 10.348 -11.534 1.00 90.19 191 LYS A C 1
ATOM 1596 O O . LYS A 1 191 ? 31.524 10.671 -10.617 1.00 90.19 191 LYS A O 1
ATOM 1601 N N . LEU A 1 192 ? 31.913 10.459 -12.819 1.00 89.81 192 LEU A N 1
ATOM 1602 C CA . LEU A 1 192 ? 30.604 10.941 -13.281 1.00 89.81 192 LEU A CA 1
ATOM 1603 C C . LEU A 1 192 ? 29.525 9.847 -13.300 1.00 89.81 192 LEU A C 1
ATOM 1605 O O . LEU A 1 192 ? 28.357 10.130 -13.586 1.00 89.81 192 LEU A O 1
ATOM 1609 N N . LEU A 1 193 ? 29.898 8.591 -13.043 1.00 87.06 193 LEU A N 1
ATOM 1610 C CA . LEU A 1 193 ? 28.942 7.501 -12.910 1.00 87.06 193 LEU A CA 1
ATOM 1611 C C . LEU A 1 193 ? 28.257 7.565 -11.542 1.00 87.06 193 LEU A C 1
ATOM 1613 O O . LEU A 1 193 ? 28.879 7.978 -10.562 1.00 87.06 193 LEU A O 1
ATOM 1617 N N . PRO A 1 194 ? 26.985 7.136 -11.443 1.00 83.31 194 PRO A N 1
ATOM 1618 C CA . PRO A 1 194 ? 26.362 6.971 -10.140 1.00 83.31 194 PRO A CA 1
ATOM 1619 C C . PRO A 1 194 ? 27.222 6.023 -9.291 1.00 83.31 194 PRO A C 1
ATOM 1621 O O . PRO A 1 194 ? 27.751 5.045 -9.837 1.00 83.31 194 PRO A O 1
ATOM 1624 N N . PRO A 1 195 ? 27.363 6.283 -7.976 1.00 82.19 195 PRO A N 1
ATOM 1625 C CA . PRO A 1 195 ? 28.081 5.369 -7.107 1.00 82.19 195 PRO A CA 1
ATOM 1626 C C . PRO A 1 195 ? 27.459 3.975 -7.247 1.00 82.19 195 PRO A C 1
ATOM 1628 O O . PRO A 1 195 ? 26.232 3.867 -7.396 1.00 82.19 195 PRO A O 1
ATOM 1631 N N . PRO A 1 196 ? 28.274 2.905 -7.240 1.00 79.31 196 PRO A N 1
ATOM 1632 C CA . PRO A 1 196 ? 27.730 1.561 -7.246 1.00 79.31 196 PRO A CA 1
ATOM 1633 C C . PRO A 1 196 ? 26.724 1.449 -6.095 1.00 79.31 196 PRO A C 1
ATOM 1635 O O . PRO A 1 196 ? 26.959 2.042 -5.035 1.00 79.31 196 PRO A O 1
ATOM 1638 N N . PRO A 1 197 ? 25.598 0.736 -6.289 1.00 78.00 197 PRO A N 1
ATOM 1639 C CA . PRO A 1 197 ? 24.676 0.494 -5.193 1.00 78.00 197 PRO A CA 1
ATOM 1640 C C . PRO A 1 197 ? 25.498 -0.037 -4.025 1.00 78.00 197 PRO A C 1
ATOM 1642 O O . PRO A 1 197 ? 26.302 -0.956 -4.214 1.00 78.00 197 PRO A O 1
ATOM 1645 N N . THR A 1 198 ? 25.358 0.594 -2.855 1.00 77.50 198 THR A N 1
ATOM 1646 C CA . THR A 1 198 ? 26.071 0.145 -1.664 1.00 77.50 198 THR A CA 1
ATOM 1647 C C . THR A 1 198 ? 25.814 -1.351 -1.538 1.00 77.50 198 THR A C 1
ATOM 1649 O O . THR A 1 198 ? 24.656 -1.771 -1.684 1.00 77.50 198 THR A O 1
ATOM 1652 N N . PRO A 1 199 ? 26.863 -2.181 -1.368 1.00 69.69 199 PRO A N 1
ATOM 1653 C CA . PRO A 1 199 ? 26.643 -3.599 -1.156 1.00 69.69 199 PRO A CA 1
ATOM 1654 C C . PRO A 1 199 ? 25.630 -3.682 -0.026 1.00 69.69 199 PRO A C 1
ATOM 1656 O O . PRO A 1 199 ? 25.834 -3.022 1.000 1.00 69.69 199 PRO A O 1
ATOM 1659 N N . LEU A 1 200 ? 24.503 -4.383 -0.252 1.00 49.12 200 LEU A N 1
ATOM 1660 C CA . LEU A 1 200 ? 23.537 -4.624 0.816 1.00 49.12 200 LEU A CA 1
ATOM 1661 C C . LEU A 1 200 ? 24.389 -5.030 2.001 1.00 49.12 200 LEU A C 1
ATOM 1663 O O . LEU A 1 200 ? 25.138 -6.000 1.869 1.00 49.12 200 LEU A O 1
ATOM 1667 N N . SER A 1 201 ? 24.357 -4.232 3.077 1.00 45.12 201 SER A N 1
ATOM 1668 C CA . SER A 1 201 ? 25.103 -4.559 4.277 1.00 45.12 201 SER A CA 1
ATOM 1669 C C . SER A 1 201 ? 24.755 -6.005 4.550 1.00 45.12 201 SER A C 1
ATOM 1671 O O . SER A 1 201 ? 23.599 -6.331 4.848 1.00 45.12 201 SER A O 1
ATOM 1673 N N . ASN A 1 202 ? 25.741 -6.879 4.363 1.00 45.88 202 ASN A N 1
ATOM 1674 C CA . ASN A 1 202 ? 25.692 -8.212 4.890 1.00 45.88 202 ASN A CA 1
ATOM 1675 C C . ASN A 1 202 ? 25.790 -7.996 6.395 1.00 45.88 202 ASN A C 1
ATOM 1677 O O . ASN A 1 202 ? 26.777 -8.352 7.024 1.00 45.88 202 ASN A O 1
ATOM 1681 N N . ASN A 1 203 ? 24.693 -7.536 6.987 1.00 45.41 203 ASN A N 1
ATOM 1682 C CA . ASN A 1 203 ? 24.237 -8.008 8.263 1.00 45.41 203 ASN A CA 1
ATOM 1683 C C . ASN A 1 203 ? 23.922 -9.517 8.104 1.00 45.41 203 ASN A C 1
ATOM 1685 O O . ASN A 1 203 ? 22.861 -9.993 8.500 1.00 45.41 203 ASN A O 1
ATOM 1689 N N . LYS A 1 204 ? 24.910 -10.321 7.661 1.00 42.75 204 LYS A N 1
ATOM 1690 C CA . LYS A 1 204 ? 25.463 -11.294 8.592 1.00 42.75 204 LYS A CA 1
ATOM 1691 C C . LYS A 1 204 ? 25.626 -10.490 9.862 1.00 42.75 204 LYS A C 1
ATOM 1693 O O . LYS A 1 204 ? 26.528 -9.664 9.963 1.00 42.75 204 LYS A O 1
ATOM 1698 N N . ARG A 1 205 ? 24.659 -10.624 10.771 1.00 37.88 205 ARG A N 1
ATOM 1699 C CA . ARG A 1 205 ? 24.893 -10.279 12.163 1.00 37.88 205 ARG A CA 1
ATOM 1700 C C . ARG A 1 205 ? 26.295 -10.799 12.420 1.00 37.88 205 ARG A C 1
ATOM 1702 O O . ARG A 1 205 ? 26.510 -12.006 12.304 1.00 37.88 205 ARG A O 1
ATOM 1709 N N . LYS A 1 206 ? 27.259 -9.899 12.620 1.00 33.88 206 LYS A N 1
ATOM 1710 C CA . LYS A 1 206 ? 28.487 -10.300 13.270 1.00 33.88 206 LYS A CA 1
ATOM 1711 C C . LYS A 1 206 ? 27.950 -10.901 14.556 1.00 33.88 206 LYS A C 1
ATOM 1713 O O . LYS A 1 206 ? 27.405 -10.181 15.388 1.00 33.88 206 LYS A O 1
ATOM 1718 N N . HIS A 1 207 ? 27.968 -12.226 14.649 1.00 37.72 207 HIS A N 1
ATOM 1719 C CA . HIS A 1 207 ? 28.034 -12.870 15.937 1.00 37.72 207 HIS A CA 1
ATOM 1720 C C . HIS A 1 207 ? 29.393 -12.420 16.458 1.00 37.72 207 HIS A C 1
ATOM 1722 O O . HIS A 1 207 ? 30.395 -13.106 16.313 1.00 37.72 207 HIS A O 1
ATOM 1728 N N . THR A 1 208 ? 29.446 -11.185 16.962 1.00 35.81 208 THR A N 1
ATOM 1729 C CA . THR A 1 208 ? 30.340 -10.897 18.055 1.00 35.81 208 THR A CA 1
ATOM 1730 C C . THR A 1 208 ? 30.016 -11.997 19.045 1.00 35.81 208 THR A C 1
ATOM 1732 O O . THR A 1 208 ? 28.852 -12.195 19.412 1.00 35.81 208 THR A O 1
ATOM 1735 N N . SER A 1 209 ? 31.017 -12.803 19.368 1.00 38.62 209 SER A N 1
ATOM 1736 C CA . SER A 1 209 ? 31.009 -13.632 20.557 1.00 38.62 209 SER A CA 1
ATOM 1737 C C . SER A 1 209 ? 30.899 -12.675 21.740 1.00 38.62 209 SER A C 1
ATOM 1739 O O . SER A 1 209 ? 31.873 -12.351 22.413 1.00 38.62 209 SER A O 1
ATOM 1741 N N . VAL A 1 210 ? 29.697 -12.140 21.937 1.00 33.56 210 VAL A N 1
ATOM 1742 C CA . VAL A 1 210 ? 29.273 -11.621 23.213 1.00 33.56 210 VAL A CA 1
ATOM 1743 C C . VAL A 1 210 ? 29.276 -12.866 24.075 1.00 33.56 210 VAL A C 1
ATOM 1745 O O . VAL A 1 210 ? 28.409 -13.729 23.935 1.00 33.56 210 VAL A O 1
ATOM 1748 N N . LYS A 1 211 ? 30.314 -12.991 24.904 1.00 47.94 211 LYS A N 1
ATOM 1749 C CA . LYS A 1 211 ? 30.209 -13.761 26.133 1.00 47.94 211 LYS A CA 1
ATOM 1750 C C . LYS A 1 211 ? 28.951 -13.248 26.825 1.00 47.94 211 LYS A C 1
ATOM 1752 O O . LYS A 1 211 ? 28.920 -12.128 27.321 1.00 47.94 211 LYS A O 1
ATOM 1757 N N . SER A 1 212 ? 27.881 -14.017 26.743 1.00 37.31 212 SER A N 1
ATOM 1758 C CA . SER A 1 212 ? 26.756 -13.855 27.636 1.00 37.31 212 SER A CA 1
ATOM 1759 C C . SER A 1 212 ? 26.165 -15.225 27.837 1.00 37.31 212 SER A C 1
ATOM 1761 O O . SER A 1 212 ? 25.709 -15.855 26.880 1.00 37.31 212 SER A O 1
ATOM 1763 N N . ASP A 1 213 ? 26.102 -15.611 29.091 1.00 46.41 213 ASP A N 1
ATOM 1764 C CA . ASP A 1 213 ? 25.260 -16.658 29.642 1.00 46.41 213 ASP A CA 1
ATOM 1765 C C . ASP A 1 213 ? 23.762 -16.316 29.486 1.00 46.41 213 ASP A C 1
ATOM 1767 O O . ASP A 1 213 ? 22.951 -16.501 30.389 1.00 46.41 213 ASP A O 1
ATOM 1771 N N . SER A 1 214 ? 23.354 -15.763 28.338 1.00 55.03 214 SER A N 1
ATOM 1772 C CA . SER A 1 214 ? 21.973 -15.389 28.076 1.00 55.03 214 SER A CA 1
ATOM 1773 C C . SER A 1 214 ? 21.281 -16.492 27.283 1.00 55.03 214 SER A C 1
ATOM 1775 O O . SER A 1 214 ? 21.443 -16.657 26.075 1.00 55.03 214 SER A O 1
ATOM 1777 N N . ILE A 1 215 ? 20.499 -17.267 28.033 1.00 49.47 215 ILE A N 1
ATOM 1778 C CA . ILE A 1 215 ? 19.476 -18.217 27.591 1.00 49.47 215 ILE A CA 1
ATOM 1779 C C . ILE A 1 215 ? 18.877 -17.775 26.239 1.00 49.47 215 ILE A C 1
ATOM 1781 O O . ILE A 1 215 ? 18.435 -16.622 26.121 1.00 49.47 215 ILE A O 1
ATOM 1785 N N . PRO A 1 216 ? 18.815 -18.648 25.212 1.00 49.62 216 PRO A N 1
ATOM 1786 C CA . PRO A 1 216 ? 18.268 -18.278 23.913 1.00 49.62 216 PRO A CA 1
ATOM 1787 C C . PRO A 1 216 ? 16.844 -17.740 24.089 1.00 49.62 216 PRO A C 1
ATOM 1789 O O . PRO A 1 216 ? 15.945 -18.452 24.533 1.00 49.62 216 PRO A O 1
ATOM 1792 N N . LYS A 1 217 ? 16.622 -16.463 23.741 1.00 53.91 217 LYS A N 1
ATOM 1793 C CA . LYS A 1 217 ? 15.283 -15.850 23.753 1.00 53.91 217 LYS A CA 1
ATOM 1794 C C . LYS A 1 217 ? 14.353 -16.678 22.865 1.00 53.91 217 LYS A C 1
ATOM 1796 O O . LYS A 1 217 ? 14.402 -16.562 21.639 1.00 53.91 217 LYS A O 1
ATOM 1801 N N . LEU A 1 218 ? 13.498 -17.484 23.492 1.00 61.31 218 LEU A N 1
ATOM 1802 C CA . LEU A 1 218 ? 12.489 -18.312 22.837 1.00 61.31 218 LEU A CA 1
ATOM 1803 C C . LEU A 1 218 ? 11.605 -17.430 21.946 1.00 61.31 218 LEU A C 1
ATOM 1805 O O . LEU A 1 218 ? 10.792 -16.638 22.432 1.00 61.31 218 LEU A O 1
ATOM 1809 N N . LYS A 1 219 ? 11.756 -17.549 20.624 1.00 70.81 219 LYS A N 1
ATOM 1810 C CA . LYS A 1 219 ? 10.890 -16.852 19.670 1.00 70.81 219 LYS A CA 1
ATOM 1811 C C . LYS A 1 219 ? 9.671 -17.713 19.410 1.00 70.81 219 LYS A C 1
ATOM 1813 O O . LYS A 1 219 ? 9.808 -18.860 19.008 1.00 70.81 219 LYS A O 1
ATOM 1818 N N . ARG A 1 220 ? 8.486 -17.149 19.629 1.00 81.38 220 ARG A N 1
ATOM 1819 C CA . ARG A 1 220 ? 7.192 -17.796 19.386 1.00 81.38 220 ARG A CA 1
ATOM 1820 C C . ARG A 1 220 ? 6.399 -16.923 18.425 1.00 81.38 220 ARG A C 1
ATOM 1822 O O . ARG A 1 220 ? 6.122 -15.768 18.740 1.00 81.38 220 ARG A O 1
ATOM 1829 N N . ILE A 1 221 ? 6.084 -17.442 17.242 1.00 80.38 221 ILE A N 1
ATOM 1830 C CA . ILE A 1 221 ? 5.455 -16.684 16.154 1.00 80.38 221 ILE A CA 1
ATOM 1831 C C . ILE A 1 221 ? 4.241 -17.454 15.645 1.00 80.38 221 ILE A C 1
ATOM 1833 O O . ILE A 1 221 ? 4.346 -18.619 15.273 1.00 80.38 221 ILE A O 1
ATOM 1837 N N . VAL A 1 222 ? 3.092 -16.780 15.585 1.00 80.56 222 VAL A N 1
ATOM 1838 C CA . VAL A 1 222 ? 1.857 -17.318 15.002 1.00 80.56 222 VAL A CA 1
ATOM 1839 C C . VAL A 1 222 ? 1.617 -16.644 13.659 1.00 80.56 222 VAL A C 1
ATOM 1841 O O . VAL A 1 222 ? 1.473 -15.425 13.578 1.00 80.56 222 VAL A O 1
ATOM 1844 N N . ASN A 1 223 ? 1.550 -17.432 12.590 1.00 80.19 223 ASN A N 1
ATOM 1845 C CA . ASN A 1 223 ? 1.173 -16.948 11.272 1.00 80.19 223 ASN A CA 1
ATOM 1846 C C . ASN A 1 223 ? -0.306 -17.246 11.016 1.00 80.19 223 ASN A C 1
ATOM 1848 O O . ASN A 1 223 ? -0.655 -18.324 10.542 1.00 80.19 223 ASN A O 1
ATOM 1852 N N . HIS A 1 224 ? -1.174 -16.271 11.284 1.00 75.00 224 HIS A N 1
ATOM 1853 C CA . HIS A 1 224 ? -2.619 -16.428 11.090 1.00 75.00 224 HIS A CA 1
ATOM 1854 C C . HIS A 1 224 ? -3.024 -16.668 9.626 1.00 75.00 224 HIS A C 1
ATOM 1856 O O . HIS A 1 224 ? -4.010 -17.353 9.386 1.00 75.00 224 HIS A O 1
ATOM 1862 N N . LYS A 1 225 ? -2.263 -16.155 8.644 1.00 73.69 225 LYS A N 1
ATOM 1863 C CA . LYS A 1 225 ? -2.566 -16.351 7.212 1.00 73.69 225 LYS A CA 1
ATOM 1864 C C . LYS A 1 225 ? -2.260 -17.771 6.744 1.00 73.69 225 LYS A C 1
ATOM 1866 O O . LYS A 1 225 ? -2.998 -18.320 5.938 1.00 73.69 225 LYS A O 1
ATOM 1871 N N . LYS A 1 226 ? -1.147 -18.338 7.217 1.00 75.44 226 LYS A N 1
ATOM 1872 C CA . LYS A 1 226 ? -0.710 -19.696 6.858 1.00 75.44 226 LYS A CA 1
ATOM 1873 C C . LYS A 1 226 ? -1.217 -20.767 7.828 1.00 75.44 226 LYS A C 1
ATOM 1875 O O . LYS A 1 226 ? -1.082 -21.948 7.537 1.00 75.44 226 LYS A O 1
ATOM 1880 N N . GLY A 1 227 ? -1.764 -20.366 8.977 1.00 81.19 227 GLY A N 1
ATOM 1881 C CA . GLY A 1 227 ? -2.200 -21.277 10.033 1.00 81.19 227 GLY A CA 1
ATOM 1882 C C . GLY A 1 227 ? -1.047 -22.052 10.673 1.00 81.19 227 GLY A C 1
ATOM 1883 O O . GLY A 1 227 ? -1.235 -23.204 11.049 1.00 81.19 227 GLY A O 1
ATOM 1884 N N . THR A 1 228 ? 0.148 -21.461 10.769 1.00 87.00 228 THR A N 1
ATOM 1885 C CA . THR A 1 228 ? 1.345 -22.131 11.309 1.00 87.00 228 THR A CA 1
ATOM 1886 C C . THR A 1 228 ? 1.837 -21.469 12.592 1.00 87.00 228 THR A C 1
ATOM 1888 O O . THR A 1 228 ? 1.744 -20.250 12.746 1.00 87.00 228 THR A O 1
ATOM 1891 N N . PHE A 1 229 ? 2.390 -22.269 13.500 1.00 86.75 229 PHE A N 1
ATOM 1892 C CA . PHE A 1 229 ? 3.073 -21.818 14.708 1.00 86.75 229 PHE A CA 1
ATOM 1893 C C . PHE A 1 229 ? 4.542 -22.220 14.641 1.00 86.75 229 PHE A C 1
ATOM 1895 O O . PHE A 1 229 ? 4.864 -23.374 14.358 1.00 86.75 229 PHE A O 1
ATOM 1902 N N . THR A 1 230 ? 5.421 -21.255 14.883 1.00 86.69 230 THR A N 1
ATOM 1903 C CA . THR A 1 230 ? 6.868 -21.440 14.849 1.00 86.69 230 THR A CA 1
ATOM 1904 C C . THR A 1 230 ? 7.443 -21.116 16.220 1.00 86.69 230 THR A C 1
ATOM 1906 O O . THR A 1 230 ? 7.200 -20.023 16.740 1.00 86.69 230 THR A O 1
ATOM 1909 N N . TYR A 1 231 ? 8.199 -22.046 16.799 1.00 85.31 231 TYR A N 1
ATOM 1910 C CA . TYR A 1 231 ? 8.843 -21.878 18.099 1.00 85.31 231 TYR A CA 1
ATOM 1911 C C . TYR A 1 231 ? 10.278 -22.409 18.096 1.00 85.31 231 TYR A C 1
ATOM 1913 O O . TYR A 1 231 ? 10.628 -23.294 17.317 1.00 85.31 231 TYR A O 1
ATOM 1921 N N . THR A 1 232 ? 11.121 -21.839 18.955 1.00 84.81 232 THR A N 1
ATOM 1922 C CA . THR A 1 232 ? 12.494 -22.310 19.176 1.00 84.81 232 THR A CA 1
ATOM 1923 C C . THR A 1 232 ? 12.513 -23.302 20.338 1.00 84.81 232 THR A C 1
ATOM 1925 O O . THR A 1 232 ? 11.910 -23.031 21.371 1.00 84.81 232 THR A O 1
ATOM 1928 N N . THR A 1 233 ? 13.175 -24.447 20.177 1.00 77.62 233 THR A N 1
ATOM 1929 C CA . THR A 1 233 ? 13.433 -25.406 21.264 1.00 77.62 233 THR A CA 1
ATOM 1930 C C . THR A 1 233 ? 14.551 -24.907 22.173 1.00 77.62 233 THR A C 1
ATOM 1932 O O . THR A 1 233 ? 15.364 -24.091 21.740 1.00 77.62 233 THR A O 1
ATOM 1935 N N . ASN A 1 234 ? 14.682 -25.478 23.370 1.00 74.12 234 ASN A N 1
ATOM 1936 C CA . ASN A 1 234 ? 15.783 -25.175 24.294 1.00 74.12 234 ASN A CA 1
ATOM 1937 C C . ASN A 1 234 ? 17.171 -25.358 23.644 1.00 74.12 234 ASN A C 1
ATOM 1939 O O . ASN A 1 234 ? 18.080 -24.584 23.918 1.00 74.12 234 ASN A O 1
ATOM 1943 N N . ASN A 1 235 ? 17.292 -26.290 22.691 1.00 75.12 235 ASN A N 1
ATOM 1944 C CA . ASN A 1 235 ? 18.527 -26.581 21.952 1.00 75.12 235 ASN A CA 1
ATOM 1945 C C . ASN A 1 235 ? 18.786 -25.612 20.776 1.00 75.12 235 ASN A C 1
ATOM 1947 O O . ASN A 1 235 ? 19.667 -25.848 19.959 1.00 75.12 235 ASN A O 1
ATOM 1951 N N . GLY A 1 236 ? 17.980 -24.555 20.620 1.00 73.50 236 GLY A N 1
ATOM 1952 C CA . GLY A 1 236 ? 18.128 -23.560 19.550 1.00 73.50 236 GLY A CA 1
ATOM 1953 C C . GLY A 1 236 ? 17.484 -23.918 18.202 1.00 73.50 236 GLY A C 1
ATOM 1954 O O . GLY A 1 236 ? 17.395 -23.053 17.330 1.00 73.50 236 GLY A O 1
ATOM 1955 N N . ASN A 1 237 ? 16.962 -25.137 18.027 1.00 78.31 237 ASN A N 1
ATOM 1956 C CA . ASN A 1 237 ? 16.280 -25.544 16.793 1.00 78.31 237 ASN A CA 1
ATOM 1957 C C . ASN A 1 237 ? 14.936 -24.828 16.610 1.00 78.31 237 ASN A C 1
ATOM 1959 O O . ASN A 1 237 ? 14.194 -24.609 17.566 1.00 78.31 237 ASN A O 1
ATOM 1963 N N . ILE A 1 238 ? 14.596 -24.481 15.367 1.00 84.38 238 ILE A N 1
ATOM 1964 C CA . ILE A 1 238 ? 13.326 -23.833 15.017 1.00 84.38 238 ILE A CA 1
ATOM 1965 C C . ILE A 1 238 ? 12.363 -24.893 14.485 1.00 84.38 238 ILE A C 1
ATOM 1967 O O . ILE A 1 238 ? 12.611 -25.492 13.443 1.00 84.38 238 ILE A O 1
ATOM 1971 N N . ILE A 1 239 ? 11.238 -25.083 15.170 1.00 80.81 239 ILE A N 1
ATOM 1972 C CA . ILE A 1 239 ? 10.166 -25.990 14.757 1.00 80.81 239 ILE A CA 1
ATOM 1973 C C . ILE A 1 239 ? 9.004 -25.156 14.224 1.00 80.81 239 ILE A C 1
ATOM 1975 O O . ILE A 1 239 ? 8.601 -24.171 14.841 1.00 80.81 239 ILE A O 1
ATOM 1979 N N . SER A 1 240 ? 8.448 -25.549 13.077 1.00 87.62 240 SER A N 1
ATOM 1980 C CA . SER A 1 240 ? 7.270 -24.922 12.471 1.00 87.62 240 SER A CA 1
ATOM 1981 C C . SER A 1 240 ? 6.216 -25.985 12.175 1.00 87.62 240 SER A C 1
ATOM 1983 O O . SER A 1 240 ? 6.464 -26.877 11.371 1.00 87.62 240 SER A O 1
ATOM 1985 N N . LYS A 1 241 ? 5.040 -25.880 12.799 1.00 82.06 241 LYS A N 1
ATOM 1986 C CA . LYS A 1 241 ? 3.925 -26.836 12.663 1.00 82.06 241 LYS A CA 1
ATOM 1987 C C . LYS A 1 241 ? 2.639 -26.126 12.256 1.00 82.06 241 LYS A C 1
ATOM 1989 O O . LYS A 1 241 ? 2.488 -24.924 12.501 1.00 82.06 241 LYS A O 1
ATOM 1994 N N . LYS A 1 242 ? 1.685 -26.845 11.656 1.00 84.50 242 LYS A N 1
ATOM 1995 C CA . LYS A 1 242 ? 0.326 -26.307 11.485 1.00 84.50 242 LYS A CA 1
ATOM 1996 C C . LYS A 1 242 ? -0.374 -26.226 12.838 1.00 84.50 242 LYS A C 1
ATOM 1998 O O . LYS A 1 242 ? -0.181 -27.078 13.697 1.00 84.50 242 LYS A O 1
ATOM 2003 N N . LEU A 1 243 ? -1.242 -25.231 13.014 1.00 80.31 243 LEU A N 1
ATOM 2004 C CA . LEU A 1 243 ? -1.988 -25.015 14.261 1.00 80.31 243 LEU A CA 1
ATOM 2005 C C . LEU A 1 243 ? -2.874 -26.219 14.639 1.00 80.31 243 LEU A C 1
ATOM 2007 O O . LEU A 1 243 ? -3.124 -26.466 15.819 1.00 80.31 243 LEU A O 1
ATOM 2011 N N . SER A 1 244 ? -3.331 -26.970 13.632 1.00 74.81 244 SER A N 1
ATOM 2012 C CA . SER A 1 244 ? -4.101 -28.210 13.773 1.00 74.81 244 SER A CA 1
ATOM 2013 C C . SER A 1 244 ? -3.293 -29.369 14.357 1.00 74.81 244 SER A C 1
ATOM 2015 O O . SER A 1 244 ? -3.861 -30.213 15.040 1.00 74.81 244 SER A O 1
ATOM 2017 N N . GLU A 1 245 ? -1.984 -29.392 14.114 1.00 78.50 245 GLU A N 1
ATOM 2018 C CA . GLU A 1 245 ? -1.062 -30.480 14.470 1.00 78.50 245 GLU A CA 1
ATOM 2019 C C . GLU A 1 245 ? -0.361 -30.228 15.815 1.00 78.50 245 GLU A C 1
ATOM 2021 O O . GLU A 1 245 ? 0.499 -31.004 16.226 1.00 78.50 245 GLU A O 1
ATOM 2026 N N . LEU A 1 246 ? -0.714 -29.138 16.507 1.00 79.69 246 LEU A N 1
ATOM 2027 C CA . LEU A 1 246 ? -0.114 -28.791 17.791 1.00 79.69 246 LEU A CA 1
ATOM 2028 C C . LEU A 1 246 ? -0.610 -29.702 18.914 1.00 79.69 246 LEU A C 1
ATOM 2030 O O . LEU A 1 246 ? -1.823 -29.892 19.099 1.00 79.69 246 LEU A O 1
ATOM 2034 N N . THR A 1 247 ? 0.329 -30.177 19.727 1.00 80.12 247 THR A N 1
ATOM 2035 C CA . THR A 1 247 ? 0.035 -30.900 20.967 1.00 80.12 247 THR A CA 1
ATOM 2036 C C . THR A 1 247 ? -0.646 -29.983 21.990 1.00 80.12 247 THR A C 1
ATOM 2038 O O . THR A 1 247 ? -0.662 -28.753 21.864 1.00 80.12 247 THR A O 1
ATOM 2041 N N . LYS A 1 248 ? -1.240 -30.570 23.039 1.00 76.81 248 LYS A N 1
ATOM 2042 C CA . LYS A 1 248 ? -1.865 -29.796 24.129 1.00 76.81 248 LYS A CA 1
ATOM 2043 C C . LYS A 1 248 ? -0.867 -28.832 24.784 1.00 76.81 248 LYS A C 1
ATOM 2045 O O . LYS A 1 248 ? -1.257 -27.726 25.148 1.00 76.81 248 LYS A O 1
ATOM 2050 N N . GLU A 1 249 ? 0.397 -29.228 24.894 1.00 74.69 249 GLU A N 1
ATOM 2051 C CA . GLU A 1 249 ? 1.456 -28.398 25.473 1.00 74.69 249 GLU A CA 1
ATOM 2052 C C . GLU A 1 249 ? 1.882 -27.275 24.528 1.00 74.69 249 GLU A C 1
ATOM 2054 O O . GLU A 1 249 ? 1.923 -26.112 24.926 1.00 74.69 249 GLU A O 1
ATOM 2059 N N . GLU A 1 250 ? 2.069 -27.578 23.243 1.00 77.50 250 GLU A N 1
ATOM 2060 C CA . GLU A 1 250 ? 2.423 -26.578 22.231 1.00 77.50 250 GLU A CA 1
ATOM 2061 C C . GLU A 1 250 ? 1.330 -25.514 22.068 1.00 77.50 250 GLU A C 1
ATOM 2063 O O . GLU A 1 250 ? 1.621 -24.332 21.875 1.00 77.50 250 GLU A O 1
ATOM 2068 N N . LYS A 1 251 ? 0.056 -25.898 22.219 1.00 77.19 251 LYS A N 1
ATOM 2069 C CA . LYS A 1 251 ? -1.068 -24.949 22.218 1.00 77.19 251 LYS A CA 1
ATOM 2070 C C . LYS A 1 251 ? -1.003 -23.953 23.374 1.00 77.19 251 LYS A C 1
ATOM 2072 O O . LYS A 1 251 ? -1.378 -22.800 23.174 1.00 77.19 251 LYS A O 1
ATOM 2077 N N . LYS A 1 252 ? -0.496 -24.346 24.551 1.00 81.88 252 LYS A N 1
ATOM 2078 C CA . LYS A 1 252 ? -0.285 -23.423 25.685 1.00 81.88 252 LYS A CA 1
ATOM 2079 C C . LYS A 1 252 ? 0.835 -22.416 25.407 1.00 81.88 252 LYS A C 1
ATOM 2081 O O . LYS A 1 252 ? 0.847 -21.338 25.991 1.00 81.88 252 LYS A O 1
ATOM 2086 N N . MET A 1 253 ? 1.761 -22.741 24.502 1.00 79.31 253 MET A N 1
ATOM 2087 C CA . MET A 1 253 ? 2.859 -21.848 24.127 1.00 79.31 253 MET A CA 1
ATOM 2088 C C . MET A 1 253 ? 2.434 -20.743 23.154 1.00 79.31 253 MET A C 1
ATOM 2090 O O . MET A 1 253 ? 3.194 -19.784 22.987 1.00 79.31 253 MET A O 1
ATOM 2094 N N . ILE A 1 254 ? 1.263 -20.853 22.517 1.00 79.56 254 ILE A N 1
ATOM 2095 C CA . ILE A 1 254 ? 0.759 -19.857 21.567 1.00 79.56 254 ILE A CA 1
ATOM 2096 C C . ILE A 1 254 ? 0.639 -18.503 22.285 1.00 79.56 254 ILE A C 1
ATOM 2098 O O . ILE A 1 254 ? -0.092 -18.403 23.272 1.00 79.56 254 ILE A O 1
ATOM 2102 N N . PRO A 1 255 ? 1.342 -17.449 21.824 1.00 74.62 255 PRO A N 1
ATOM 2103 C CA . PRO A 1 255 ? 1.199 -16.131 22.417 1.00 74.62 255 PRO A CA 1
ATOM 2104 C C . PRO A 1 255 ? -0.252 -15.657 22.268 1.00 74.62 255 PRO A C 1
ATOM 2106 O O . PRO A 1 255 ? -0.869 -15.899 21.223 1.00 74.62 255 PRO A O 1
ATOM 2109 N N . PRO A 1 256 ? -0.806 -14.968 23.280 1.00 69.44 256 PRO A N 1
ATOM 2110 C CA . PRO A 1 256 ? -2.135 -14.392 23.160 1.00 69.44 256 PRO A CA 1
ATOM 2111 C C . PRO A 1 256 ? -2.181 -13.461 21.939 1.00 69.44 256 PRO A C 1
ATOM 2113 O O . PRO A 1 256 ? -1.169 -12.825 21.615 1.00 69.44 256 PRO A O 1
ATOM 2116 N N . PRO A 1 257 ? -3.330 -13.374 21.241 1.00 64.06 257 PRO A N 1
ATOM 2117 C CA . PRO A 1 257 ? -3.457 -12.498 20.087 1.00 64.06 257 PRO A CA 1
ATOM 2118 C C . PRO A 1 257 ? -3.056 -11.070 20.482 1.00 64.06 257 PRO A C 1
ATOM 2120 O O . PRO A 1 257 ? -3.405 -10.622 21.581 1.00 64.06 257 PRO A O 1
ATOM 2123 N N . PRO A 1 258 ? -2.314 -10.350 19.619 1.00 60.22 258 PRO A N 1
ATOM 2124 C CA . PRO A 1 258 ? -1.854 -9.011 19.942 1.00 60.22 258 PRO A CA 1
ATOM 2125 C C . PRO A 1 258 ? -3.059 -8.133 20.270 1.00 60.22 258 PRO A C 1
ATOM 2127 O O . PRO A 1 258 ? -3.970 -7.964 19.457 1.00 60.22 258 PRO A O 1
ATOM 2130 N N . GLN A 1 259 ? -3.073 -7.579 21.481 1.00 61.12 259 GLN A N 1
ATOM 2131 C CA . GLN A 1 259 ? -4.111 -6.641 21.876 1.00 61.12 259 GLN A CA 1
ATOM 2132 C C . GLN A 1 259 ? -3.973 -5.387 21.010 1.00 61.12 259 GLN A C 1
ATOM 2134 O O . GLN A 1 259 ? -2.977 -4.666 21.103 1.00 61.12 259 GLN A O 1
ATOM 2139 N N . ILE A 1 260 ? -4.973 -5.111 20.169 1.00 58.69 260 ILE A N 1
ATOM 2140 C CA . ILE A 1 260 ? -5.064 -3.847 19.433 1.00 58.69 260 ILE A CA 1
ATOM 2141 C C . ILE A 1 260 ? -5.416 -2.760 20.453 1.00 58.69 260 ILE A C 1
ATOM 2143 O O . ILE A 1 260 ? -6.586 -2.436 20.662 1.00 58.69 260 ILE A O 1
ATOM 2147 N N . LYS A 1 261 ? -4.399 -2.226 21.132 1.00 62.94 261 LYS A N 1
ATOM 2148 C CA . LYS A 1 261 ? -4.549 -1.052 21.989 1.00 62.94 261 LYS A CA 1
ATOM 2149 C C . LYS A 1 261 ? -4.712 0.157 21.077 1.00 62.94 261 LYS A C 1
ATOM 2151 O O . LYS A 1 261 ? -3.820 0.475 20.290 1.00 62.94 261 LYS A O 1
ATOM 2156 N N . LEU A 1 262 ? -5.867 0.813 21.157 1.00 66.31 262 LEU A N 1
ATOM 2157 C CA . LEU A 1 262 ? -6.049 2.106 20.510 1.00 66.31 262 LEU A CA 1
ATOM 2158 C C . LEU A 1 262 ? -5.058 3.071 21.158 1.00 66.31 262 LEU A C 1
ATOM 2160 O O . LEU A 1 262 ? -5.103 3.285 22.367 1.00 66.31 262 LEU A O 1
ATOM 2164 N N . LYS A 1 263 ? -4.123 3.598 20.366 1.00 75.81 263 LYS A N 1
ATOM 2165 C CA . LYS A 1 263 ? -3.154 4.568 20.872 1.00 75.81 263 LYS A CA 1
ATOM 2166 C C . LYS A 1 263 ? -3.899 5.856 21.218 1.00 75.81 263 LYS A C 1
ATOM 2168 O O . LYS A 1 263 ? -4.685 6.348 20.402 1.00 75.81 263 LYS A O 1
ATOM 2173 N N . GLN A 1 264 ? -3.662 6.368 22.422 1.00 83.62 264 GLN A N 1
ATOM 2174 C CA . GLN A 1 264 ? -4.136 7.687 22.821 1.00 83.62 264 GLN A CA 1
ATOM 2175 C C . GLN A 1 264 ? -3.470 8.730 21.922 1.00 83.62 264 GLN A C 1
ATOM 2177 O O . GLN A 1 264 ? -2.269 8.653 21.657 1.00 83.62 264 GLN A O 1
ATOM 2182 N N . LYS A 1 265 ? -4.257 9.682 21.425 1.00 88.06 265 LYS A N 1
ATOM 2183 C CA . LYS A 1 265 ? -3.768 10.763 20.570 1.00 88.06 265 LYS A CA 1
ATOM 2184 C C . LYS A 1 265 ? -4.420 12.059 21.023 1.00 88.06 265 LYS A C 1
ATOM 2186 O O . LYS A 1 265 ? -5.576 12.310 20.692 1.00 88.06 265 LYS A O 1
ATOM 2191 N N . ALA A 1 266 ? -3.677 12.852 21.791 1.00 89.56 266 ALA A N 1
ATOM 2192 C CA . ALA A 1 266 ? -4.163 14.123 22.314 1.00 89.56 266 ALA A CA 1
ATOM 2193 C C . ALA A 1 266 ? -4.496 15.088 21.168 1.00 89.56 266 ALA A C 1
ATOM 2195 O O . ALA A 1 266 ? -3.705 15.261 20.235 1.00 89.56 266 ALA A O 1
ATOM 2196 N N . LEU A 1 267 ? -5.679 15.696 21.236 1.00 91.38 267 LEU A N 1
ATOM 2197 C CA . LEU A 1 267 ? -6.130 16.689 20.273 1.00 91.38 267 LEU A CA 1
ATOM 2198 C C . LEU A 1 267 ? -5.609 18.070 20.687 1.00 91.38 267 LEU A C 1
ATOM 2200 O O . LEU A 1 267 ? -5.853 18.511 21.809 1.00 91.38 267 LEU A O 1
ATOM 2204 N N . SER A 1 268 ? -4.871 18.746 19.804 1.00 93.69 268 SER A N 1
ATOM 2205 C CA . SER A 1 268 ? -4.341 20.082 20.098 1.00 93.69 268 SER A CA 1
ATOM 2206 C C . SER A 1 268 ? -5.455 21.130 20.091 1.00 93.69 268 SER A C 1
ATOM 2208 O O . SER A 1 268 ? -6.408 21.022 19.318 1.00 93.69 268 SER A O 1
ATOM 2210 N N . ASN A 1 269 ? -5.317 22.173 20.917 1.00 93.56 269 ASN A N 1
ATOM 2211 C CA . ASN A 1 269 ? -6.301 23.261 20.997 1.00 93.56 269 ASN A CA 1
ATOM 2212 C C . ASN A 1 269 ? -6.525 23.925 19.636 1.00 93.56 269 ASN A C 1
ATOM 2214 O O . ASN A 1 269 ? -7.665 24.136 19.241 1.00 93.56 269 ASN A O 1
ATOM 2218 N N . LYS A 1 270 ? -5.443 24.191 18.894 1.00 93.94 270 LYS A N 1
ATOM 2219 C CA . LYS A 1 270 ? -5.514 24.792 17.556 1.00 93.94 270 LYS A CA 1
ATOM 2220 C C . LYS A 1 270 ? -6.368 23.953 16.604 1.00 93.94 270 LYS A C 1
ATOM 2222 O O . LYS A 1 270 ? -7.318 24.460 16.023 1.00 93.94 270 LYS A O 1
ATOM 2227 N N . LEU A 1 271 ? -6.078 22.654 16.516 1.00 93.62 271 LEU A N 1
ATOM 2228 C CA . LEU A 1 271 ? -6.813 21.748 15.636 1.00 93.62 271 LEU A CA 1
ATOM 2229 C C . LEU A 1 271 ? -8.279 21.591 16.072 1.00 93.62 271 LEU A C 1
ATOM 2231 O O . LEU A 1 271 ? -9.165 21.480 15.233 1.00 93.62 271 LEU A O 1
ATOM 2235 N N . PHE A 1 272 ? -8.542 21.616 17.380 1.00 95.38 272 PHE A N 1
ATOM 2236 C CA . PHE A 1 272 ? -9.901 21.590 17.913 1.00 95.38 272 PHE A CA 1
ATOM 2237 C C . PHE A 1 272 ? -10.713 22.835 17.529 1.00 95.38 272 PHE A C 1
ATOM 2239 O O . PHE A 1 272 ? -11.885 22.705 17.187 1.00 95.38 272 PHE A O 1
ATOM 2246 N N . GLN A 1 273 ? -10.103 24.025 17.536 1.00 94.75 273 GLN A N 1
ATOM 2247 C CA . GLN A 1 273 ? -10.778 25.239 17.066 1.00 94.75 273 GLN A CA 1
ATOM 2248 C C . GLN A 1 273 ? -11.004 25.209 15.551 1.00 94.75 273 GLN A C 1
ATOM 2250 O O . GLN A 1 273 ? -12.096 25.547 15.100 1.00 94.75 273 GLN A O 1
ATOM 2255 N N . ASP A 1 274 ? -10.034 24.717 14.770 1.00 94.75 274 ASP A N 1
ATOM 2256 C CA . ASP A 1 274 ? -10.193 24.557 13.318 1.00 94.75 274 ASP A CA 1
ATOM 2257 C C . ASP A 1 274 ? -11.410 23.679 12.978 1.00 94.75 274 ASP A C 1
ATOM 2259 O O . ASP A 1 274 ? -12.161 23.984 12.049 1.00 94.75 274 ASP A O 1
ATOM 2263 N N . PHE A 1 275 ? -11.660 22.627 13.766 1.00 95.12 275 PHE A N 1
ATOM 2264 C CA . PHE A 1 275 ? -12.811 21.739 13.585 1.00 95.12 275 PHE A CA 1
ATOM 2265 C C . PHE A 1 275 ? -14.166 22.420 13.739 1.00 95.12 275 PHE A C 1
ATOM 2267 O O . PHE A 1 275 ? -15.153 21.868 13.266 1.00 95.12 275 PHE A O 1
ATOM 2274 N N . LYS A 1 276 ? -14.251 23.617 14.324 1.00 93.25 276 LYS A N 1
ATOM 2275 C CA . LYS A 1 276 ? -15.512 24.369 14.382 1.00 93.25 276 LYS A CA 1
ATOM 2276 C C . LYS A 1 276 ? -15.919 24.950 13.022 1.00 93.25 276 LYS A C 1
ATOM 2278 O O . LYS A 1 276 ? -17.074 25.316 12.836 1.00 93.25 276 LYS A O 1
ATOM 2283 N N . ASN A 1 277 ? -15.013 24.983 12.040 1.00 94.50 277 ASN A N 1
ATOM 2284 C CA . ASN A 1 277 ? -15.319 25.445 10.688 1.00 94.50 277 ASN A CA 1
ATOM 2285 C C . ASN A 1 277 ? -16.120 24.395 9.889 1.00 94.50 277 ASN A C 1
ATOM 2287 O O . ASN A 1 277 ? -15.558 23.450 9.325 1.00 94.50 277 ASN A O 1
ATOM 2291 N N . THR A 1 278 ? -17.431 24.625 9.785 1.00 91.69 278 THR A N 1
ATOM 2292 C CA . THR A 1 278 ? -18.418 23.764 9.103 1.00 91.69 278 THR A CA 1
ATOM 2293 C C . THR A 1 278 ? -18.216 23.631 7.593 1.00 91.69 278 THR A C 1
ATOM 2295 O O . THR A 1 278 ? -18.638 22.635 7.002 1.00 91.69 278 THR A O 1
ATOM 2298 N N . LYS A 1 279 ? -17.558 24.607 6.951 1.00 92.44 279 LYS A N 1
ATOM 2299 C CA . LYS A 1 279 ? -17.280 24.581 5.505 1.00 92.44 279 LYS A CA 1
ATOM 2300 C C . LYS A 1 279 ? -16.119 23.644 5.172 1.00 92.44 279 LYS A C 1
ATOM 2302 O O . LYS A 1 279 ? -16.106 23.025 4.112 1.00 92.44 279 LYS A O 1
ATOM 2307 N N . LYS A 1 280 ? -15.138 23.539 6.073 1.00 94.38 280 LYS A N 1
ATOM 2308 C CA . LYS A 1 280 ? -13.875 22.834 5.813 1.00 94.38 280 LYS A CA 1
ATOM 2309 C C . LYS A 1 280 ? -13.830 21.423 6.392 1.00 94.38 280 LYS A C 1
ATOM 2311 O O . LYS A 1 280 ? -13.238 20.543 5.764 1.00 94.38 280 LYS A O 1
ATOM 2316 N N . TYR A 1 281 ? -14.445 21.204 7.553 1.00 96.12 281 TYR A N 1
ATOM 2317 C CA . TYR A 1 281 ? -14.356 19.943 8.285 1.00 96.12 281 TYR A CA 1
ATOM 2318 C C . TYR A 1 281 ? -15.733 19.332 8.506 1.00 96.12 281 TYR A C 1
ATOM 2320 O O . TYR A 1 281 ? -16.635 19.999 8.998 1.00 96.12 281 TYR A O 1
ATOM 2328 N N . SER A 1 282 ? -15.880 18.051 8.196 1.00 94.81 282 SER A N 1
ATOM 2329 C CA . SER A 1 282 ? -16.986 17.224 8.666 1.00 94.81 282 SER A CA 1
ATOM 2330 C C . SER A 1 282 ? -16.538 16.424 9.887 1.00 94.81 282 SER A C 1
ATOM 2332 O O . SER A 1 282 ? -15.420 15.894 9.922 1.00 94.81 282 SER A O 1
ATOM 2334 N N . ILE A 1 283 ? -17.387 16.376 10.914 1.00 97.00 283 ILE A N 1
ATOM 2335 C CA . ILE A 1 283 ? -17.031 15.845 12.230 1.00 97.00 283 ILE A CA 1
ATOM 2336 C C . ILE A 1 283 ? -17.922 14.658 12.586 1.00 97.00 283 ILE A C 1
ATOM 2338 O O . ILE A 1 283 ? -19.148 14.710 12.490 1.00 97.00 283 ILE A O 1
ATOM 2342 N N . TRP A 1 284 ? -17.282 13.588 13.050 1.00 97.06 284 TRP A N 1
ATOM 2343 C CA . TRP A 1 284 ? -17.936 12.441 13.656 1.00 97.06 284 TRP A CA 1
ATOM 2344 C C . TRP A 1 284 ? -17.488 12.323 15.100 1.00 97.06 284 TRP A C 1
ATOM 2346 O O . TRP A 1 284 ? -16.289 12.296 15.371 1.00 97.06 284 TRP A O 1
ATOM 2356 N N . ILE A 1 285 ? -18.440 12.183 16.015 1.00 96.00 285 ILE A N 1
ATOM 2357 C CA . ILE A 1 285 ? -18.174 11.887 17.422 1.00 96.00 285 ILE A CA 1
ATOM 2358 C C . ILE A 1 285 ? -18.683 10.475 17.701 1.00 96.00 285 ILE A C 1
ATOM 2360 O O . ILE A 1 285 ? -19.837 10.153 17.426 1.00 96.00 285 ILE A O 1
ATOM 2364 N N . ASP A 1 286 ? -17.802 9.601 18.190 1.00 93.50 286 ASP A N 1
ATOM 2365 C CA . ASP A 1 286 ? -18.128 8.220 18.583 1.00 93.50 286 ASP A CA 1
ATOM 2366 C C . ASP A 1 286 ? -18.802 7.384 17.475 1.00 93.50 286 ASP A C 1
ATOM 2368 O O . ASP A 1 286 ? -19.585 6.466 17.727 1.00 93.50 286 ASP A O 1
ATOM 2372 N N . GLY A 1 287 ? -18.457 7.691 16.220 1.00 90.88 287 GLY A N 1
ATOM 2373 C CA . GLY A 1 287 ? -18.972 7.025 15.022 1.00 90.88 287 GLY A CA 1
ATOM 2374 C C . GLY A 1 287 ? -20.255 7.630 14.446 1.00 90.88 287 GLY A C 1
ATOM 2375 O O . GLY A 1 287 ? -20.743 7.126 13.438 1.00 90.88 287 GLY A O 1
ATOM 2376 N N . LYS A 1 288 ? -20.787 8.709 15.033 1.00 93.62 288 LYS A N 1
ATOM 2377 C CA . LYS A 1 288 ? -21.972 9.420 14.531 1.00 93.62 288 LYS A CA 1
ATOM 2378 C C . LYS A 1 288 ? -21.581 10.761 13.921 1.00 93.62 288 LYS A C 1
ATOM 2380 O O . LYS A 1 288 ? -20.805 11.493 14.527 1.00 93.62 288 LYS A O 1
ATOM 2385 N N . ALA A 1 289 ? -22.118 11.073 12.742 1.00 93.75 289 ALA A N 1
ATOM 2386 C CA . ALA A 1 289 ? -21.947 12.385 12.120 1.00 93.75 289 ALA A CA 1
ATOM 2387 C C . ALA A 1 289 ? -22.666 13.445 12.961 1.00 93.75 289 ALA A C 1
ATOM 2389 O O . ALA A 1 289 ? -23.817 13.236 13.346 1.00 93.75 289 ALA A O 1
ATOM 2390 N N . VAL A 1 290 ? -22.000 14.562 13.240 1.00 94.12 290 VAL A N 1
ATOM 2391 C CA . VAL A 1 290 ? -22.551 15.663 14.039 1.00 94.12 290 VAL A CA 1
ATOM 2392 C C . VAL A 1 290 ? -22.303 17.000 13.354 1.00 94.12 290 VAL A C 1
ATOM 2394 O O . VAL A 1 290 ? -21.364 17.147 12.572 1.00 94.12 290 VAL A O 1
ATOM 2397 N N . ASN A 1 291 ? -23.130 17.993 13.674 1.00 93.56 291 ASN A N 1
ATOM 2398 C CA . ASN A 1 291 ? -22.828 19.376 13.327 1.00 93.56 291 ASN A CA 1
ATOM 2399 C C . ASN A 1 291 ? -21.626 19.859 14.157 1.00 93.56 291 ASN A C 1
ATOM 2401 O O . ASN A 1 291 ? -21.537 19.569 15.350 1.00 93.56 291 ASN A O 1
ATOM 2405 N N . ASN A 1 292 ? -20.712 20.613 13.550 1.00 92.94 292 ASN A N 1
ATOM 2406 C CA . ASN A 1 292 ? -19.502 21.091 14.218 1.00 92.94 292 ASN A CA 1
ATOM 2407 C C . ASN A 1 292 ? -19.805 21.989 15.429 1.00 92.94 292 ASN A C 1
ATOM 2409 O O . ASN A 1 292 ? -19.004 22.019 16.359 1.00 92.94 292 ASN A O 1
ATOM 2413 N N . ASN A 1 293 ? -20.966 22.655 15.467 1.00 92.88 293 ASN A N 1
ATOM 2414 C CA . ASN A 1 293 ? -21.409 23.457 16.613 1.00 92.88 293 ASN A CA 1
ATOM 2415 C C . ASN A 1 293 ? -21.504 22.633 17.905 1.00 92.88 293 ASN A C 1
ATOM 2417 O O . ASN A 1 293 ? -21.273 23.164 18.989 1.00 92.88 293 ASN A O 1
ATOM 2421 N N . VAL A 1 294 ? -21.757 21.323 17.796 1.00 94.38 294 VAL A N 1
ATOM 2422 C CA . VAL A 1 294 ? -21.783 20.396 18.938 1.00 94.38 294 VAL A CA 1
ATOM 2423 C C . VAL A 1 294 ? -20.445 20.388 19.683 1.00 94.38 294 VAL A C 1
ATOM 2425 O O . VAL A 1 294 ? -20.428 20.169 20.890 1.00 94.38 294 VAL A O 1
ATOM 2428 N N . LEU A 1 295 ? -19.326 20.702 19.014 1.00 93.56 295 LEU A N 1
ATOM 2429 C CA . LEU A 1 295 ? -18.005 20.801 19.645 1.00 93.56 295 LEU A CA 1
ATOM 2430 C C . LEU A 1 295 ? -17.913 21.909 20.700 1.00 93.56 295 LEU A C 1
ATOM 2432 O O . LEU A 1 295 ? -17.011 21.854 21.529 1.00 93.56 295 LEU A O 1
ATOM 2436 N N . ASN A 1 296 ? -18.822 22.888 20.718 1.00 93.31 296 ASN A N 1
ATOM 2437 C CA . ASN A 1 296 ? -18.850 23.909 21.771 1.00 93.31 296 ASN A CA 1
ATOM 2438 C C . ASN A 1 296 ? -19.168 23.321 23.155 1.00 93.31 296 ASN A C 1
ATOM 2440 O O . ASN A 1 296 ? -18.747 23.885 24.159 1.00 93.31 296 ASN A O 1
ATOM 2444 N N . ASN A 1 297 ? -19.815 22.152 23.200 1.00 94.88 297 ASN A N 1
ATOM 2445 C CA . ASN A 1 297 ? -20.141 21.439 24.436 1.00 94.88 297 ASN A CA 1
ATOM 2446 C C . ASN A 1 297 ? -19.010 20.511 24.913 1.00 94.88 297 ASN A C 1
ATOM 2448 O O . ASN A 1 297 ? -19.186 19.773 25.880 1.00 94.88 297 ASN A O 1
ATOM 2452 N N . TYR A 1 298 ? -17.863 20.510 24.227 1.00 94.62 298 TYR A N 1
ATOM 2453 C CA . TYR A 1 298 ? -16.731 19.638 24.525 1.00 94.62 298 TYR A CA 1
ATOM 2454 C C . TYR A 1 298 ? -15.448 20.435 24.732 1.00 94.62 298 TYR A C 1
ATOM 2456 O O . TYR A 1 298 ? -15.236 21.510 24.170 1.00 94.62 298 TYR A O 1
ATOM 2464 N N . LYS A 1 299 ? -14.530 19.841 25.488 1.00 93.81 299 LYS A N 1
ATOM 2465 C CA . LYS A 1 299 ? -13.128 20.241 25.559 1.00 93.81 299 LYS A CA 1
ATOM 2466 C C . LYS A 1 299 ? -12.305 19.312 24.671 1.00 93.81 299 LYS A C 1
ATOM 2468 O O . LYS A 1 299 ? -12.604 18.128 24.513 1.00 93.81 299 LYS A O 1
ATOM 2473 N N . ASN A 1 300 ? -11.202 19.811 24.120 1.00 92.81 300 ASN A N 1
ATOM 2474 C CA . ASN A 1 300 ? -10.271 18.989 23.336 1.00 92.81 300 ASN A CA 1
ATOM 2475 C C . ASN A 1 300 ? -9.731 17.781 24.135 1.00 92.81 300 ASN A C 1
ATOM 2477 O O . ASN A 1 300 ? -9.398 16.749 23.552 1.00 92.81 300 ASN A O 1
ATOM 2481 N N . THR A 1 301 ? -9.665 17.900 25.465 1.00 93.56 301 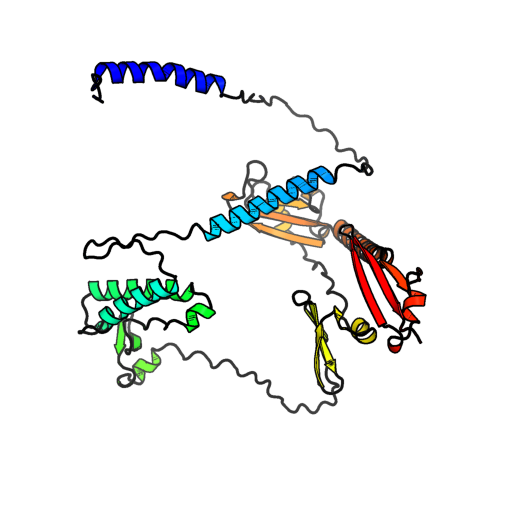THR A N 1
ATOM 2482 C CA . THR A 1 301 ? -9.220 16.855 26.394 1.00 93.56 301 THR A CA 1
ATOM 2483 C C . THR A 1 301 ? -10.259 15.759 26.646 1.00 93.56 301 THR A C 1
ATOM 2485 O O . THR A 1 301 ? -9.897 14.720 27.206 1.00 93.56 301 THR A O 1
ATOM 2488 N N . ASP A 1 302 ? -11.513 15.928 26.220 1.00 93.75 302 ASP A N 1
ATOM 2489 C CA . ASP A 1 302 ? -12.568 14.909 26.363 1.00 93.75 302 ASP A CA 1
ATOM 2490 C C . ASP A 1 302 ? -12.395 13.754 25.366 1.00 93.75 302 ASP A C 1
ATOM 2492 O O . ASP A 1 302 ? -12.873 12.630 25.576 1.00 93.75 302 ASP A O 1
ATOM 2496 N N . PHE A 1 303 ? -11.648 14.008 24.292 1.00 94.81 303 PHE A N 1
ATOM 2497 C CA . PHE A 1 303 ? -11.366 13.041 23.245 1.00 94.81 303 PHE A CA 1
ATOM 2498 C C . PHE A 1 303 ? -10.114 12.224 23.573 1.00 94.81 303 PHE A C 1
ATOM 2500 O O . PHE A 1 303 ? -9.050 12.741 23.912 1.00 94.81 303 PHE A O 1
ATOM 2507 N N . PHE A 1 304 ? -10.241 10.904 23.468 1.00 93.44 304 PHE A N 1
ATOM 2508 C CA . PHE A 1 304 ? -9.151 9.957 23.688 1.00 93.44 304 PHE A CA 1
ATOM 2509 C C . PHE A 1 304 ? -8.215 9.881 22.478 1.00 93.44 304 PHE A C 1
ATOM 2511 O O . PHE A 1 304 ? -6.991 9.800 22.615 1.00 93.44 304 PHE A O 1
ATOM 2518 N N . ASN A 1 305 ? -8.794 9.872 21.279 1.00 93.69 305 ASN A N 1
ATOM 2519 C CA . ASN A 1 305 ? -8.054 9.935 20.032 1.00 93.69 305 ASN A CA 1
ATOM 2520 C C . ASN A 1 305 ? -8.905 10.541 18.914 1.00 93.69 305 ASN A C 1
ATOM 2522 O O . ASN A 1 305 ? -10.121 10.698 19.033 1.00 93.69 305 ASN A O 1
ATOM 2526 N N . TYR A 1 306 ? -8.230 10.860 17.814 1.00 94.62 306 TYR A N 1
ATOM 2527 C CA . TYR A 1 306 ? -8.857 11.332 16.594 1.00 94.62 306 TYR A CA 1
ATOM 2528 C C . TYR A 1 306 ? -8.134 10.794 15.359 1.00 94.62 306 TYR A C 1
ATOM 2530 O O . TYR A 1 306 ? -6.924 10.533 15.378 1.00 94.62 306 TYR A O 1
ATOM 2538 N N . SER A 1 307 ? -8.870 10.676 14.264 1.00 93.38 307 SER A N 1
ATOM 2539 C CA . SER A 1 307 ? -8.350 10.342 12.940 1.00 93.38 307 SER A CA 1
ATOM 2540 C C . SER A 1 307 ? -9.040 11.205 11.901 1.00 93.38 307 SER A C 1
ATOM 2542 O O . SER A 1 307 ? -10.244 11.403 11.991 1.00 93.38 307 SER A O 1
ATOM 2544 N N . GLY A 1 308 ? -8.302 11.686 10.907 1.00 94.06 308 GLY A N 1
ATOM 2545 C CA . GLY A 1 308 ? -8.893 12.446 9.816 1.00 94.06 308 GLY A CA 1
ATOM 2546 C C . GLY A 1 308 ? -8.208 12.184 8.492 1.00 94.06 308 GLY A C 1
ATOM 2547 O O . GLY A 1 308 ? -7.092 11.663 8.451 1.00 94.06 308 GLY A O 1
ATOM 2548 N N . SER A 1 309 ? -8.909 12.516 7.415 1.00 94.56 309 SER A N 1
ATOM 2549 C CA . SER A 1 309 ? -8.438 12.344 6.041 1.00 94.56 309 SER A CA 1
ATOM 2550 C C . SER A 1 309 ? -9.017 13.422 5.132 1.00 94.56 309 SER A C 1
ATOM 2552 O O . SER A 1 309 ? -10.062 14.003 5.427 1.00 94.56 309 SER A O 1
ATOM 2554 N N . PHE A 1 310 ? -8.315 13.692 4.033 1.00 96.19 310 PHE A N 1
ATOM 2555 C CA . PHE A 1 310 ? -8.831 14.519 2.952 1.00 96.19 310 PHE A CA 1
ATOM 2556 C C . PHE A 1 310 ? -9.848 13.724 2.128 1.00 96.19 310 PHE A C 1
ATOM 2558 O O . PHE A 1 310 ? -9.622 12.557 1.806 1.00 96.19 310 PHE A O 1
ATOM 2565 N N . VAL A 1 311 ? -10.951 14.372 1.773 1.00 94.81 311 VAL A N 1
ATOM 2566 C CA . VAL A 1 311 ? -12.009 13.832 0.923 1.00 94.81 311 VAL A CA 1
ATOM 2567 C C . VAL A 1 311 ? -11.843 14.437 -0.467 1.00 94.81 311 VAL A C 1
ATOM 2569 O O . VAL A 1 311 ? -11.994 15.647 -0.665 1.00 94.81 311 VAL A O 1
ATOM 2572 N N . HIS A 1 312 ? -11.509 13.597 -1.447 1.00 93.06 312 HIS A N 1
ATOM 2573 C CA . HIS A 1 312 ? -11.372 14.019 -2.841 1.00 93.06 312 HIS A CA 1
ATOM 2574 C C . HIS A 1 312 ? -12.721 14.452 -3.429 1.00 93.06 312 HIS A C 1
ATOM 2576 O O . HIS A 1 312 ? -13.768 13.965 -3.012 1.00 93.06 312 HIS A O 1
ATOM 2582 N N . LYS A 1 313 ? -12.695 15.354 -4.423 1.00 93.75 313 LYS A N 1
ATOM 2583 C CA . LYS A 1 313 ? -13.899 15.968 -5.019 1.00 93.75 313 LYS A CA 1
ATOM 2584 C C . LYS A 1 313 ? -14.963 14.948 -5.452 1.00 93.75 313 LYS A C 1
ATOM 2586 O O . LYS A 1 313 ? -16.142 15.199 -5.261 1.00 93.75 313 LYS A O 1
ATOM 2591 N N . ASN A 1 314 ? -14.550 13.793 -5.971 1.00 93.94 314 ASN A N 1
ATOM 2592 C CA . ASN A 1 314 ? -15.435 12.714 -6.419 1.00 93.94 314 ASN A CA 1
ATOM 2593 C C . ASN A 1 314 ? -16.131 11.936 -5.283 1.00 93.94 314 ASN A C 1
ATOM 2595 O O . ASN A 1 314 ? -17.093 11.229 -5.552 1.00 93.94 314 ASN A O 1
ATOM 2599 N N . ALA A 1 315 ? -15.644 12.030 -4.042 1.00 89.50 315 ALA A N 1
ATOM 2600 C CA . ALA A 1 315 ? -16.238 11.385 -2.867 1.00 89.50 315 ALA A CA 1
ATOM 2601 C C . ALA A 1 315 ? -17.089 12.350 -2.017 1.00 89.50 315 ALA A C 1
ATOM 2603 O O . ALA A 1 315 ? -17.714 11.925 -1.045 1.00 89.50 315 ALA A O 1
ATOM 2604 N N . ARG A 1 316 ? -17.109 13.645 -2.365 1.00 93.94 316 ARG A N 1
ATOM 2605 C CA . ARG A 1 316 ? -17.944 14.662 -1.713 1.00 93.94 316 ARG A CA 1
ATOM 2606 C C . ARG A 1 316 ? -19.361 14.602 -2.280 1.00 93.94 316 ARG A C 1
ATOM 2608 O O . ARG A 1 316 ? -19.546 14.344 -3.466 1.00 93.94 316 ARG A O 1
ATOM 2615 N N . ASN A 1 317 ? -20.361 14.863 -1.445 1.00 92.38 317 ASN A N 1
ATOM 2616 C CA . ASN A 1 317 ? -21.766 14.901 -1.860 1.00 92.38 317 ASN A CA 1
ATOM 2617 C C . ASN A 1 317 ? -22.493 16.100 -1.233 1.00 92.38 317 ASN A C 1
ATOM 2619 O O . ASN A 1 317 ? -21.917 16.816 -0.416 1.00 92.38 317 ASN A O 1
ATOM 2623 N N . LYS A 1 318 ? -23.767 16.315 -1.595 1.00 90.19 318 LYS A N 1
ATOM 2624 C CA . LYS A 1 318 ? -24.571 17.450 -1.097 1.00 90.19 318 LYS A CA 1
ATOM 2625 C C . LYS A 1 318 ? -24.661 17.491 0.436 1.00 90.19 318 LYS A C 1
ATOM 2627 O O . LYS A 1 318 ? -24.699 18.569 1.014 1.00 90.19 318 LYS A O 1
ATOM 2632 N N . ARG A 1 319 ? -24.667 16.326 1.091 1.00 88.81 319 ARG A N 1
ATOM 2633 C CA . ARG A 1 319 ? -24.750 16.194 2.553 1.00 88.81 319 ARG A CA 1
ATOM 2634 C C . ARG A 1 319 ? -23.403 16.420 3.245 1.00 88.81 319 ARG A C 1
ATOM 2636 O O . ARG A 1 319 ? -23.368 16.973 4.338 1.00 88.81 319 ARG A O 1
ATOM 2643 N N . PHE A 1 320 ? -22.308 16.007 2.612 1.00 91.12 320 PHE A N 1
ATOM 2644 C CA . PHE A 1 320 ? -20.943 16.140 3.117 1.00 91.12 320 PHE A CA 1
ATOM 2645 C C . PHE A 1 320 ? -20.031 16.771 2.051 1.00 91.12 320 PHE A C 1
ATOM 2647 O O . PHE A 1 320 ? -19.236 16.069 1.413 1.00 91.12 320 PHE A O 1
ATOM 2654 N N . PRO A 1 321 ? -20.152 18.092 1.818 1.00 93.44 321 PRO A N 1
ATOM 2655 C CA . PRO A 1 321 ? -19.343 18.801 0.828 1.00 93.44 321 PRO A CA 1
ATOM 2656 C C . PRO A 1 321 ? -17.925 19.134 1.326 1.00 93.44 321 PRO A C 1
ATOM 2658 O O . PRO A 1 321 ? -17.122 19.676 0.566 1.00 93.44 321 PRO A O 1
ATOM 2661 N N . GLN A 1 322 ? -17.611 18.849 2.593 1.00 93.75 322 GLN A N 1
ATOM 2662 C CA . GLN A 1 322 ? -16.378 19.281 3.248 1.00 93.75 322 GLN A CA 1
ATOM 2663 C C . GLN A 1 322 ? -15.137 18.567 2.698 1.00 93.75 322 GLN A C 1
ATOM 2665 O O . GLN A 1 322 ? -15.163 17.393 2.329 1.00 93.75 322 GLN A O 1
ATOM 2670 N N . GLU A 1 323 ? -14.013 19.284 2.680 1.00 95.00 323 GLU A N 1
ATOM 2671 C CA . GLU A 1 323 ? -12.751 18.779 2.131 1.00 95.00 323 GLU A CA 1
ATOM 2672 C C . GLU A 1 323 ? -12.026 17.809 3.056 1.00 95.00 323 GLU A C 1
ATOM 2674 O O . GLU A 1 323 ? -11.216 17.004 2.602 1.00 95.00 323 GLU A O 1
ATOM 2679 N N . TYR A 1 324 ? -12.299 17.891 4.353 1.00 96.56 324 TYR A N 1
ATOM 2680 C CA . TYR A 1 324 ? -11.687 17.051 5.365 1.00 96.56 324 TYR A CA 1
ATOM 2681 C C . TYR A 1 324 ? -12.764 16.408 6.221 1.00 96.56 324 TYR A C 1
ATOM 2683 O O . TYR A 1 324 ? -13.702 17.075 6.646 1.00 96.56 324 TYR A O 1
ATOM 2691 N N . GLN A 1 325 ? -12.576 15.130 6.532 1.00 95.81 325 GLN A N 1
ATOM 2692 C CA . GLN A 1 325 ? -13.409 14.395 7.478 1.00 95.81 325 GLN A CA 1
ATOM 2693 C C . GLN A 1 325 ? -12.580 13.988 8.691 1.00 95.81 325 GLN A C 1
ATOM 2695 O O . GLN A 1 325 ? -11.454 13.503 8.535 1.00 95.81 325 GLN A O 1
ATOM 2700 N N . TYR A 1 326 ? -13.129 14.172 9.890 1.00 96.62 326 TYR A N 1
ATOM 2701 C CA . TYR A 1 326 ? -12.484 13.810 11.148 1.00 96.62 326 TYR A CA 1
ATOM 2702 C C . TYR A 1 326 ? -13.417 13.021 12.057 1.00 96.62 326 TYR A C 1
ATOM 2704 O O . TYR A 1 326 ? -14.526 13.439 12.367 1.00 96.62 326 TYR A O 1
ATOM 2712 N N . GLN A 1 327 ? -12.916 11.896 12.547 1.00 95.75 327 GLN A N 1
ATOM 2713 C CA . GLN A 1 327 ? -13.534 11.104 13.592 1.00 95.75 327 GLN A CA 1
ATOM 2714 C C . GLN A 1 327 ? -12.834 11.376 14.920 1.00 95.75 327 GLN A C 1
ATOM 2716 O O . GLN A 1 327 ? -11.622 11.188 15.043 1.00 95.75 327 GLN A O 1
ATOM 2721 N N . LEU A 1 328 ? -13.618 11.772 15.914 1.00 95.88 328 LEU A N 1
ATOM 2722 C CA . LEU A 1 328 ? -13.216 12.003 17.291 1.00 95.88 328 LEU A CA 1
ATOM 2723 C C . LEU A 1 328 ? -13.862 10.923 18.160 1.00 95.88 328 LEU A C 1
ATOM 2725 O O . LEU A 1 328 ? -15.065 10.686 18.067 1.00 95.88 328 LEU A O 1
ATOM 2729 N N . ASN A 1 329 ? -13.076 10.253 19.000 1.00 94.81 329 ASN A N 1
ATOM 2730 C CA . ASN A 1 329 ? -13.620 9.283 19.948 1.00 94.81 329 ASN A CA 1
ATOM 2731 C C . ASN A 1 329 ? -13.457 9.809 21.372 1.00 94.81 329 ASN A C 1
ATOM 2733 O O . ASN A 1 329 ? -12.343 10.124 21.801 1.00 94.81 329 ASN A O 1
ATOM 2737 N N . THR A 1 330 ? -14.554 9.875 22.115 1.00 94.44 330 THR A N 1
ATOM 2738 C CA . THR A 1 330 ? -14.566 10.293 23.515 1.00 94.44 330 THR A CA 1
ATOM 2739 C C . THR A 1 330 ? -13.918 9.234 24.403 1.00 94.44 330 THR A C 1
ATOM 2741 O O . THR A 1 330 ? -13.937 8.030 24.115 1.00 94.44 330 THR A O 1
ATOM 2744 N N . LYS A 1 331 ? -13.351 9.664 25.534 1.00 92.00 331 LYS A N 1
ATOM 2745 C CA . LYS A 1 331 ? -12.811 8.743 26.551 1.00 92.00 331 LYS A CA 1
ATOM 2746 C C . LYS A 1 331 ? -13.854 7.717 27.008 1.00 92.00 331 LYS A C 1
ATOM 2748 O O . LYS A 1 331 ? -13.547 6.525 27.082 1.00 92.00 331 LYS A O 1
ATOM 2753 N N . LYS A 1 332 ? -15.099 8.162 27.221 1.00 91.12 332 LYS A N 1
ATOM 2754 C CA . LYS A 1 332 ? -16.231 7.319 27.642 1.00 91.12 332 LYS A CA 1
ATOM 2755 C C . LYS A 1 332 ? -16.545 6.223 26.619 1.00 91.12 332 LYS A C 1
ATOM 2757 O O . LYS A 1 332 ? -16.705 5.057 26.982 1.00 91.12 332 LYS A O 1
ATOM 2762 N N . TYR A 1 333 ? -16.588 6.567 25.332 1.00 89.69 333 TYR A N 1
ATOM 2763 C CA . TYR A 1 333 ? -16.859 5.602 24.267 1.00 89.69 333 TYR A CA 1
ATOM 2764 C C . TYR A 1 333 ? -15.777 4.523 24.159 1.00 89.69 333 TYR A C 1
ATOM 2766 O O . TYR A 1 333 ? -16.089 3.334 24.045 1.00 89.69 333 TYR A O 1
ATOM 2774 N N . ILE A 1 334 ? -14.502 4.909 24.258 1.00 87.94 334 ILE A N 1
ATOM 2775 C CA . ILE A 1 334 ? -13.381 3.963 24.202 1.00 87.94 334 ILE A CA 1
ATOM 2776 C C . ILE A 1 334 ? -13.412 2.985 25.382 1.00 87.94 334 ILE A C 1
ATOM 2778 O O . ILE A 1 334 ? -13.232 1.782 25.176 1.00 87.94 334 ILE A O 1
ATOM 2782 N N . GLN A 1 335 ? -13.705 3.468 26.593 1.00 85.31 335 GLN A N 1
ATOM 2783 C CA . GLN A 1 335 ? -13.879 2.611 27.770 1.00 85.31 335 GLN A CA 1
ATOM 2784 C C . GLN A 1 335 ? -15.012 1.592 27.563 1.00 85.31 335 GLN A C 1
ATOM 2786 O O . GLN A 1 335 ? -14.794 0.388 27.721 1.00 85.31 335 GLN A O 1
ATOM 2791 N N . LYS A 1 336 ? -16.189 2.037 27.096 1.00 85.62 336 LYS A N 1
ATOM 2792 C CA . LYS A 1 336 ? -17.326 1.148 26.793 1.00 85.62 336 LYS A CA 1
ATOM 2793 C C . LYS A 1 336 ? -16.963 0.080 25.755 1.00 85.62 336 LYS A C 1
ATOM 2795 O O . LYS A 1 336 ? -17.285 -1.095 25.934 1.00 85.62 336 LYS A O 1
ATOM 2800 N N . LYS A 1 337 ? -16.250 0.461 24.690 1.00 81.12 337 LYS A N 1
ATOM 2801 C CA . LYS A 1 337 ? -15.841 -0.450 23.608 1.00 81.12 337 LYS A CA 1
ATOM 2802 C C . LYS A 1 337 ? -14.829 -1.500 24.069 1.00 81.12 337 LYS A C 1
ATOM 2804 O O . LYS A 1 337 ? -14.901 -2.647 23.629 1.00 81.12 337 LYS A O 1
ATOM 2809 N N . ASN A 1 338 ? -13.902 -1.134 24.953 1.00 73.50 338 ASN A N 1
ATOM 2810 C CA . ASN A 1 338 ? -12.951 -2.083 25.532 1.00 73.50 338 ASN A CA 1
ATOM 2811 C C . ASN A 1 338 ? -13.667 -3.119 26.413 1.00 73.50 338 ASN A C 1
ATOM 2813 O O . ASN A 1 338 ? -13.415 -4.316 26.266 1.00 73.50 338 ASN A O 1
ATOM 2817 N N . ASN A 1 339 ? -14.636 -2.682 27.222 1.00 71.44 339 ASN A N 1
ATOM 2818 C CA . ASN A 1 339 ? -15.433 -3.577 28.064 1.00 71.44 339 ASN A CA 1
ATOM 2819 C C . ASN A 1 339 ? -16.295 -4.542 27.227 1.00 71.44 339 ASN A C 1
ATOM 2821 O O . ASN A 1 339 ? -16.310 -5.744 27.488 1.00 71.44 339 ASN A O 1
ATOM 2825 N N . GLN A 1 340 ? -16.942 -4.059 26.159 1.00 66.50 340 GLN A N 1
ATOM 2826 C CA . GLN A 1 340 ? -17.738 -4.902 25.249 1.00 66.50 340 GLN A CA 1
ATOM 2827 C C . GLN A 1 340 ? -16.903 -5.939 24.474 1.00 66.50 340 GLN A C 1
ATOM 2829 O O . GLN A 1 340 ? -17.361 -7.052 24.205 1.00 66.50 340 GLN A O 1
ATOM 2834 N N . LYS A 1 341 ? -15.659 -5.612 24.102 1.00 60.25 341 LYS A N 1
ATOM 2835 C CA . LYS A 1 341 ? -14.763 -6.584 23.456 1.00 60.25 341 LYS A CA 1
ATOM 2836 C C . LYS A 1 341 ? -14.417 -7.733 24.397 1.00 60.25 341 LYS A C 1
ATOM 2838 O O . LYS A 1 341 ? -14.439 -8.886 23.970 1.00 60.25 341 LYS A O 1
ATOM 2843 N N . GLN A 1 342 ? -14.151 -7.432 25.667 1.00 59.38 342 GLN A N 1
ATOM 2844 C CA . GLN A 1 342 ? -13.849 -8.452 26.668 1.00 59.38 342 GLN A CA 1
ATOM 2845 C C . GLN A 1 342 ? -15.036 -9.409 26.872 1.00 59.38 342 GLN A C 1
ATOM 2847 O O . GLN A 1 342 ? -14.850 -10.627 26.902 1.00 59.38 342 GLN A O 1
ATOM 2852 N N . THR A 1 343 ? -16.268 -8.891 26.925 1.00 53.34 343 THR A N 1
ATOM 2853 C CA . THR A 1 343 ? -17.474 -9.729 27.054 1.00 53.34 343 THR A CA 1
ATOM 2854 C C . THR A 1 343 ? -17.733 -10.582 25.809 1.00 53.34 343 THR A C 1
ATOM 2856 O O . THR A 1 343 ? -18.053 -11.765 25.934 1.00 53.34 343 THR A O 1
ATOM 2859 N N . THR A 1 344 ? -17.528 -10.033 24.609 1.00 51.66 344 THR A N 1
ATOM 2860 C CA . THR A 1 344 ? -17.713 -10.760 23.339 1.00 51.66 344 THR A CA 1
ATOM 2861 C C . THR A 1 344 ? -16.700 -11.897 23.176 1.00 51.66 344 THR A C 1
ATOM 2863 O O . THR A 1 344 ? -17.082 -13.005 22.801 1.00 51.66 344 THR A O 1
ATOM 2866 N N . ILE A 1 345 ? -15.425 -11.669 23.522 1.00 57.12 345 ILE A N 1
ATOM 2867 C CA . ILE A 1 345 ? -14.383 -12.713 23.511 1.00 57.12 345 ILE A CA 1
ATOM 2868 C C . ILE A 1 345 ? -14.762 -13.854 24.466 1.00 57.12 345 ILE A C 1
ATOM 2870 O O . ILE A 1 345 ? -14.693 -15.030 24.096 1.00 57.12 345 ILE A O 1
ATOM 2874 N N . ASN A 1 346 ? -15.254 -13.514 25.660 1.00 51.34 346 ASN A N 1
ATOM 2875 C CA . ASN A 1 346 ? -15.721 -14.498 26.636 1.00 51.34 346 ASN A CA 1
ATOM 2876 C C . ASN A 1 346 ? -16.954 -15.282 26.137 1.00 51.34 346 ASN A C 1
ATOM 2878 O O . ASN A 1 346 ? -17.067 -16.479 26.403 1.00 51.34 346 ASN A O 1
ATOM 2882 N N . LYS A 1 347 ? -17.865 -14.650 25.382 1.00 48.84 347 LYS A N 1
ATOM 2883 C CA . LYS A 1 347 ? -19.058 -15.304 24.808 1.00 48.84 347 LYS A CA 1
ATOM 2884 C C . LYS A 1 347 ? -18.711 -16.235 23.636 1.00 48.84 347 LYS A C 1
ATOM 2886 O O . LYS A 1 347 ? -19.217 -17.355 23.582 1.00 48.84 347 LYS A O 1
ATOM 2891 N N . LEU A 1 348 ? -17.802 -15.832 22.745 1.00 48.09 348 LEU A N 1
ATOM 2892 C CA . LEU A 1 348 ? -17.375 -16.637 21.590 1.00 48.09 348 LEU A CA 1
ATOM 2893 C C . LEU A 1 348 ? -16.591 -17.899 22.013 1.00 48.09 348 LEU A C 1
ATOM 2895 O O . LEU A 1 348 ? -16.774 -18.980 21.447 1.00 48.09 348 LEU A O 1
ATOM 2899 N N . SER A 1 349 ? -15.785 -17.786 23.074 1.00 48.34 349 SER A N 1
ATOM 2900 C CA . SER A 1 349 ? -15.093 -18.919 23.710 1.00 48.34 349 SER A CA 1
ATOM 2901 C C . SER A 1 349 ? -16.068 -19.965 24.287 1.00 48.34 349 SER A C 1
ATOM 2903 O O . SER A 1 349 ? -15.825 -21.171 24.221 1.00 48.34 349 SER A O 1
ATOM 2905 N N . ARG A 1 350 ? -17.229 -19.527 24.796 1.00 44.50 350 ARG A N 1
ATOM 2906 C CA . ARG A 1 350 ? -18.262 -20.420 25.353 1.00 44.50 350 ARG A CA 1
ATOM 2907 C C . ARG A 1 350 ? -19.142 -21.090 24.292 1.00 44.50 350 ARG A C 1
ATOM 2909 O O . ARG A 1 350 ? -19.567 -22.220 24.502 1.00 44.50 350 ARG A O 1
ATOM 2916 N N . HIS A 1 351 ? -19.404 -20.444 23.153 1.00 44.91 351 HIS A N 1
ATOM 2917 C CA . HIS A 1 351 ? -20.230 -21.039 22.087 1.00 44.91 351 HIS A CA 1
ATOM 2918 C C . HIS A 1 351 ? -19.509 -22.133 21.292 1.00 44.91 351 HIS A C 1
ATOM 2920 O O . HIS A 1 351 ? -20.117 -23.134 20.922 1.00 44.91 351 HIS A O 1
ATOM 2926 N N . THR A 1 352 ? -18.204 -21.984 21.067 1.00 47.47 352 THR A N 1
ATOM 2927 C CA . THR A 1 352 ? -17.408 -22.979 20.326 1.00 47.47 352 THR A CA 1
ATOM 2928 C C . THR A 1 352 ? -17.199 -24.286 21.098 1.00 47.47 352 THR A C 1
ATOM 2930 O O . THR A 1 352 ? -16.971 -25.325 20.484 1.00 47.47 352 THR A O 1
ATOM 2933 N N . SER A 1 353 ? -17.310 -24.268 22.432 1.00 50.06 353 SER A N 1
ATOM 2934 C CA . SER A 1 353 ? -17.191 -25.466 23.273 1.00 50.06 353 SER A CA 1
ATOM 2935 C C . SER A 1 353 ? -18.516 -26.191 23.536 1.00 50.06 353 SER A C 1
ATOM 2937 O O . SER A 1 353 ? -18.478 -27.392 23.786 1.00 50.06 353 SER A O 1
ATOM 2939 N N . LYS A 1 354 ? -19.669 -25.509 23.446 1.00 53.88 354 LYS A N 1
ATOM 2940 C CA . LYS A 1 354 ? -20.999 -26.098 23.705 1.00 53.88 354 LYS A CA 1
ATOM 2941 C C . LYS A 1 354 ? -21.620 -26.852 22.518 1.00 53.88 354 LYS A C 1
ATOM 2943 O O . LYS A 1 354 ? -22.525 -27.648 22.732 1.00 53.88 354 LYS A O 1
ATOM 2948 N N . ASN A 1 355 ? -21.128 -26.650 21.294 1.00 61.16 355 ASN A N 1
ATOM 2949 C CA . ASN A 1 355 ? -21.802 -27.112 20.068 1.00 61.16 355 ASN A CA 1
ATOM 2950 C C . ASN A 1 355 ? -21.164 -28.340 19.384 1.00 61.16 355 ASN A C 1
ATOM 2952 O O . ASN A 1 355 ? -21.535 -28.670 18.255 1.00 61.16 355 ASN A O 1
ATOM 2956 N N . ILE A 1 356 ? -20.209 -29.012 20.039 1.00 72.31 356 ILE A N 1
ATOM 2957 C CA . ILE A 1 356 ? -19.586 -30.240 19.521 1.00 72.31 356 ILE A CA 1
ATOM 2958 C C . ILE A 1 356 ? -20.062 -31.430 20.352 1.00 72.31 356 ILE A C 1
ATOM 2960 O O . ILE A 1 356 ? -19.788 -31.490 21.550 1.00 72.31 356 ILE A O 1
ATOM 2964 N N . LYS A 1 357 ? -20.753 -32.377 19.711 1.00 85.00 357 LYS A N 1
ATOM 2965 C CA . LYS A 1 357 ? -21.133 -33.662 20.318 1.00 85.00 357 LYS A CA 1
ATOM 2966 C C . LYS A 1 357 ? -20.051 -34.706 20.043 1.00 85.00 357 LYS A C 1
ATOM 2968 O O . LYS A 1 357 ? -19.486 -34.731 18.950 1.00 85.00 357 LYS A O 1
ATOM 2973 N N . TYR A 1 358 ? -19.766 -35.561 21.015 1.00 85.00 358 TYR A N 1
ATOM 2974 C CA . TYR A 1 358 ? -18.772 -36.623 20.889 1.00 85.00 358 TYR A CA 1
ATOM 2975 C C . TYR A 1 358 ? -19.456 -37.977 21.038 1.00 85.00 358 TYR A C 1
ATOM 2977 O O . TYR A 1 358 ? -20.379 -38.106 21.839 1.00 85.00 358 TYR A O 1
ATOM 2985 N N . TYR A 1 359 ? -19.000 -38.966 20.278 1.00 86.94 359 TYR A N 1
ATOM 2986 C CA . TYR A 1 359 ? -19.500 -40.333 20.319 1.00 86.94 359 TYR A CA 1
ATOM 2987 C C . TYR A 1 359 ? -18.320 -41.312 20.321 1.00 86.94 359 TYR A C 1
ATOM 2989 O O . TYR A 1 359 ? -17.404 -41.140 19.518 1.00 86.94 359 TYR A O 1
ATOM 2997 N N . LEU A 1 360 ? -18.353 -42.322 21.189 1.00 88.19 360 LEU A N 1
ATOM 2998 C CA . LEU A 1 360 ? -17.460 -43.485 21.188 1.00 88.19 360 LEU A CA 1
ATOM 2999 C C . LEU A 1 360 ? -18.304 -44.726 20.910 1.00 88.19 360 LEU A C 1
ATOM 3001 O O . LEU A 1 360 ? -19.270 -44.964 21.627 1.00 88.19 360 LEU A O 1
ATOM 3005 N N . ASP A 1 361 ? -17.983 -45.466 19.853 1.00 87.12 361 ASP A N 1
ATOM 3006 C CA . ASP A 1 361 ? -18.715 -46.664 19.422 1.00 87.12 361 ASP A CA 1
ATOM 3007 C C . ASP A 1 361 ? -20.224 -46.400 19.320 1.00 87.12 361 ASP A C 1
ATOM 3009 O O . ASP A 1 361 ? -21.071 -47.129 19.830 1.00 87.12 361 ASP A O 1
ATOM 3013 N N . ASN A 1 362 ? -20.547 -45.262 18.695 1.00 85.25 362 ASN A N 1
ATOM 3014 C CA . ASN A 1 362 ? -21.892 -44.702 18.535 1.00 85.25 362 ASN A CA 1
ATOM 3015 C C . ASN A 1 362 ? -22.630 -44.328 19.836 1.00 85.25 362 ASN A C 1
ATOM 3017 O O . ASN A 1 362 ? -23.764 -43.853 19.766 1.00 85.25 362 ASN A O 1
ATOM 3021 N N . LYS A 1 363 ? -21.993 -44.425 21.009 1.00 87.31 363 LYS A N 1
ATOM 3022 C CA . LYS A 1 363 ? -22.539 -43.951 22.289 1.00 87.31 363 LYS A CA 1
ATOM 3023 C C . LYS A 1 363 ? -22.089 -42.516 22.572 1.00 87.31 363 LYS A C 1
ATOM 3025 O O . LYS A 1 363 ? -20.908 -42.217 22.404 1.00 87.31 363 LYS A O 1
ATOM 3030 N N . PRO A 1 364 ? -22.989 -41.603 22.976 1.00 87.06 364 PRO A N 1
ATOM 3031 C CA . PRO A 1 364 ? -22.616 -40.226 23.272 1.00 87.06 364 PRO A CA 1
ATOM 3032 C C . PRO A 1 364 ? -21.680 -40.169 24.484 1.00 87.06 364 PRO A C 1
ATOM 3034 O O . PRO A 1 364 ? -21.935 -40.816 25.494 1.00 87.06 364 PRO A O 1
ATOM 3037 N N . ILE A 1 365 ? -20.624 -39.364 24.390 1.00 85.75 365 ILE A N 1
ATOM 3038 C CA . ILE A 1 365 ? -19.676 -39.121 25.482 1.00 85.75 365 ILE A CA 1
ATOM 3039 C C . ILE A 1 365 ? -19.487 -37.620 25.710 1.00 85.75 365 ILE A C 1
ATOM 3041 O O . ILE A 1 365 ? -19.632 -36.788 24.808 1.00 85.75 365 ILE A O 1
ATOM 3045 N N . SER A 1 366 ? -19.114 -37.255 26.928 1.00 83.69 366 SER A N 1
ATOM 3046 C CA . SER A 1 366 ? -18.678 -35.909 27.274 1.00 83.69 366 SER A CA 1
ATOM 3047 C C . SER A 1 366 ? -17.255 -35.634 26.776 1.00 83.69 366 SER A C 1
ATOM 3049 O O . SER A 1 366 ? -16.432 -36.525 26.552 1.00 83.69 366 SER A O 1
ATOM 3051 N N . LYS A 1 367 ? -16.900 -34.349 26.676 1.00 79.56 367 LYS A N 1
ATOM 3052 C CA . LYS A 1 367 ? -15.521 -33.935 26.368 1.00 79.56 367 LYS A CA 1
ATOM 3053 C C . LYS A 1 367 ? -14.513 -34.403 27.429 1.00 79.56 367 LYS A C 1
ATOM 3055 O O . LYS A 1 367 ? -13.326 -34.535 27.135 1.00 79.56 367 LYS A O 1
ATOM 3060 N N . VAL A 1 368 ? -14.959 -34.593 28.671 1.00 79.50 368 VAL A N 1
ATOM 3061 C CA . VAL A 1 368 ? -14.107 -35.063 29.769 1.00 79.50 368 VAL A CA 1
ATOM 3062 C C . VAL A 1 368 ? -13.781 -36.541 29.574 1.00 79.50 368 VAL A C 1
ATOM 3064 O O . VAL A 1 368 ? -12.611 -36.903 29.636 1.00 79.50 368 VAL A O 1
ATOM 3067 N N . GLU A 1 369 ? -14.780 -37.362 29.251 1.00 81.62 369 GLU A N 1
ATOM 3068 C CA . GLU A 1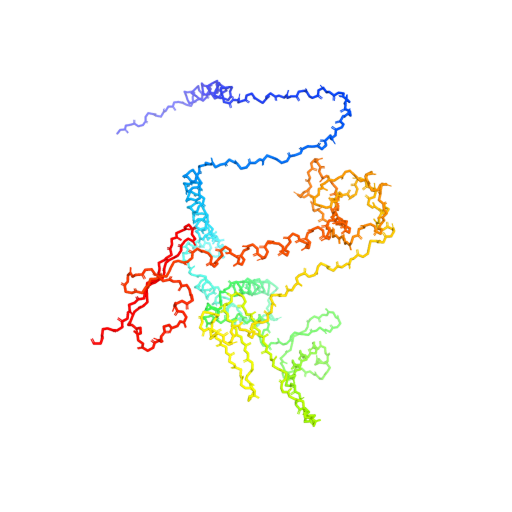 369 ? -14.604 -38.790 28.953 1.00 81.62 369 GLU A CA 1
ATOM 3069 C C . GLU A 1 369 ? -13.743 -39.008 27.711 1.00 81.62 369 GLU A C 1
ATOM 3071 O O . GLU A 1 369 ? -12.805 -39.797 27.758 1.00 81.62 369 GLU A O 1
ATOM 3076 N N . LEU A 1 370 ? -13.952 -38.219 26.652 1.00 80.31 370 LEU A N 1
ATOM 3077 C CA . LEU A 1 370 ? -13.091 -38.229 25.466 1.00 80.31 370 LEU A CA 1
ATOM 3078 C C . LEU A 1 370 ? -11.603 -38.084 25.817 1.00 80.31 370 LEU A C 1
ATOM 3080 O O . LEU A 1 370 ? -10.755 -38.767 25.251 1.00 80.31 370 LEU A O 1
ATOM 3084 N N . ASN A 1 371 ? -11.272 -37.168 26.731 1.00 77.50 371 ASN A N 1
ATOM 3085 C CA . ASN A 1 371 ? -9.883 -36.908 27.108 1.00 77.50 371 ASN A CA 1
ATOM 3086 C C . ASN A 1 371 ? -9.238 -38.058 27.895 1.00 77.50 371 ASN A C 1
ATOM 3088 O O . ASN A 1 371 ? -8.015 -38.048 28.025 1.00 77.50 371 ASN A O 1
ATOM 3092 N N . LYS A 1 372 ? -10.035 -38.998 28.420 1.00 84.25 372 LYS A N 1
ATOM 3093 C CA . LYS A 1 372 ? -9.564 -40.186 29.143 1.00 84.25 372 LYS A CA 1
ATOM 3094 C C . LYS A 1 372 ? -9.290 -41.375 28.213 1.00 84.25 372 LYS A C 1
ATOM 3096 O O . LYS A 1 372 ? -8.649 -42.328 28.641 1.00 84.25 372 LYS A O 1
ATOM 3101 N N . ILE A 1 373 ? -9.740 -41.330 26.955 1.00 80.50 373 ILE A N 1
ATOM 3102 C CA . ILE A 1 373 ? -9.530 -42.414 25.986 1.00 80.50 373 ILE A CA 1
ATOM 3103 C C . ILE A 1 373 ? -8.052 -42.467 25.584 1.00 80.50 373 ILE A C 1
ATOM 3105 O O . ILE A 1 373 ? -7.477 -41.466 25.148 1.00 80.50 373 ILE A O 1
ATOM 3109 N N . ASN A 1 374 ? -7.438 -43.647 25.697 1.00 79.19 374 ASN A N 1
ATOM 311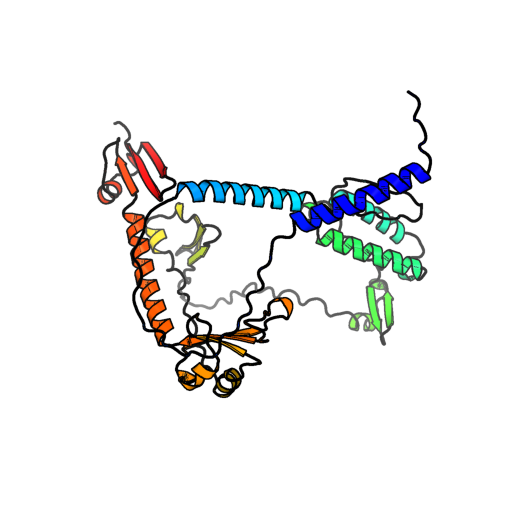0 C CA . ASN A 1 374 ? -6.071 -43.871 25.238 1.00 79.19 374 ASN A CA 1
ATOM 3111 C C . ASN A 1 374 ? -6.023 -43.854 23.695 1.00 79.19 374 ASN A C 1
ATOM 3113 O O . ASN A 1 374 ? -6.697 -44.676 23.070 1.00 79.19 374 ASN A O 1
ATOM 3117 N N . PRO A 1 375 ? -5.204 -42.991 23.059 1.00 79.31 375 PRO A N 1
ATOM 3118 C CA . PRO A 1 375 ? -5.110 -42.918 21.600 1.00 79.31 375 PRO A CA 1
ATOM 3119 C C . PRO A 1 375 ? -4.763 -44.244 20.912 1.00 79.31 375 PRO A C 1
ATOM 3121 O O . PRO A 1 375 ? -5.150 -44.447 19.766 1.00 79.31 375 PRO A O 1
ATOM 3124 N N . LYS A 1 376 ? -4.057 -45.158 21.595 1.00 79.56 376 LYS A N 1
ATOM 3125 C CA . LYS A 1 376 ? -3.680 -46.471 21.039 1.00 79.56 376 LYS A CA 1
ATOM 3126 C C . LYS A 1 376 ? -4.878 -47.395 20.786 1.00 79.56 376 LYS A C 1
ATOM 3128 O O . LYS A 1 376 ? -4.788 -48.263 19.913 1.00 79.56 376 LYS A O 1
ATOM 3133 N N . ASN A 1 377 ? -5.979 -47.164 21.502 1.00 83.75 377 ASN A N 1
ATOM 3134 C CA . ASN A 1 377 ? -7.194 -47.980 21.471 1.00 83.75 377 ASN A CA 1
ATOM 3135 C C . ASN A 1 377 ? -8.225 -47.452 20.462 1.00 83.75 377 ASN A C 1
ATOM 3137 O O . ASN A 1 377 ? -9.328 -47.977 20.385 1.00 83.75 377 ASN A O 1
ATOM 3141 N N . ILE A 1 378 ? -7.892 -46.400 19.708 1.00 85.62 378 ILE A N 1
ATOM 3142 C CA . ILE A 1 378 ? -8.772 -45.813 18.698 1.00 85.62 378 ILE A CA 1
ATOM 3143 C C . ILE A 1 378 ? -8.462 -46.450 17.345 1.00 85.62 378 ILE A C 1
ATOM 3145 O O . ILE A 1 378 ? -7.314 -46.451 16.899 1.00 85.62 378 ILE A O 1
ATOM 3149 N N . GLU A 1 379 ? -9.492 -46.965 16.685 1.00 84.94 379 GLU A N 1
ATOM 3150 C CA . GLU A 1 379 ? -9.413 -47.494 15.326 1.00 84.94 379 GLU A CA 1
ATOM 3151 C C . GLU A 1 379 ? -9.646 -46.383 14.297 1.00 84.94 379 GLU A C 1
ATOM 3153 O O . GLU A 1 379 ? -8.866 -46.208 13.361 1.00 84.94 379 GLU A O 1
ATOM 3158 N N . LYS A 1 380 ? -10.703 -45.580 14.488 1.00 85.75 380 LYS A N 1
ATOM 3159 C CA . LYS A 1 380 ? -11.134 -44.577 13.506 1.00 85.75 380 LYS A CA 1
ATOM 3160 C C . LYS A 1 380 ? -11.761 -43.356 14.164 1.00 85.75 380 LYS A C 1
ATOM 3162 O O . LYS A 1 380 ? -12.456 -43.461 15.169 1.00 85.75 380 LYS A O 1
ATOM 3167 N N . VAL A 1 381 ? -11.575 -42.187 13.548 1.00 86.25 381 VAL A N 1
ATOM 3168 C CA . VAL A 1 381 ? -12.254 -40.941 13.935 1.00 86.25 381 VAL A CA 1
ATOM 3169 C C . VAL A 1 381 ? -12.934 -40.326 12.716 1.00 86.25 381 VAL A C 1
ATOM 3171 O O . VAL A 1 381 ? -12.299 -40.098 11.688 1.00 86.25 381 VAL A O 1
ATOM 3174 N N . LYS A 1 382 ? -14.229 -40.025 12.830 1.00 83.00 382 LYS A N 1
ATOM 3175 C CA . LYS A 1 382 ? -15.032 -39.346 11.808 1.00 83.00 382 LYS A CA 1
ATOM 3176 C C . LYS A 1 382 ? -15.544 -38.020 12.354 1.00 83.00 382 LYS A C 1
ATOM 3178 O O . LYS A 1 382 ? -16.247 -37.978 13.360 1.00 83.00 382 LYS A O 1
ATOM 3183 N N . VAL A 1 383 ? -15.226 -36.932 11.660 1.00 83.75 383 VAL A N 1
ATOM 3184 C CA . VAL A 1 383 ? -15.693 -35.584 12.003 1.00 83.75 383 VAL A CA 1
ATOM 3185 C C . VAL A 1 383 ? -16.786 -35.179 11.024 1.00 83.75 383 VAL A C 1
ATOM 3187 O O . VAL A 1 383 ? -16.558 -35.136 9.818 1.00 83.75 383 VAL A O 1
ATOM 3190 N N . VAL A 1 384 ? -17.969 -34.871 11.545 1.00 79.56 384 VAL A N 1
ATOM 3191 C CA . VAL A 1 384 ? -19.112 -34.379 10.775 1.00 79.56 384 VAL A CA 1
ATOM 3192 C C . VAL A 1 384 ? -19.350 -32.926 11.155 1.00 79.56 384 VAL A C 1
ATOM 3194 O O . VAL A 1 384 ? -19.568 -32.611 12.324 1.00 79.56 384 VAL A O 1
ATOM 3197 N N . LYS A 1 385 ? -19.314 -32.032 10.168 1.00 77.31 385 LYS A N 1
ATOM 3198 C CA . LYS A 1 385 ? -19.594 -30.607 10.352 1.00 77.31 385 LYS A CA 1
ATOM 3199 C C . LYS A 1 385 ? -20.832 -30.243 9.543 1.00 77.31 385 LYS A C 1
ATOM 3201 O O . LYS A 1 385 ? -20.837 -30.445 8.333 1.00 77.31 385 LYS A O 1
ATOM 3206 N N . LYS A 1 386 ? -21.860 -29.716 10.207 1.00 72.50 386 LYS A N 1
ATOM 3207 C CA . LYS A 1 386 ? -23.033 -29.139 9.542 1.00 72.50 386 LYS A CA 1
ATOM 3208 C C . LYS A 1 386 ? -22.772 -27.669 9.201 1.00 72.50 386 LYS A C 1
ATOM 3210 O O . LYS A 1 386 ? -21.954 -27.012 9.854 1.00 72.50 386 LYS A O 1
ATOM 3215 N N . ASN A 1 387 ? -23.476 -27.159 8.191 1.00 52.94 387 ASN A N 1
ATOM 3216 C CA . ASN A 1 387 ? -23.365 -25.766 7.742 1.00 52.94 387 ASN A CA 1
ATOM 3217 C C . ASN A 1 387 ? -23.766 -24.761 8.840 1.00 52.94 387 ASN A C 1
ATOM 3219 O O . ASN A 1 387 ? -23.211 -23.668 8.890 1.00 52.94 387 ASN A O 1
ATOM 3223 N N . ASP A 1 388 ? -24.588 -25.190 9.799 1.00 54.44 388 ASP A N 1
ATOM 3224 C CA . ASP A 1 388 ? -25.119 -24.364 10.897 1.00 54.44 388 ASP A CA 1
ATOM 3225 C C . ASP A 1 388 ? -24.141 -24.216 12.083 1.00 54.44 388 ASP A C 1
ATOM 3227 O O . ASP A 1 388 ? -24.500 -23.773 13.173 1.00 54.44 388 ASP A O 1
ATOM 3231 N N . GLY A 1 389 ? -22.888 -24.657 11.923 1.00 56.53 389 GLY A N 1
ATOM 3232 C CA . GLY A 1 389 ? -21.862 -24.582 12.969 1.00 56.53 389 GLY A CA 1
ATOM 3233 C C . GLY A 1 389 ? -21.955 -25.665 14.053 1.00 56.53 389 GLY A C 1
ATOM 3234 O O . GLY A 1 389 ? -21.100 -25.702 14.940 1.00 56.53 389 GLY A O 1
ATOM 3235 N N . LEU A 1 390 ? -22.936 -26.570 13.970 1.00 62.56 390 LEU A N 1
ATOM 3236 C CA . LEU A 1 390 ? -23.014 -27.783 14.789 1.00 62.56 390 LEU A CA 1
ATOM 3237 C C . LEU A 1 390 ? -22.063 -28.861 14.248 1.00 62.56 390 LEU A C 1
ATOM 3239 O O . LEU A 1 390 ? -22.020 -29.128 13.044 1.00 62.56 390 LEU A O 1
ATOM 3243 N N . GLY A 1 391 ? -21.300 -29.493 15.142 1.00 76.81 391 GLY A N 1
ATOM 3244 C CA . GLY A 1 391 ? -20.341 -30.541 14.792 1.00 76.81 391 GLY A CA 1
ATOM 3245 C C . GLY A 1 391 ? -20.508 -31.793 15.648 1.00 76.81 391 GLY A C 1
ATOM 3246 O O . GLY A 1 391 ? -20.863 -31.709 16.822 1.00 76.81 391 GLY A O 1
ATOM 3247 N N . ALA A 1 392 ? -20.232 -32.956 15.070 1.00 82.94 392 ALA A N 1
ATOM 3248 C CA . ALA A 1 392 ? -20.169 -34.220 15.790 1.00 82.94 392 ALA A CA 1
ATOM 3249 C C . ALA A 1 392 ? -18.858 -34.945 15.475 1.00 82.94 392 ALA A C 1
ATOM 3251 O O . ALA A 1 392 ? -18.398 -34.950 14.332 1.00 82.94 392 ALA A O 1
ATOM 3252 N N . ILE A 1 393 ? -18.250 -35.542 16.494 1.00 84.88 393 ILE A N 1
ATOM 3253 C CA . ILE A 1 393 ? -17.046 -36.361 16.365 1.00 84.88 393 ILE A CA 1
ATOM 3254 C C . ILE A 1 393 ? -17.405 -37.773 16.805 1.00 84.88 393 ILE A C 1
ATOM 3256 O O . ILE A 1 393 ? -17.807 -37.973 17.946 1.00 84.88 393 ILE A O 1
ATOM 3260 N N . TYR A 1 394 ? -17.249 -38.726 15.897 1.00 86.19 394 TYR A N 1
ATOM 3261 C CA . TYR A 1 394 ? -17.464 -40.148 16.132 1.00 86.19 394 TYR A CA 1
ATOM 3262 C C . TYR A 1 394 ? -16.117 -40.849 16.202 1.00 86.19 394 TYR A C 1
ATOM 3264 O O . TYR A 1 394 ? -15.255 -40.616 15.353 1.00 86.19 394 TYR A O 1
ATOM 3272 N N . ILE A 1 395 ? -15.938 -41.690 17.206 1.00 86.94 395 ILE A N 1
ATOM 3273 C CA . ILE A 1 395 ? -14.715 -42.435 17.480 1.00 86.94 395 ILE A CA 1
ATOM 3274 C C . ILE A 1 395 ? -15.106 -43.901 17.546 1.00 86.94 395 ILE A C 1
ATOM 3276 O O . ILE A 1 395 ? -16.057 -44.235 18.243 1.00 86.94 395 ILE A O 1
ATOM 3280 N N . ALA A 1 396 ? -14.397 -44.744 16.809 1.00 86.94 396 ALA A N 1
ATOM 3281 C CA . ALA A 1 396 ? -14.496 -46.192 16.915 1.00 86.94 396 ALA A CA 1
ATOM 3282 C C . ALA A 1 396 ? -13.273 -46.703 17.681 1.00 86.94 396 ALA A C 1
ATOM 3284 O O . ALA A 1 396 ? -12.144 -46.305 17.357 1.00 86.94 396 ALA A O 1
ATOM 3285 N N . SER A 1 397 ? -13.490 -47.520 18.707 1.00 86.69 397 SER A N 1
ATOM 3286 C CA . SER A 1 397 ? -12.426 -48.238 19.400 1.00 86.69 397 SER A CA 1
ATOM 3287 C C . SER A 1 397 ? -12.006 -49.471 18.600 1.00 86.69 397 SER A C 1
ATOM 3289 O O . SER A 1 397 ? -12.766 -49.977 17.782 1.00 86.69 397 SER A O 1
ATOM 3291 N N . LYS A 1 398 ? -10.760 -49.915 18.782 1.00 86.31 398 LYS A N 1
ATOM 3292 C CA . LYS A 1 398 ? -10.312 -51.193 18.220 1.00 86.31 398 LYS A CA 1
ATOM 3293 C C . LYS A 1 398 ? -11.045 -52.307 18.955 1.00 86.31 398 LYS A C 1
ATOM 3295 O O . LYS A 1 398 ? -10.968 -52.358 20.183 1.00 86.31 398 LYS A O 1
ATOM 3300 N N . ASN A 1 399 ? -11.709 -53.188 18.215 1.00 70.12 399 ASN A N 1
ATOM 3301 C CA . ASN A 1 399 ? -12.201 -54.439 18.781 1.00 70.12 399 ASN A CA 1
ATOM 3302 C C . ASN A 1 399 ? -10.991 -55.248 19.270 1.00 70.12 399 ASN A C 1
ATOM 3304 O O . ASN A 1 399 ? -10.073 -55.503 18.487 1.00 70.12 399 ASN A O 1
ATOM 3308 N N . ASN A 1 400 ? -10.975 -55.576 20.563 1.00 54.59 400 ASN A N 1
ATOM 3309 C CA . ASN A 1 400 ? -10.071 -56.587 21.109 1.00 54.59 400 ASN A CA 1
ATOM 3310 C C . ASN A 1 400 ? -10.601 -57.980 20.791 1.00 54.59 400 ASN A C 1
ATOM 3312 O O . ASN A 1 400 ? -11.839 -58.153 20.888 1.00 54.59 400 ASN A O 1
#